Protein AF-A0A932J3X5-F1 (afdb_monomer_lite)

Secondary structure (DSSP, 8-state):
--HHHHHHTT-SSGGGHHHHHHHHHTS-EEEEETTEEEEE-SSTT--EEEEEEEETTEEEEEEE-GGG-SHHHHHHHHHHHHHHH-TTS-EEEEEEEEEESS---SBEEETTTEEEEEPPTT-EEPTT---------GGG-SSS-PSSEEEEEEEEEE--SSHHHHHHHHHHHHHHHHHHHHHHSTT--B-----S--EEEEE-TTSS-EEEEE---EE-TT-SEESSPPP---PBPPEE-SS-GGG-SS---SS-PEETTHHHHHHHHHTS-HHHHHHHHHHHHHHHHHHHTTTSHHHHHHHHHHHHHTTS-----PBPTTT-SB-SPPHHHHHHHHHHHH----GGGGGGHHHHHHHHHHHHH-TTHHHHHHHHHHHHHHHHHHHHHHHHHHHHHHHHHHH-TTTT-----SS-TTS---

Structure (mmCIF, N/CA/C/O backbone):
data_AF-A0A932J3X5-F1
#
_entry.id   AF-A0A932J3X5-F1
#
loop_
_atom_site.group_PDB
_atom_site.id
_atom_site.type_symbol
_atom_site.label_atom_id
_atom_site.label_alt_id
_atom_site.label_comp_id
_atom_site.label_asym_id
_atom_site.label_entity_id
_atom_site.label_seq_id
_atom_site.pdbx_PDB_ins_code
_atom_site.Cartn_x
_atom_site.Cartn_y
_atom_site.Cartn_z
_atom_site.occupancy
_atom_site.B_iso_or_equiv
_atom_site.auth_seq_id
_atom_site.auth_comp_id
_atom_site.auth_asym_id
_atom_site.auth_atom_id
_atom_site.pdbx_PDB_model_num
ATOM 1 N N . MET A 1 1 ? -17.702 -10.762 26.107 1.00 86.88 1 MET A N 1
ATOM 2 C CA . MET A 1 1 ? -17.272 -10.220 24.808 1.00 86.88 1 MET A CA 1
ATOM 3 C C . MET A 1 1 ? -16.965 -8.746 24.981 1.00 86.88 1 MET A C 1
ATOM 5 O O . MET A 1 1 ? -17.802 -8.025 25.515 1.00 86.88 1 MET A O 1
ATOM 9 N N . THR A 1 2 ? -15.757 -8.316 24.639 1.00 95.81 2 THR A N 1
ATOM 10 C CA . THR A 1 2 ? -15.341 -6.906 24.697 1.00 95.81 2 THR A CA 1
ATOM 11 C C . THR A 1 2 ? -15.969 -6.112 23.549 1.00 95.81 2 THR A C 1
ATOM 13 O O . THR A 1 2 ? -16.342 -6.693 22.534 1.00 95.81 2 THR A O 1
ATOM 16 N N . LEU A 1 3 ? -16.063 -4.780 23.659 1.00 96.50 3 LEU A N 1
ATOM 17 C CA . LEU A 1 3 ? -16.576 -3.940 22.563 1.00 96.50 3 LEU A CA 1
ATOM 18 C C . LEU A 1 3 ? -15.789 -4.145 21.253 1.00 96.50 3 LEU A C 1
ATOM 20 O O . LEU A 1 3 ? -16.380 -4.179 20.180 1.00 96.50 3 LEU A O 1
ATOM 24 N N . LEU A 1 4 ? -14.469 -4.336 21.346 1.00 97.44 4 LEU A N 1
ATOM 25 C CA . LEU A 1 4 ? -13.614 -4.607 20.189 1.00 97.44 4 LEU A CA 1
ATOM 26 C C . LEU A 1 4 ? -13.969 -5.928 19.492 1.00 97.44 4 LEU A C 1
ATOM 28 O O . LEU A 1 4 ? -14.028 -5.963 18.269 1.00 97.44 4 LEU A O 1
ATOM 32 N N . GLU A 1 5 ? -14.206 -7.005 20.245 1.00 97.31 5 GLU A N 1
ATOM 33 C CA . GLU A 1 5 ? -14.622 -8.297 19.672 1.00 97.31 5 GLU A CA 1
ATOM 34 C C . GLU A 1 5 ? -15.944 -8.157 18.915 1.00 97.31 5 GLU A C 1
ATOM 36 O O . GLU A 1 5 ? -16.053 -8.604 17.780 1.00 97.31 5 GLU A O 1
ATOM 41 N N . ARG A 1 6 ? -16.902 -7.429 19.496 1.00 97.50 6 ARG A N 1
ATOM 42 C CA . ARG A 1 6 ? -18.208 -7.160 18.880 1.00 97.50 6 ARG A CA 1
ATOM 43 C C . ARG A 1 6 ? -18.092 -6.326 17.603 1.00 97.50 6 ARG A C 1
ATOM 45 O O . ARG A 1 6 ? -18.779 -6.595 16.626 1.00 97.50 6 ARG A O 1
ATOM 52 N N . LEU A 1 7 ? -17.222 -5.314 17.595 1.00 97.06 7 LEU A N 1
ATOM 53 C CA . LEU A 1 7 ? -16.967 -4.499 16.402 1.00 97.06 7 LEU A CA 1
ATOM 54 C C . LEU A 1 7 ? -16.283 -5.308 15.298 1.00 97.06 7 LEU A C 1
ATOM 56 O O . LEU A 1 7 ? -16.631 -5.145 14.135 1.00 97.06 7 LEU A O 1
ATOM 60 N N . ARG A 1 8 ? -15.360 -6.211 15.648 1.00 96.31 8 ARG A N 1
ATOM 61 C CA . ARG A 1 8 ? -14.713 -7.125 14.691 1.00 96.31 8 ARG A CA 1
ATOM 62 C C . ARG A 1 8 ? -15.684 -8.099 14.031 1.00 96.31 8 ARG A C 1
ATOM 64 O O . ARG A 1 8 ? -15.418 -8.527 12.921 1.00 96.31 8 ARG A O 1
ATOM 71 N N . GLU A 1 9 ? -16.795 -8.437 14.676 1.00 96.62 9 GLU A N 1
ATOM 72 C CA . GLU A 1 9 ? -17.867 -9.216 14.037 1.00 96.62 9 GLU A CA 1
ATOM 73 C C . GLU A 1 9 ? -18.651 -8.396 13.001 1.00 96.62 9 GLU A C 1
ATOM 75 O O . GLU A 1 9 ? -19.325 -8.968 12.149 1.00 96.62 9 GLU A O 1
ATOM 80 N N . CYS A 1 10 ? -18.582 -7.063 13.073 1.00 96.50 10 CYS A N 1
ATOM 81 C CA . CYS A 1 10 ? -19.307 -6.159 12.182 1.00 96.50 10 CYS A CA 1
ATOM 82 C C . CYS A 1 10 ? -18.480 -5.712 10.968 1.00 96.50 10 CYS A C 1
ATOM 84 O O . CYS A 1 10 ? -19.059 -5.178 10.028 1.00 96.50 10 CYS A O 1
ATOM 86 N N . VAL A 1 11 ? -17.154 -5.885 10.991 1.00 95.06 11 VAL A N 1
ATOM 87 C CA . VAL A 1 11 ? -16.241 -5.406 9.941 1.00 95.06 11 VAL A CA 1
ATOM 88 C C . VAL A 1 11 ? -15.331 -6.528 9.455 1.00 95.06 11 VAL A C 1
ATOM 90 O O . VAL A 1 11 ? -14.864 -7.347 10.241 1.00 95.06 11 VAL A O 1
ATOM 93 N N . GLU A 1 12 ? -15.002 -6.538 8.166 1.00 90.38 12 GLU A N 1
ATOM 94 C CA . GLU A 1 12 ? -14.038 -7.508 7.619 1.00 90.38 12 GLU A CA 1
ATOM 95 C C . GLU A 1 12 ? -12.589 -7.167 8.022 1.00 90.38 12 GLU A C 1
ATOM 97 O O . GLU A 1 12 ? -11.716 -8.038 8.119 1.00 90.38 12 GLU A O 1
ATOM 102 N N . ASP A 1 13 ? -12.322 -5.886 8.298 1.00 90.31 13 ASP A N 1
ATOM 103 C CA . ASP A 1 13 ? -10.999 -5.365 8.610 1.00 90.31 13 ASP A CA 1
ATOM 104 C C . ASP A 1 13 ? -11.048 -4.331 9.744 1.00 90.31 13 ASP A C 1
ATOM 106 O O . ASP A 1 13 ? -11.684 -3.293 9.632 1.00 90.31 13 ASP A O 1
ATOM 110 N N . ASP A 1 14 ? -10.306 -4.574 10.826 1.00 92.31 14 ASP A N 1
ATOM 111 C CA . ASP A 1 14 ? -10.113 -3.670 11.973 1.00 92.31 14 ASP A CA 1
ATOM 112 C C . ASP A 1 14 ? -9.806 -2.213 11.587 1.00 92.31 14 ASP A C 1
ATOM 114 O O . ASP A 1 14 ? -10.141 -1.302 12.339 1.00 92.31 14 ASP A O 1
ATOM 118 N N . ARG A 1 15 ? -9.177 -1.978 10.429 1.00 90.88 15 ARG A N 1
ATOM 119 C CA . ARG A 1 15 ? -8.898 -0.626 9.913 1.00 90.88 15 ARG A CA 1
ATOM 120 C C . ARG A 1 15 ? -10.166 0.175 9.585 1.00 90.88 15 ARG A C 1
ATOM 122 O O . ARG A 1 15 ? -10.092 1.392 9.477 1.00 90.88 15 ARG A O 1
ATOM 129 N N . GLU A 1 16 ? -11.314 -0.482 9.450 1.00 94.69 16 GLU A N 1
ATOM 130 C CA . GLU A 1 16 ? -12.618 0.153 9.227 1.00 94.69 16 GLU A CA 1
ATOM 131 C C . GLU A 1 16 ? -13.246 0.691 10.518 1.00 94.69 16 GLU A C 1
ATOM 133 O O . GLU A 1 16 ? -14.117 1.558 10.470 1.00 94.69 16 GLU A O 1
ATOM 138 N N . ILE A 1 17 ? -12.770 0.239 11.683 1.00 95.38 17 ILE A N 1
ATOM 139 C CA . ILE A 1 17 ? -13.312 0.651 12.981 1.00 95.38 17 ILE A CA 1
ATOM 140 C C . ILE A 1 17 ? -13.064 2.147 13.231 1.00 95.38 17 ILE A C 1
ATOM 142 O O . ILE A 1 17 ? -13.943 2.844 13.732 1.00 95.38 17 ILE A O 1
ATOM 146 N N . GLU A 1 18 ? -11.889 2.667 12.871 1.00 93.38 18 GLU A N 1
ATOM 147 C CA . GLU A 1 18 ? -11.527 4.070 13.118 1.00 93.38 18 GLU A CA 1
ATOM 148 C C . GLU A 1 18 ? -12.388 5.085 12.336 1.00 93.38 18 GLU A C 1
ATOM 150 O O . GLU A 1 18 ? -12.880 6.036 12.956 1.00 93.38 18 GLU A O 1
ATOM 155 N N . PRO A 1 19 ? -12.660 4.901 11.025 1.00 93.44 19 PRO A N 1
ATOM 156 C CA . PRO A 1 19 ? -13.630 5.726 10.302 1.00 93.44 19 PRO A CA 1
ATOM 157 C C . PRO A 1 19 ? -15.058 5.672 10.866 1.00 93.44 19 PRO A C 1
ATOM 159 O O . PRO A 1 19 ? -15.742 6.698 10.908 1.00 93.44 19 PRO A O 1
ATOM 162 N N . ILE A 1 20 ? -15.507 4.499 11.329 1.00 94.94 20 ILE A N 1
ATOM 163 C CA . ILE A 1 20 ? -16.832 4.329 11.953 1.00 94.94 20 ILE A CA 1
ATOM 164 C C . ILE A 1 20 ? -16.905 5.128 13.257 1.00 94.94 20 ILE A C 1
ATOM 166 O O . ILE A 1 20 ? -17.856 5.878 13.481 1.00 94.94 20 ILE A O 1
ATOM 170 N N . LEU A 1 21 ? -15.870 5.031 14.097 1.00 93.12 21 LEU A N 1
ATOM 171 C CA . LEU A 1 21 ? -15.780 5.811 15.330 1.00 93.12 21 LEU A CA 1
ATOM 172 C C . LEU A 1 21 ? -15.738 7.313 15.032 1.00 93.12 21 LEU A C 1
ATOM 174 O O . LEU A 1 21 ? -16.512 8.058 15.625 1.00 93.12 21 LEU A O 1
ATOM 178 N N . SER A 1 22 ? -14.909 7.744 14.077 1.00 91.81 22 SER A N 1
ATOM 179 C CA . SER A 1 22 ? -14.789 9.149 13.652 1.00 91.81 22 SER A CA 1
ATOM 180 C C . SER A 1 22 ? -16.138 9.768 13.274 1.00 91.81 22 SER A C 1
ATOM 182 O O . SER A 1 22 ? -16.479 10.853 13.751 1.00 91.81 22 SER A O 1
ATOM 184 N N . LEU A 1 23 ? -16.938 9.066 12.461 1.00 90.56 23 LEU A N 1
ATOM 185 C CA . LEU A 1 23 ? -18.268 9.545 12.080 1.00 90.56 23 LEU A CA 1
ATOM 186 C C . LEU A 1 23 ? -19.249 9.504 13.258 1.00 90.56 23 LEU A C 1
ATOM 188 O O . LEU A 1 23 ? -20.062 10.414 13.411 1.00 90.56 23 LEU A O 1
ATOM 192 N N . ALA A 1 24 ? -19.175 8.470 14.104 1.00 88.94 24 ALA A N 1
ATOM 193 C CA . ALA A 1 24 ? -20.077 8.301 15.238 1.00 88.94 24 ALA A CA 1
ATOM 194 C C . ALA A 1 24 ? -20.020 9.451 16.247 1.00 88.94 24 ALA A C 1
ATOM 196 O O . ALA A 1 24 ? -21.065 9.855 16.758 1.00 88.94 24 ALA A O 1
ATOM 197 N N . VAL A 1 25 ? -18.832 10.003 16.497 1.00 86.12 25 VAL A N 1
ATOM 198 C CA . VAL A 1 25 ? -18.665 11.165 17.382 1.00 86.12 25 VAL A CA 1
ATOM 199 C C . VAL A 1 25 ? -18.787 12.517 16.693 1.00 86.12 25 VAL A C 1
ATOM 201 O O . VAL A 1 25 ? -18.930 13.525 17.387 1.00 86.12 25 VAL A O 1
ATOM 204 N N . GLY A 1 26 ? -18.714 12.550 15.359 1.00 79.19 26 GLY A N 1
ATOM 205 C CA . GLY A 1 26 ? -18.699 13.782 14.571 1.00 79.19 26 GLY A CA 1
ATOM 206 C C . GLY A 1 26 ? -17.535 14.707 14.932 1.00 79.19 26 GLY A C 1
ATOM 207 O O . GLY A 1 26 ? -17.740 15.918 15.005 1.00 79.19 26 GLY A O 1
ATOM 208 N N . ALA A 1 27 ? -16.362 14.156 15.274 1.00 63.69 27 ALA A N 1
ATOM 209 C CA . ALA A 1 27 ? -15.372 14.871 16.078 1.00 63.69 27 ALA A CA 1
ATOM 210 C C . ALA A 1 27 ? -13.924 14.365 15.965 1.00 63.69 27 ALA A C 1
ATOM 212 O O . ALA A 1 27 ? -13.636 13.354 15.328 1.00 63.69 27 ALA A O 1
ATOM 213 N N . SER A 1 28 ? -13.016 15.133 16.574 1.00 76.62 28 SER A N 1
ATOM 214 C CA . SER A 1 28 ? -11.565 15.066 16.417 1.00 76.62 28 SER A CA 1
ATOM 215 C C . SER A 1 28 ? -10.920 13.858 17.104 1.00 76.62 28 SER A C 1
ATOM 217 O O . SER A 1 28 ? -11.162 13.564 18.277 1.00 76.62 28 SER A O 1
ATOM 219 N N . ALA A 1 29 ? -10.032 13.191 16.367 1.00 87.38 29 ALA A N 1
ATOM 220 C CA . ALA A 1 29 ? -9.092 12.229 16.921 1.00 87.38 29 ALA A CA 1
ATOM 221 C C . ALA A 1 29 ? -7.851 12.965 17.448 1.00 87.38 29 ALA A C 1
ATOM 223 O O . ALA A 1 29 ? -7.274 13.808 16.758 1.00 87.38 29 ALA A O 1
ATOM 224 N N . GLN A 1 30 ? -7.424 12.635 18.664 1.00 89.50 30 GLN A N 1
ATOM 225 C CA . GLN A 1 30 ? -6.198 13.141 19.268 1.00 89.50 30 GLN A CA 1
ATOM 226 C C . GLN A 1 30 ? -5.215 11.988 19.474 1.00 89.50 30 GLN A C 1
ATOM 228 O O . GLN A 1 30 ? -5.478 11.047 20.223 1.00 89.50 30 GLN A O 1
ATOM 233 N N . ILE A 1 31 ? -4.053 12.071 18.828 1.00 90.88 31 ILE A N 1
ATOM 234 C CA . ILE A 1 31 ? -2.965 11.110 19.027 1.00 90.88 31 ILE A CA 1
ATOM 235 C C . ILE A 1 31 ? -2.270 11.460 20.344 1.00 90.88 31 ILE A C 1
ATOM 237 O O . ILE A 1 31 ? -1.649 12.514 20.460 1.00 90.88 31 ILE A O 1
ATOM 241 N N . LEU A 1 32 ? -2.386 10.585 21.344 1.00 89.94 32 LEU A N 1
ATOM 242 C CA . LEU A 1 32 ? -1.718 10.766 22.636 1.00 89.94 32 LEU A CA 1
ATOM 243 C C . LEU A 1 32 ? -0.319 10.151 22.646 1.00 89.94 32 LEU A C 1
ATOM 245 O O . LEU A 1 32 ? 0.586 10.658 23.305 1.00 89.94 32 LEU A O 1
ATOM 249 N N . SER A 1 33 ? -0.144 9.039 21.935 1.00 90.81 33 SER A N 1
ATOM 250 C CA . SER A 1 33 ? 1.144 8.373 21.758 1.00 90.81 33 SER A CA 1
ATOM 251 C C . SER A 1 33 ? 1.134 7.519 20.491 1.00 90.81 33 SER A C 1
ATOM 253 O O . SER A 1 33 ? 0.086 7.295 19.887 1.00 90.81 33 SER A O 1
ATOM 255 N N . ALA A 1 34 ? 2.290 6.957 20.127 1.00 84.94 34 ALA A N 1
ATOM 256 C CA . ALA A 1 34 ? 2.405 6.012 19.012 1.00 84.94 34 ALA A CA 1
ATOM 257 C C . ALA A 1 34 ? 1.517 4.756 19.155 1.00 84.94 34 ALA A C 1
ATOM 259 O O . ALA A 1 34 ? 1.328 4.024 18.187 1.00 84.94 34 ALA A O 1
ATOM 260 N N . SER A 1 35 ? 0.995 4.476 20.353 1.00 91.88 35 SER A N 1
ATOM 261 C CA . SER A 1 35 ? 0.160 3.307 20.639 1.00 91.88 35 SER A CA 1
ATOM 262 C C . SER A 1 35 ? -1.234 3.657 21.154 1.00 91.88 35 SER A C 1
ATOM 264 O O . SER A 1 35 ? -1.956 2.744 21.555 1.00 91.88 35 SER A O 1
ATOM 266 N N . MET A 1 36 ? -1.629 4.935 21.175 1.00 94.56 36 MET A N 1
ATOM 267 C CA . MET A 1 36 ? -2.908 5.344 21.755 1.00 94.56 36 MET A CA 1
ATOM 268 C C . MET A 1 36 ? -3.513 6.576 21.078 1.00 94.56 36 MET A C 1
ATOM 270 O O . MET A 1 36 ? -2.866 7.619 20.961 1.00 94.56 36 MET A O 1
ATOM 274 N N . VAL A 1 37 ? -4.793 6.460 20.720 1.00 94.62 37 VAL A N 1
ATOM 275 C CA . VAL A 1 37 ? -5.600 7.527 20.113 1.00 94.62 37 VAL A CA 1
ATOM 276 C C . VAL A 1 37 ? -6.873 7.739 20.932 1.00 94.62 37 VAL A C 1
ATOM 278 O O . VAL A 1 37 ? -7.551 6.778 21.302 1.00 94.62 37 VAL A O 1
ATOM 281 N N . GLU A 1 38 ? -7.188 8.997 21.229 1.00 95.12 38 GLU A N 1
ATOM 282 C CA . GLU A 1 38 ? -8.428 9.426 21.880 1.00 95.12 38 GLU A CA 1
ATOM 283 C C . GLU A 1 38 ? -9.427 9.971 20.859 1.00 95.12 38 GLU A C 1
ATOM 285 O O . GLU A 1 38 ? -9.076 10.792 20.016 1.00 95.12 38 GLU A O 1
ATOM 290 N N . TYR A 1 39 ? -10.686 9.562 20.995 1.00 94.06 39 TYR A N 1
ATOM 291 C CA . TYR A 1 39 ? -11.825 10.114 20.268 1.00 94.06 39 TYR A CA 1
ATOM 292 C C . TYR A 1 39 ? -12.713 10.863 21.260 1.00 94.06 39 TYR A C 1
ATOM 294 O O . TYR A 1 39 ? -13.127 10.298 22.279 1.00 94.06 39 TYR A O 1
ATOM 302 N N . ARG 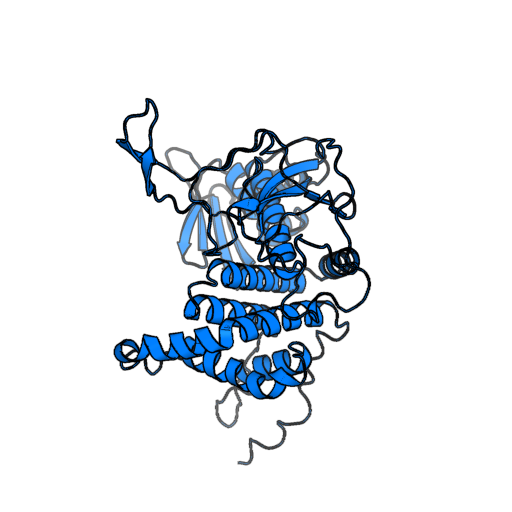A 1 40 ? -12.998 12.135 20.984 1.00 92.88 40 ARG A N 1
ATOM 303 C CA . ARG A 1 40 ? -13.858 13.005 21.808 1.00 92.88 40 ARG A CA 1
ATOM 304 C C . ARG A 1 40 ? -15.073 13.431 21.008 1.00 92.88 40 ARG A C 1
ATOM 306 O O . ARG A 1 40 ? -15.003 13.381 19.797 1.00 92.88 40 ARG A O 1
ATOM 313 N N . THR A 1 41 ? -16.169 13.824 21.649 1.00 90.56 41 THR A N 1
ATOM 314 C CA . THR A 1 41 ? -17.351 14.381 20.961 1.00 90.56 41 THR A CA 1
ATOM 315 C C . THR A 1 41 ? -17.098 15.818 20.494 1.00 90.56 41 THR A C 1
ATOM 317 O O . THR A 1 41 ? -16.255 16.514 21.055 1.00 90.56 41 THR A O 1
ATOM 320 N N . SER A 1 42 ? -17.846 16.298 19.497 1.00 84.62 42 SER A N 1
ATOM 321 C CA . SER A 1 42 ? -17.736 17.677 18.977 1.00 84.62 42 SER A CA 1
ATOM 322 C C . SER A 1 42 ? -18.544 18.696 19.778 1.00 84.62 42 SER A C 1
ATOM 324 O O . SER A 1 42 ? -18.615 19.869 19.416 1.00 84.62 42 SER A O 1
ATOM 326 N N . SER A 1 43 ? -19.160 18.260 20.879 1.00 81.44 43 SER A N 1
ATOM 327 C CA . SER A 1 43 ? -19.907 19.135 21.777 1.00 81.44 43 SER A CA 1
ATOM 328 C C . SER A 1 43 ? -18.986 20.157 22.455 1.00 81.44 43 SER A C 1
ATOM 330 O O . SER A 1 43 ? -17.788 19.922 22.608 1.00 81.44 43 SER A O 1
ATOM 332 N N . ALA A 1 44 ? -19.551 21.273 22.929 1.00 73.38 44 ALA A N 1
ATOM 333 C CA . ALA A 1 44 ? -18.803 22.332 23.621 1.00 73.38 44 ALA A CA 1
ATOM 334 C C . ALA A 1 44 ? -17.975 21.832 24.826 1.00 73.38 44 ALA A C 1
ATOM 336 O O . ALA A 1 44 ? -16.992 22.467 25.197 1.00 73.38 44 ALA A O 1
ATOM 337 N N . ASN A 1 45 ? -18.340 20.680 25.401 1.00 79.19 45 ASN A N 1
ATOM 338 C CA . ASN A 1 45 ? -17.652 20.068 26.539 1.00 79.19 45 ASN A CA 1
ATOM 339 C C . ASN A 1 45 ? -16.689 18.927 26.151 1.00 79.19 45 ASN A C 1
ATOM 341 O O . ASN A 1 45 ? -16.082 18.339 27.043 1.00 79.19 45 ASN A O 1
ATOM 345 N N . ALA A 1 46 ? -16.554 18.602 24.856 1.00 83.12 46 ALA A N 1
ATOM 346 C CA . ALA A 1 46 ? -15.623 17.618 24.286 1.00 83.12 46 ALA A CA 1
ATOM 347 C C . ALA A 1 46 ? -15.410 16.357 25.151 1.00 83.12 46 ALA A C 1
ATOM 349 O O . ALA A 1 46 ? -14.286 16.008 25.543 1.00 83.12 46 ALA A O 1
ATOM 350 N N . GLU A 1 47 ? -16.514 15.679 25.468 1.00 92.12 47 GLU A N 1
ATOM 351 C CA . GLU A 1 47 ? -16.511 14.477 26.302 1.00 92.12 47 GLU A CA 1
ATOM 352 C C . GLU A 1 47 ? -15.762 13.323 25.619 1.00 92.12 47 GLU A C 1
ATOM 354 O O . GLU A 1 47 ? -15.859 13.142 24.403 1.00 92.12 47 GLU A O 1
ATOM 359 N N . LEU A 1 48 ? -15.017 12.532 26.399 1.00 93.44 48 LEU A N 1
ATOM 360 C CA . LEU A 1 48 ? -14.310 11.355 25.897 1.00 93.44 48 LEU A CA 1
ATOM 361 C C . LEU A 1 48 ? -15.312 10.291 25.429 1.00 93.44 48 LEU A C 1
ATOM 363 O O . LEU A 1 48 ? -16.161 9.837 26.197 1.00 93.44 48 LEU A O 1
ATOM 367 N N . PHE A 1 49 ? -15.162 9.843 24.187 1.00 94.75 49 PHE A N 1
ATOM 368 C CA . PHE A 1 49 ? -15.987 8.789 23.608 1.00 94.75 49 PHE A CA 1
ATOM 369 C C . PHE A 1 49 ? -15.315 7.426 23.669 1.00 94.75 49 PHE A C 1
ATOM 371 O O . PHE A 1 49 ? -15.926 6.468 24.133 1.00 94.75 49 PHE A O 1
ATOM 378 N N . ALA A 1 50 ? -14.055 7.329 23.242 1.00 96.12 50 ALA A N 1
ATOM 379 C CA . ALA A 1 50 ? -13.290 6.090 23.314 1.00 96.12 50 ALA A CA 1
ATOM 380 C C . ALA A 1 50 ? -11.779 6.351 23.299 1.00 96.12 50 ALA A C 1
ATOM 382 O O . ALA A 1 50 ? -11.305 7.322 22.707 1.00 96.12 50 ALA A O 1
ATOM 383 N N . ARG A 1 51 ? -11.018 5.437 23.905 1.00 96.31 51 ARG A N 1
ATOM 384 C CA . ARG A 1 51 ? -9.571 5.298 23.700 1.00 96.31 51 ARG A CA 1
ATOM 385 C C . ARG A 1 51 ? -9.287 4.021 22.938 1.00 96.31 51 ARG A C 1
ATOM 387 O O . ARG A 1 51 ? -9.701 2.945 23.365 1.00 96.31 51 ARG A O 1
ATOM 394 N N . ILE A 1 52 ? -8.535 4.136 21.855 1.00 96.00 52 ILE A N 1
ATOM 395 C CA . ILE A 1 52 ? -8.044 2.991 21.096 1.00 96.00 52 ILE A CA 1
ATOM 396 C C . ILE A 1 52 ? -6.579 2.787 21.443 1.00 96.00 52 ILE A C 1
ATOM 398 O O . ILE A 1 52 ? -5.783 3.724 21.352 1.00 96.00 52 ILE A O 1
ATOM 402 N N . ARG A 1 53 ? -6.217 1.561 21.827 1.00 96.38 53 ARG A N 1
ATOM 403 C CA . ARG A 1 53 ? -4.818 1.158 21.976 1.00 96.38 53 ARG A CA 1
ATOM 404 C C . ARG A 1 53 ? -4.389 0.289 20.813 1.00 96.38 53 ARG A C 1
ATOM 406 O O . ARG A 1 53 ? -5.144 -0.562 20.345 1.00 96.38 53 ARG A O 1
ATOM 413 N N . PHE A 1 54 ? -3.137 0.458 20.414 1.00 92.62 54 PHE A N 1
ATOM 414 C CA . PHE A 1 54 ? -2.507 -0.317 19.362 1.00 92.62 54 PHE A CA 1
ATOM 415 C C . PHE A 1 54 ? -1.369 -1.161 19.922 1.00 92.62 54 PHE A C 1
ATOM 417 O O . PHE A 1 54 ? -0.576 -0.720 20.757 1.00 92.62 54 PHE A O 1
ATOM 424 N N . LYS A 1 55 ? -1.256 -2.388 19.421 1.00 87.56 55 LYS A N 1
ATOM 425 C CA . LYS A 1 55 ? -0.106 -3.264 19.637 1.00 87.56 55 LYS A CA 1
ATOM 426 C C . LYS A 1 55 ? 0.308 -3.844 18.295 1.00 87.56 55 LYS A C 1
ATOM 428 O O . LYS A 1 55 ? -0.506 -4.461 17.614 1.00 87.56 55 LYS A O 1
ATOM 433 N N . SER A 1 56 ? 1.562 -3.621 17.908 1.00 79.69 56 SER A N 1
ATOM 434 C CA . SER A 1 56 ? 2.107 -4.097 16.627 1.00 79.69 56 SER A CA 1
ATOM 435 C C . SER A 1 56 ? 1.265 -3.665 15.413 1.00 79.69 56 SER A C 1
ATOM 437 O O . SER A 1 56 ? 1.043 -4.446 14.492 1.00 79.69 56 SER A O 1
ATOM 439 N N . GLY A 1 57 ? 0.757 -2.427 15.433 1.00 78.25 57 GLY A N 1
ATOM 440 C CA . GLY A 1 57 ? -0.057 -1.863 14.349 1.00 78.25 57 GLY A CA 1
ATOM 441 C C . GLY A 1 57 ? -1.483 -2.416 14.245 1.00 78.25 57 GLY A C 1
ATOM 442 O O . GLY A 1 57 ? -2.148 -2.163 13.248 1.00 78.25 57 GLY A O 1
ATOM 443 N N . ARG A 1 58 ? -1.959 -3.171 15.242 1.00 86.38 58 ARG A N 1
ATOM 444 C CA . ARG A 1 58 ? -3.346 -3.650 15.330 1.00 86.38 58 ARG A CA 1
ATOM 445 C C . ARG A 1 58 ? -4.031 -3.085 16.561 1.00 86.38 58 ARG A C 1
ATOM 447 O O . ARG A 1 58 ? -3.372 -2.872 17.579 1.00 86.38 58 ARG A O 1
ATOM 454 N N . ILE A 1 59 ? -5.348 -2.913 16.488 1.00 93.38 59 ILE A N 1
ATOM 455 C CA . ILE A 1 59 ? -6.153 -2.501 17.637 1.00 93.38 59 ILE A CA 1
ATOM 456 C C . ILE A 1 59 ? -6.099 -3.614 18.692 1.00 93.38 59 ILE A C 1
ATOM 458 O O . ILE A 1 59 ? -6.502 -4.753 18.445 1.00 93.38 59 ILE A O 1
ATOM 462 N N . SER A 1 60 ? -5.555 -3.302 19.864 1.00 95.50 60 SER A N 1
ATOM 463 C CA . SER A 1 60 ? -5.442 -4.239 20.983 1.00 95.50 60 SER A CA 1
ATOM 464 C C . SER A 1 60 ? -6.595 -4.097 21.967 1.00 95.50 60 SER A C 1
ATOM 466 O O . SER A 1 60 ? -7.043 -5.100 22.518 1.00 95.50 60 SER A O 1
ATOM 468 N N . SER A 1 61 ? -7.099 -2.880 22.168 1.00 96.81 61 SER A N 1
ATOM 469 C CA . SER A 1 61 ? -8.269 -2.620 23.003 1.00 96.81 61 SER A CA 1
ATOM 470 C C . SER A 1 61 ? -8.988 -1.341 22.588 1.00 96.81 61 SER A C 1
ATOM 472 O O . SER A 1 61 ? -8.386 -0.417 22.038 1.00 96.81 61 SER A O 1
ATOM 474 N N . ILE A 1 62 ? -10.285 -1.301 22.892 1.00 97.00 62 ILE A N 1
ATOM 475 C CA . ILE A 1 62 ? -11.119 -0.101 22.835 1.00 97.00 62 ILE A CA 1
ATOM 476 C C . ILE A 1 62 ? -11.693 0.086 24.236 1.00 97.00 62 ILE A C 1
ATOM 478 O O . ILE A 1 62 ? -12.450 -0.759 24.711 1.00 97.00 62 ILE A O 1
ATOM 482 N N . GLU A 1 63 ? -11.292 1.160 24.907 1.00 96.75 63 GLU A N 1
ATOM 483 C CA . GLU A 1 63 ? -11.803 1.547 26.221 1.00 96.75 63 GLU A CA 1
ATOM 484 C C . GLU A 1 63 ? -12.925 2.578 26.016 1.00 96.75 63 GLU A C 1
ATOM 486 O O . GLU A 1 63 ? -12.641 3.681 25.535 1.00 96.75 63 GLU A O 1
ATOM 491 N N . PRO A 1 64 ? -14.191 2.252 26.340 1.00 96.25 64 PRO A N 1
ATOM 492 C CA . PRO A 1 64 ? -15.290 3.203 26.222 1.00 96.25 64 PRO A CA 1
ATOM 493 C C . PRO A 1 64 ? -15.093 4.377 27.185 1.00 96.25 64 PRO A C 1
ATOM 495 O O . PRO A 1 64 ? -14.827 4.184 28.372 1.00 96.25 64 PRO A O 1
ATOM 498 N N . GLY A 1 65 ? -15.239 5.595 26.675 1.00 94.94 65 GLY A N 1
ATOM 499 C CA . GLY A 1 65 ? -15.370 6.797 27.489 1.00 94.94 65 GLY A CA 1
ATOM 500 C C . GLY A 1 65 ? -16.801 6.968 28.013 1.00 94.94 65 GLY A C 1
ATOM 501 O O . GLY A 1 65 ? -17.685 6.187 27.650 1.00 94.94 65 GLY A O 1
ATOM 502 N N . PRO A 1 66 ? -17.057 7.994 28.841 1.00 94.56 66 PRO A N 1
ATOM 503 C CA . PRO A 1 66 ? -18.380 8.262 29.410 1.00 94.56 66 PRO A CA 1
ATOM 504 C C . PRO A 1 66 ? -19.522 8.279 28.378 1.00 94.56 66 PRO A C 1
ATOM 506 O O . PRO A 1 66 ? -20.556 7.646 28.596 1.00 94.56 66 PRO A O 1
ATOM 509 N N . ALA A 1 67 ? -19.298 8.875 27.200 1.00 91.12 67 ALA A N 1
ATOM 510 C CA . ALA A 1 67 ? -20.300 8.956 26.132 1.00 91.12 67 ALA A CA 1
ATOM 511 C C . ALA A 1 67 ? -20.641 7.596 25.477 1.00 91.12 67 ALA A C 1
ATOM 513 O O . ALA A 1 67 ? -21.691 7.453 24.850 1.00 91.12 67 ALA A O 1
ATOM 514 N N . LEU A 1 68 ? -19.786 6.579 25.639 1.00 94.44 68 LEU A N 1
ATOM 515 C CA . LEU A 1 68 ? -19.961 5.223 25.098 1.00 94.44 68 LEU A CA 1
ATOM 516 C C . LEU A 1 68 ? -20.075 4.159 26.209 1.00 94.44 68 LEU A C 1
ATOM 518 O O . LEU A 1 68 ? -20.057 2.955 25.951 1.00 94.44 68 LEU A O 1
ATOM 522 N N . GLN A 1 69 ? -20.192 4.577 27.471 1.00 93.38 6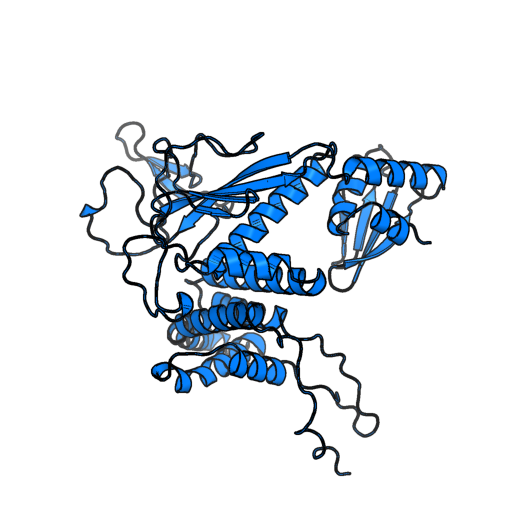9 GLN A N 1
ATOM 523 C CA . GLN A 1 69 ? -20.193 3.651 28.602 1.00 93.38 69 GLN A CA 1
ATOM 524 C C . GLN A 1 69 ? -21.500 2.851 28.697 1.00 93.38 69 GLN A C 1
ATOM 526 O O . GLN A 1 69 ? -21.496 1.708 29.153 1.00 93.38 69 GLN A O 1
ATOM 531 N N . SER A 1 70 ? -22.622 3.431 28.256 1.00 95.62 70 SER A N 1
ATOM 532 C CA . SER A 1 70 ? -23.919 2.754 28.309 1.00 95.62 70 SER A CA 1
ATOM 533 C C . SER A 1 70 ? -24.030 1.640 27.263 1.00 95.62 70 SER A C 1
ATOM 535 O O . SER A 1 70 ? -23.626 1.806 26.111 1.00 95.62 70 SER A O 1
ATOM 537 N N . VAL A 1 71 ? -24.662 0.523 27.641 1.00 95.38 71 VAL A N 1
ATOM 538 C CA . VAL A 1 71 ? -24.941 -0.600 26.724 1.00 95.38 71 VAL A CA 1
ATOM 539 C C . VAL A 1 71 ? -25.720 -0.117 25.501 1.00 95.38 71 VAL A C 1
ATOM 541 O O . VAL A 1 71 ? -25.363 -0.446 24.379 1.00 95.38 71 VAL A O 1
ATOM 544 N N . LYS A 1 72 ? -26.724 0.746 25.700 1.00 96.69 72 LYS A N 1
ATOM 545 C CA . LYS A 1 72 ? -27.520 1.325 24.609 1.00 96.69 72 LYS A CA 1
ATOM 546 C C . LYS A 1 72 ? -26.658 2.078 23.587 1.00 96.69 72 LYS A C 1
ATOM 548 O O . LYS A 1 72 ? -26.884 1.928 22.391 1.00 96.69 72 LYS A O 1
ATOM 553 N N . ALA A 1 73 ? -25.685 2.872 24.040 1.00 94.88 73 ALA A N 1
ATOM 554 C CA . ALA A 1 73 ? -24.775 3.586 23.142 1.00 94.88 73 ALA A CA 1
ATOM 555 C C . ALA A 1 73 ? -23.860 2.620 22.373 1.00 94.88 73 ALA A C 1
ATOM 557 O O . ALA A 1 73 ? -23.637 2.807 21.179 1.00 94.88 73 ALA A O 1
ATOM 558 N N . GLN A 1 74 ? -23.380 1.559 23.029 1.00 96.94 74 GLN A N 1
ATOM 559 C CA . GLN A 1 74 ? -22.576 0.525 22.373 1.00 96.94 74 GLN A CA 1
ATOM 560 C C . GLN A 1 74 ? -23.379 -0.257 21.328 1.00 96.94 74 GLN A C 1
ATOM 562 O O . GLN A 1 74 ? -22.877 -0.461 20.228 1.00 96.94 74 GLN A O 1
ATOM 567 N N . GLU A 1 75 ? -24.627 -0.641 21.619 1.00 97.44 75 GLU A N 1
ATOM 568 C CA . GLU A 1 75 ? -25.501 -1.292 20.629 1.00 97.44 75 GLU A CA 1
ATOM 569 C C . GLU A 1 75 ? -25.763 -0.392 19.423 1.00 97.44 75 GLU A C 1
ATOM 571 O O . GLU A 1 75 ? -25.694 -0.851 18.286 1.00 97.44 75 GLU A O 1
ATOM 576 N N . ALA A 1 76 ? -26.018 0.899 19.655 1.00 96.12 76 ALA A N 1
ATOM 577 C CA . ALA A 1 76 ? -26.231 1.855 18.575 1.00 96.12 76 ALA A CA 1
ATOM 578 C C . ALA A 1 76 ? -24.989 1.995 17.676 1.00 96.12 76 ALA A C 1
ATOM 580 O O . ALA A 1 76 ? -25.118 2.067 16.455 1.00 96.12 76 ALA A O 1
ATOM 581 N N . LEU A 1 77 ? -23.788 1.995 18.267 1.00 96.44 77 LEU A N 1
ATOM 582 C CA . LEU A 1 77 ? -22.532 1.996 17.518 1.00 96.44 77 LEU A CA 1
ATOM 583 C C . LEU A 1 77 ? -22.351 0.707 16.704 1.00 96.44 77 LEU A C 1
ATOM 585 O O . LEU A 1 77 ? -21.911 0.769 15.561 1.00 96.44 77 LEU A O 1
ATOM 589 N N . LEU A 1 78 ? -22.683 -0.451 17.273 1.00 97.62 78 LEU A N 1
ATOM 590 C CA . LEU A 1 78 ? -22.552 -1.736 16.584 1.00 97.62 78 LEU A CA 1
ATOM 591 C C . LEU A 1 78 ? -23.529 -1.865 15.419 1.00 97.62 78 LEU A C 1
ATOM 593 O O . LEU A 1 78 ? -23.141 -2.322 14.350 1.00 97.62 78 LEU A O 1
ATOM 597 N N . GLU A 1 79 ? -24.771 -1.419 15.589 1.00 96.81 79 GLU A N 1
ATOM 598 C CA . GLU A 1 79 ? -25.755 -1.428 14.505 1.00 96.81 79 GLU A CA 1
ATOM 599 C C . GLU A 1 79 ? -25.348 -0.499 13.359 1.00 96.81 79 GLU A C 1
ATOM 601 O O . GLU A 1 79 ? -25.437 -0.851 12.179 1.00 96.81 79 GLU A O 1
ATOM 606 N N . ARG A 1 80 ? -24.795 0.665 13.713 1.00 95.31 80 ARG A N 1
ATOM 607 C CA . ARG A 1 80 ? -24.161 1.558 12.750 1.00 95.31 80 ARG A CA 1
ATOM 608 C C . ARG A 1 80 ? -22.998 0.872 12.037 1.00 95.31 80 ARG A C 1
ATOM 610 O O . ARG A 1 80 ? -22.960 0.911 10.816 1.00 95.31 80 ARG A O 1
ATOM 617 N N . ALA A 1 81 ? -22.102 0.206 12.765 1.00 96.50 81 ALA A N 1
ATOM 618 C CA . ALA A 1 81 ? -20.970 -0.501 12.174 1.00 96.50 81 ALA A CA 1
ATOM 619 C C . ALA A 1 81 ? -21.418 -1.580 11.177 1.00 96.50 81 ALA A C 1
ATOM 621 O O . ALA A 1 81 ? -20.880 -1.632 10.077 1.00 96.50 81 ALA A O 1
ATOM 622 N N . ARG A 1 82 ? -22.441 -2.384 11.510 1.00 96.56 82 ARG A N 1
ATOM 623 C CA . ARG A 1 82 ? -23.009 -3.388 10.589 1.00 96.56 82 ARG A CA 1
ATOM 624 C C . ARG A 1 82 ? -23.538 -2.757 9.311 1.00 96.56 82 ARG A C 1
ATOM 626 O O . ARG A 1 82 ? -23.306 -3.286 8.233 1.00 96.56 82 ARG A O 1
ATOM 633 N N . THR A 1 83 ? -24.240 -1.634 9.436 1.00 95.75 83 THR A N 1
ATOM 634 C CA . THR A 1 83 ? -24.807 -0.929 8.283 1.00 95.75 83 THR A CA 1
ATOM 635 C C . THR A 1 83 ? -23.708 -0.287 7.439 1.00 95.75 83 THR A C 1
ATOM 637 O O . THR A 1 83 ? -23.666 -0.472 6.231 1.00 95.75 83 THR A O 1
ATOM 640 N N . GLU A 1 84 ? -22.788 0.451 8.058 1.00 95.62 84 GLU A N 1
ATOM 641 C CA . GLU A 1 84 ? -21.757 1.219 7.353 1.00 95.62 84 GLU A CA 1
ATOM 642 C C . GLU A 1 84 ? -20.692 0.328 6.708 1.00 95.62 84 GLU A C 1
ATOM 644 O O . GLU A 1 84 ? -20.227 0.631 5.607 1.00 95.62 84 GLU A O 1
ATOM 649 N N . ALA A 1 85 ? -20.314 -0.771 7.363 1.00 94.62 85 ALA A N 1
ATOM 650 C CA . ALA A 1 85 ? -19.309 -1.693 6.849 1.00 94.62 85 ALA A CA 1
ATOM 651 C C . ALA A 1 85 ? -19.871 -2.697 5.835 1.00 94.62 85 ALA A C 1
ATOM 653 O O . ALA A 1 85 ? -19.095 -3.275 5.073 1.00 94.62 85 ALA A O 1
ATOM 654 N N . ALA A 1 86 ? -21.195 -2.881 5.771 1.00 92.81 86 ALA A N 1
ATOM 655 C CA . ALA A 1 86 ? -21.809 -3.802 4.826 1.00 92.81 86 ALA A CA 1
ATOM 656 C C . ALA A 1 86 ? -21.476 -3.440 3.370 1.00 92.81 86 ALA A C 1
ATOM 658 O O . ALA A 1 86 ? -21.714 -2.326 2.895 1.00 92.81 86 ALA A O 1
ATOM 659 N N . HIS A 1 87 ? -21.008 -4.441 2.627 1.00 90.31 87 HIS A N 1
ATOM 660 C CA . HIS A 1 87 ? -20.705 -4.377 1.197 1.00 90.31 87 HIS A CA 1
ATOM 661 C C . HIS A 1 87 ? -21.958 -4.419 0.297 1.00 90.31 87 HIS A C 1
ATOM 663 O O . HIS A 1 87 ? -21.914 -4.895 -0.833 1.00 90.31 87 HIS A O 1
ATOM 669 N N . THR A 1 88 ? -23.096 -3.925 0.789 1.00 90.81 88 THR A N 1
ATOM 670 C CA . THR A 1 88 ? -24.404 -3.977 0.114 1.00 90.81 88 THR A CA 1
ATOM 671 C C . THR A 1 88 ? -24.774 -2.683 -0.615 1.00 90.81 88 THR A C 1
ATOM 673 O O . THR A 1 88 ? -25.775 -2.648 -1.325 1.00 90.81 88 THR A O 1
ATOM 676 N N . HIS A 1 89 ? -23.970 -1.625 -0.486 1.00 92.00 89 HIS A N 1
ATOM 677 C CA . HIS A 1 89 ? -24.261 -0.287 -1.023 1.00 92.00 89 HIS A CA 1
ATOM 678 C C . HIS A 1 89 ? -23.771 -0.080 -2.468 1.00 92.00 89 HIS A C 1
ATOM 680 O O . HIS A 1 89 ? -23.656 1.051 -2.936 1.00 92.00 89 HIS A O 1
ATOM 686 N N . GLY A 1 90 ? -23.467 -1.170 -3.176 1.00 94.38 90 GLY A N 1
ATOM 687 C CA . GLY A 1 90 ? -22.859 -1.137 -4.502 1.00 94.38 90 GLY A CA 1
ATOM 688 C C . GLY A 1 90 ? -21.362 -0.828 -4.459 1.00 94.38 90 GLY A C 1
ATOM 689 O O . GLY A 1 90 ? -20.692 -0.979 -3.433 1.00 94.38 90 GLY A O 1
ATOM 690 N N . THR A 1 91 ? -20.825 -0.409 -5.602 1.00 96.50 91 THR A N 1
ATOM 691 C CA . THR A 1 91 ? -19.399 -0.107 -5.766 1.00 96.50 91 THR A CA 1
ATOM 692 C C . THR A 1 91 ? -19.199 1.243 -6.445 1.00 96.50 91 THR A C 1
ATOM 694 O O . THR A 1 91 ? -20.141 1.845 -6.961 1.00 96.50 91 THR A O 1
ATOM 697 N N . LEU A 1 92 ? -17.978 1.751 -6.376 1.00 96.00 92 LEU A N 1
ATOM 698 C CA . LEU A 1 92 ? -17.496 2.883 -7.152 1.00 96.00 92 LEU A CA 1
ATOM 699 C C . LEU A 1 92 ? -16.146 2.517 -7.761 1.00 96.00 92 LEU A C 1
ATOM 701 O O . LEU A 1 92 ? -15.441 1.656 -7.232 1.00 96.00 92 LEU A O 1
ATOM 705 N N . VAL A 1 93 ? -15.758 3.199 -8.828 1.00 96.62 93 VAL A N 1
ATOM 706 C CA . VAL A 1 93 ? -14.405 3.163 -9.376 1.00 96.62 93 VAL A CA 1
ATOM 707 C C . VAL A 1 93 ? -13.692 4.449 -8.992 1.00 96.62 93 VAL A C 1
ATOM 709 O O . VAL A 1 93 ? -14.144 5.544 -9.314 1.00 96.62 93 VAL A O 1
ATOM 712 N N . ALA A 1 94 ? -12.571 4.320 -8.290 1.00 95.38 94 ALA A N 1
ATOM 713 C CA . ALA A 1 94 ? -11.706 5.437 -7.944 1.00 95.38 94 ALA A CA 1
ATOM 714 C C . ALA A 1 94 ? -10.473 5.444 -8.841 1.00 95.38 94 ALA A C 1
ATOM 716 O O . ALA A 1 94 ? -9.881 4.389 -9.071 1.00 95.38 94 ALA A O 1
ATOM 717 N N . SER A 1 95 ? -10.058 6.623 -9.301 1.00 93.25 95 SER A N 1
ATOM 718 C CA . SER A 1 95 ? -8.894 6.784 -10.167 1.00 93.25 95 SER A CA 1
ATOM 719 C C . SER A 1 95 ? -7.753 7.562 -9.506 1.00 93.25 95 SER A C 1
ATOM 721 O O . SER A 1 95 ? -7.949 8.421 -8.643 1.00 93.25 95 SER A O 1
ATOM 723 N N . ARG A 1 96 ? -6.523 7.249 -9.916 1.00 90.69 96 ARG A N 1
ATOM 724 C CA . ARG A 1 96 ? -5.291 7.954 -9.552 1.00 90.69 96 ARG A CA 1
ATOM 725 C C . ARG A 1 96 ? -4.345 7.940 -10.743 1.00 90.69 96 ARG A C 1
ATOM 727 O O . ARG A 1 96 ? -4.153 6.901 -11.363 1.00 90.69 96 ARG A O 1
ATOM 734 N N . VAL A 1 97 ? -3.708 9.071 -11.027 1.00 89.44 97 VAL A N 1
ATOM 735 C CA . VAL A 1 97 ? -2.632 9.118 -12.023 1.00 89.44 97 VAL A CA 1
ATOM 736 C C . VAL A 1 97 ? -1.343 8.614 -11.396 1.00 89.44 97 VAL A C 1
ATOM 738 O O . VAL A 1 97 ? -0.912 9.105 -10.351 1.00 89.44 97 VAL A O 1
ATOM 741 N N . LEU A 1 98 ? -0.740 7.635 -12.051 1.00 90.69 98 LEU A N 1
ATOM 742 C CA . LEU A 1 98 ? 0.591 7.134 -11.775 1.00 90.69 98 LEU A CA 1
ATOM 743 C C . LEU A 1 98 ? 1.516 7.503 -12.928 1.00 90.69 98 LEU A C 1
ATOM 745 O O . LEU A 1 98 ? 1.083 7.951 -13.984 1.00 90.69 98 LEU A O 1
ATOM 749 N N . PHE A 1 99 ? 2.805 7.324 -12.701 1.00 88.56 99 PHE A N 1
ATOM 750 C CA . PHE A 1 99 ? 3.848 7.727 -13.620 1.00 88.56 99 PHE A CA 1
ATOM 751 C C . PHE A 1 99 ? 4.848 6.600 -13.795 1.00 88.56 99 PHE A C 1
ATOM 753 O O . PHE A 1 99 ? 5.192 5.934 -12.821 1.00 88.56 99 PHE A O 1
ATOM 760 N N . SER A 1 100 ? 5.326 6.403 -15.017 1.00 89.19 100 SER A N 1
ATOM 761 C CA . SER A 1 100 ? 6.322 5.392 -15.355 1.00 89.19 100 SER A CA 1
ATOM 762 C C . SER A 1 100 ? 7.457 5.992 -16.183 1.00 89.19 100 SER A C 1
ATOM 764 O O . SER A 1 100 ? 7.288 6.989 -16.878 1.00 89.19 100 SER A O 1
ATOM 766 N N . GLU A 1 101 ? 8.625 5.358 -16.142 1.00 84.44 101 GLU A N 1
ATOM 767 C CA . GLU A 1 101 ? 9.724 5.612 -17.082 1.00 84.44 101 GLU A CA 1
ATOM 768 C C . GLU A 1 101 ? 9.373 5.290 -18.532 1.00 84.44 101 GLU A C 1
ATOM 770 O O . GLU A 1 101 ? 10.072 5.735 -19.439 1.00 84.44 101 GLU A O 1
ATOM 775 N N . ARG A 1 102 ? 8.308 4.514 -18.762 1.00 86.88 102 ARG A N 1
ATOM 776 C CA . ARG A 1 102 ? 7.885 4.099 -20.096 1.00 86.88 102 ARG A CA 1
ATOM 777 C C . ARG A 1 102 ? 6.403 4.361 -20.309 1.00 86.88 102 ARG A C 1
ATOM 779 O O . ARG A 1 102 ? 5.624 4.187 -19.372 1.00 86.88 102 ARG A O 1
ATOM 786 N N . PRO A 1 103 ? 5.995 4.728 -21.529 1.00 89.00 103 PRO A N 1
ATOM 787 C CA . PRO A 1 103 ? 4.588 4.881 -21.844 1.00 89.00 103 PRO A CA 1
ATOM 788 C C . PRO A 1 103 ? 3.887 3.524 -21.761 1.00 89.00 103 PRO A C 1
ATOM 790 O O . PRO A 1 103 ? 4.387 2.519 -22.268 1.00 89.00 103 PRO A O 1
ATOM 793 N N . LEU A 1 104 ? 2.719 3.498 -21.124 1.00 92.44 104 LEU A N 1
ATOM 794 C CA . LEU A 1 104 ? 1.805 2.366 -21.195 1.00 92.44 104 LEU A CA 1
ATOM 795 C C . LEU A 1 104 ? 0.982 2.507 -22.476 1.00 92.44 104 LEU A C 1
ATOM 797 O O . LEU A 1 104 ? 0.123 3.383 -22.557 1.00 92.44 104 LEU A O 1
ATOM 801 N N . ALA A 1 105 ? 1.250 1.662 -23.468 1.00 90.44 105 ALA A N 1
ATOM 802 C CA . ALA A 1 105 ? 0.381 1.536 -24.628 1.00 90.44 105 ALA A CA 1
ATOM 803 C C . ALA A 1 105 ? -0.829 0.688 -24.225 1.00 90.44 105 ALA A C 1
ATOM 805 O O . ALA A 1 105 ? -0.651 -0.417 -23.731 1.00 90.44 105 ALA A O 1
ATOM 806 N N . GLY A 1 106 ? -2.048 1.188 -24.413 1.00 93.88 106 GLY A N 1
ATOM 807 C CA . GLY A 1 106 ? -3.256 0.388 -24.220 1.00 93.88 106 GLY A CA 1
ATOM 808 C C . GLY A 1 106 ? -3.632 0.031 -22.772 1.00 93.88 106 GLY A C 1
ATOM 809 O O . GLY A 1 106 ? -2.948 0.348 -21.803 1.00 93.88 106 GLY A O 1
ATOM 810 N N . THR A 1 107 ? -4.776 -0.628 -22.618 1.00 96.06 107 THR A N 1
ATOM 811 C CA . THR A 1 107 ? -5.417 -0.890 -21.323 1.00 96.06 107 THR A CA 1
ATOM 812 C C . THR A 1 107 ? -5.217 -2.331 -20.860 1.00 96.06 107 THR A C 1
ATOM 814 O O . THR A 1 107 ? -5.369 -3.275 -21.634 1.00 96.06 107 THR A O 1
ATOM 817 N N . TYR A 1 108 ? -4.937 -2.512 -19.571 1.00 97.06 108 TYR A N 1
ATOM 818 C CA . TYR A 1 108 ? -4.956 -3.805 -18.890 1.00 97.06 108 TYR A CA 1
ATOM 819 C C . TYR A 1 108 ? -6.006 -3.800 -17.779 1.00 97.06 108 TYR A C 1
ATOM 821 O O . TYR A 1 108 ? -6.063 -2.869 -16.977 1.00 97.06 108 TYR A O 1
ATOM 829 N N . MET A 1 109 ? -6.811 -4.859 -17.703 1.00 96.44 109 MET A N 1
ATOM 830 C CA . MET A 1 109 ? -7.847 -5.032 -16.686 1.00 96.44 109 MET A CA 1
ATOM 831 C C . MET A 1 109 ? -7.736 -6.417 -16.055 1.00 96.44 109 MET A C 1
ATOM 833 O O . MET A 1 109 ? -7.599 -7.412 -16.763 1.00 96.44 109 MET A O 1
ATOM 837 N N . TRP A 1 110 ? -7.837 -6.483 -14.727 1.00 96.75 110 TRP A N 1
ATOM 838 C CA . TRP A 1 110 ? -7.828 -7.740 -13.982 1.00 96.75 110 TRP A CA 1
ATOM 839 C C . TRP A 1 110 ? -9.123 -7.926 -13.188 1.00 96.75 110 TRP A C 1
ATOM 841 O O . TRP A 1 110 ? -9.447 -7.089 -12.339 1.00 96.75 110 TRP A O 1
ATOM 851 N N . ASN A 1 111 ? -9.841 -9.019 -13.486 1.00 90.62 111 ASN A N 1
ATOM 852 C CA . ASN A 1 111 ? -11.054 -9.519 -12.816 1.00 90.62 111 ASN A CA 1
ATOM 853 C C . ASN A 1 111 ? -12.040 -8.428 -12.374 1.00 90.62 111 ASN A C 1
ATOM 855 O O . ASN A 1 111 ? -12.545 -8.460 -11.253 1.00 90.62 111 ASN A O 1
ATOM 859 N N . ASP A 1 112 ? -12.255 -7.425 -13.231 1.00 93.00 112 ASP A N 1
ATOM 860 C CA . ASP A 1 112 ? -13.146 -6.292 -12.959 1.00 93.00 112 ASP A CA 1
ATOM 861 C C . ASP A 1 112 ? -12.880 -5.637 -11.581 1.00 93.00 112 ASP A C 1
ATOM 863 O O . ASP A 1 112 ? -13.772 -5.217 -10.856 1.00 93.00 112 ASP A O 1
ATOM 867 N N . SER A 1 113 ? -11.623 -5.611 -11.145 1.00 95.06 113 SER A N 1
ATOM 868 C CA . SER A 1 113 ? -11.235 -5.093 -9.826 1.00 95.06 113 SER A CA 1
ATOM 869 C C . SER A 1 113 ? -10.280 -3.919 -9.950 1.00 95.06 113 SER A C 1
ATOM 871 O O . SER A 1 113 ? -10.328 -2.973 -9.162 1.00 95.06 113 SER A O 1
ATOM 873 N N . VAL A 1 114 ? -9.405 -3.978 -10.950 1.00 97.38 114 VAL A N 1
ATOM 874 C CA . VAL A 1 114 ? -8.405 -2.955 -11.226 1.00 97.38 114 VAL A CA 1
ATOM 875 C C . VAL A 1 114 ? -8.186 -2.838 -12.725 1.00 97.38 114 VAL A C 1
ATOM 877 O O . VAL A 1 114 ? -8.189 -3.838 -13.449 1.00 97.38 114 VAL A O 1
ATOM 880 N N . ARG A 1 115 ? -7.966 -1.607 -13.171 1.00 96.69 115 ARG A N 1
ATOM 881 C CA . ARG A 1 115 ? -7.615 -1.269 -14.540 1.00 96.69 115 ARG A CA 1
ATOM 882 C C . ARG A 1 115 ? -6.446 -0.296 -14.533 1.00 96.69 115 ARG A C 1
ATOM 884 O O . ARG A 1 115 ? -6.408 0.623 -13.718 1.00 96.69 115 ARG A O 1
ATOM 891 N N . ILE A 1 116 ? -5.495 -0.512 -15.431 1.00 96.75 116 ILE A N 1
ATOM 892 C CA . ILE A 1 116 ? -4.490 0.487 -15.787 1.00 96.75 116 ILE A CA 1
ATOM 893 C C . ILE A 1 116 ? -4.592 0.790 -17.273 1.00 96.75 116 ILE A C 1
ATOM 895 O O . ILE A 1 116 ? -4.875 -0.105 -18.066 1.00 96.75 116 ILE A O 1
ATOM 899 N N . GLY A 1 117 ? -4.371 2.036 -17.660 1.00 94.75 117 GLY A N 1
ATOM 900 C CA . GLY A 1 117 ? -4.409 2.424 -19.066 1.00 94.75 117 GLY A CA 1
ATOM 901 C C . GLY A 1 117 ? -3.850 3.822 -19.296 1.00 94.75 117 GLY A C 1
ATOM 902 O O . GLY A 1 117 ? -3.572 4.531 -18.324 1.00 94.75 117 GLY A O 1
ATOM 903 N N . PRO A 1 118 ? -3.680 4.232 -20.561 1.00 91.88 118 PRO A N 1
ATOM 904 C CA . PRO A 1 118 ? -3.207 5.556 -20.905 1.00 91.88 118 PRO A CA 1
ATOM 905 C C . PRO A 1 118 ? -4.091 6.633 -20.286 1.00 91.88 118 PRO A C 1
ATOM 907 O O . PRO A 1 118 ? -5.296 6.462 -20.076 1.00 91.88 118 PRO A O 1
ATOM 910 N N . CYS A 1 119 ? -3.477 7.776 -20.017 1.00 87.38 119 CYS A N 1
ATOM 911 C CA . CYS A 1 119 ? -4.229 8.990 -19.771 1.00 87.38 119 CYS A CA 1
ATOM 912 C C . CYS A 1 119 ? -4.947 9.433 -21.06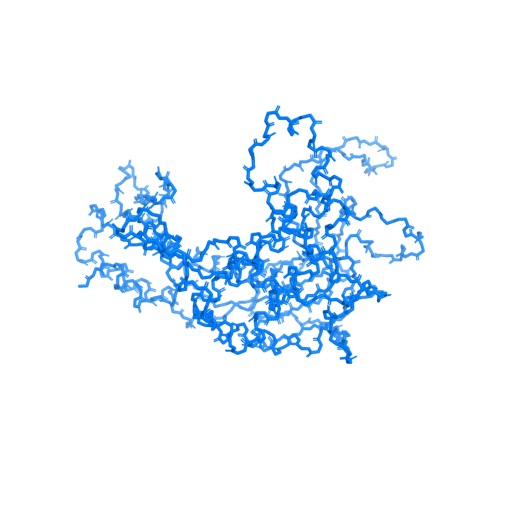9 1.00 87.38 119 CYS A C 1
ATOM 914 O O . CYS A 1 119 ? -4.387 9.256 -22.149 1.00 87.38 119 CYS A O 1
ATOM 916 N N . PRO A 1 120 ? -6.156 10.020 -20.992 1.00 83.06 120 PRO A N 1
ATOM 917 C CA . PRO A 1 120 ? -6.847 10.568 -22.159 1.00 83.06 120 PRO A CA 1
ATOM 918 C C . PRO A 1 120 ? -6.021 11.647 -22.863 1.00 83.06 120 PRO A C 1
ATOM 920 O O . PRO A 1 120 ? -5.285 12.380 -22.200 1.00 83.06 120 PRO A O 1
ATOM 923 N N . ASP A 1 121 ? -6.244 11.850 -24.162 1.00 77.75 121 ASP A N 1
ATOM 924 C CA . ASP A 1 121 ? -5.544 12.870 -24.967 1.00 77.75 121 ASP A CA 1
ATOM 925 C C . ASP A 1 121 ? -5.763 14.310 -24.471 1.00 77.75 121 ASP A C 1
ATOM 927 O O . ASP A 1 121 ? -5.009 15.224 -24.797 1.00 77.75 121 ASP A O 1
ATOM 931 N N . THR A 1 122 ? -6.789 14.527 -23.643 1.00 77.12 122 THR A N 1
ATOM 932 C CA . THR A 1 122 ? -7.064 15.811 -22.978 1.00 77.12 122 THR A CA 1
ATOM 933 C C . THR A 1 122 ? -6.186 16.065 -21.746 1.00 77.12 122 THR A C 1
ATOM 935 O O . THR A 1 122 ? -6.321 17.103 -21.095 1.00 77.12 122 THR A O 1
ATOM 938 N N . THR A 1 123 ? -5.290 15.137 -21.403 1.00 76.00 123 THR A N 1
ATOM 939 C CA . THR A 1 123 ? -4.407 15.243 -20.237 1.00 76.00 123 THR A CA 1
ATOM 940 C C . THR A 1 123 ? -3.336 16.300 -20.447 1.00 76.00 123 THR A C 1
ATOM 942 O O . THR A 1 123 ? -2.612 16.299 -21.440 1.00 76.00 123 THR A O 1
ATOM 945 N N . VAL A 1 124 ? -3.190 17.179 -19.456 1.00 72.25 124 VAL A N 1
ATOM 946 C CA . VAL A 1 124 ? -2.183 18.240 -19.459 1.00 72.25 124 VAL A CA 1
ATOM 947 C C . VAL A 1 124 ? -1.176 17.980 -18.345 1.00 72.25 124 VAL A C 1
ATOM 949 O O . VAL A 1 124 ? -1.534 17.932 -17.166 1.00 72.25 124 VAL A O 1
ATOM 952 N N . ILE A 1 125 ? 0.102 17.863 -18.708 1.00 66.94 125 ILE A N 1
ATOM 953 C CA . ILE A 1 125 ? 1.218 17.814 -17.754 1.00 66.94 125 ILE A CA 1
ATOM 954 C C . ILE A 1 125 ? 1.898 19.179 -17.722 1.00 66.94 125 ILE A C 1
ATOM 956 O O . ILE A 1 125 ? 2.301 19.720 -18.755 1.00 66.94 125 ILE A O 1
ATOM 960 N N . GLY A 1 126 ? 2.055 19.733 -16.522 1.00 61.19 126 GLY A N 1
ATOM 961 C CA . GLY A 1 126 ? 2.892 20.905 -16.305 1.00 61.19 126 GLY A CA 1
ATOM 962 C C . GLY A 1 126 ? 4.374 20.602 -16.553 1.00 61.19 126 GLY A C 1
ATOM 963 O O . GLY A 1 126 ? 4.885 19.555 -16.166 1.00 61.19 126 GLY A O 1
ATOM 964 N N . LYS A 1 127 ? 5.095 21.546 -17.165 1.00 58.53 127 LYS A N 1
ATOM 965 C CA . LYS A 1 127 ? 6.554 21.444 -17.346 1.00 58.53 127 LYS A CA 1
ATOM 966 C C . LYS A 1 127 ? 7.267 21.255 -15.999 1.00 58.53 127 LYS A C 1
ATOM 968 O O . LYS A 1 127 ? 6.893 21.900 -15.021 1.00 58.53 127 LYS A O 1
ATOM 973 N N . GLY A 1 128 ? 8.322 20.436 -15.976 1.00 55.75 128 GLY A N 1
ATOM 974 C CA . GLY A 1 128 ? 9.130 20.182 -14.774 1.00 55.75 128 GLY A CA 1
ATOM 975 C C . GLY A 1 128 ? 8.683 18.982 -13.936 1.00 55.75 128 GLY A C 1
ATOM 976 O O . GLY A 1 128 ? 9.125 18.845 -12.799 1.00 55.75 128 GLY A O 1
ATOM 977 N N . LEU A 1 129 ? 7.815 18.122 -14.481 1.00 59.19 129 LEU A N 1
ATOM 978 C CA . LEU A 1 129 ? 7.570 16.787 -13.928 1.00 59.19 129 LEU A CA 1
ATOM 979 C C . LEU A 1 129 ? 8.623 15.762 -14.380 1.00 59.19 129 LEU A C 1
ATOM 981 O O . LEU A 1 129 ? 8.622 14.654 -13.858 1.00 59.19 129 LEU A O 1
ATOM 985 N N . ASP A 1 130 ? 9.541 16.145 -15.273 1.00 54.94 130 ASP A N 1
ATOM 986 C CA . ASP A 1 130 ? 10.639 15.316 -15.778 1.00 54.94 130 ASP A CA 1
ATOM 987 C C . ASP A 1 130 ? 11.598 14.912 -14.636 1.00 54.94 130 ASP A C 1
ATOM 989 O O . ASP A 1 130 ? 12.489 15.666 -14.251 1.00 54.94 130 ASP A O 1
ATOM 993 N N . TRP A 1 131 ? 11.397 13.729 -14.042 1.00 56.22 131 TRP A N 1
ATOM 994 C CA . TRP A 1 131 ? 12.283 13.173 -13.002 1.00 56.22 131 TRP A CA 1
ATOM 995 C C . TRP A 1 131 ? 13.519 12.485 -13.560 1.00 56.22 131 TRP A C 1
ATOM 997 O O . TRP A 1 131 ? 14.432 12.156 -12.802 1.00 56.22 131 TRP A O 1
ATOM 1007 N N . PHE A 1 132 ? 13.539 12.235 -14.863 1.00 52.56 132 PHE A N 1
ATOM 1008 C CA . PHE A 1 132 ? 14.608 11.497 -15.494 1.00 52.56 132 PHE A CA 1
ATOM 1009 C C . PHE A 1 132 ? 15.498 12.457 -16.266 1.00 52.56 132 PHE A C 1
ATOM 1011 O O . PHE A 1 132 ? 15.084 13.027 -17.273 1.00 52.56 132 PHE A O 1
ATOM 1018 N N . ASP A 1 133 ? 16.738 12.606 -15.799 1.00 43.09 133 ASP A N 1
ATOM 1019 C CA . ASP A 1 133 ? 17.824 13.207 -16.572 1.00 43.09 133 ASP A CA 1
ATOM 1020 C C . ASP A 1 133 ? 18.209 12.228 -17.688 1.00 43.09 133 ASP A C 1
ATOM 1022 O O . ASP A 1 133 ? 19.192 11.485 -17.635 1.00 43.09 133 ASP A O 1
ATOM 1026 N N . HIS A 1 134 ? 17.321 12.096 -18.665 1.00 45.59 134 HIS A N 1
ATOM 1027 C CA . HIS A 1 134 ? 17.593 11.354 -19.870 1.00 45.59 134 HIS A CA 1
ATOM 1028 C C . HIS A 1 134 ? 17.820 12.377 -20.965 1.00 45.59 134 HIS A C 1
ATOM 1030 O O . HIS A 1 134 ? 16.895 13.061 -21.397 1.00 45.59 134 HIS A O 1
ATOM 1036 N N . GLY A 1 135 ? 19.058 12.438 -21.456 1.00 42.75 135 GLY A N 1
ATOM 1037 C CA . GLY A 1 135 ? 19.409 13.062 -22.730 1.00 42.75 135 GLY A CA 1
ATOM 1038 C C . GLY A 1 135 ? 18.775 12.327 -23.917 1.00 42.75 135 GLY A C 1
ATOM 1039 O O . GLY A 1 135 ? 19.471 11.962 -24.864 1.00 42.75 135 GLY A O 1
ATOM 1040 N N . LEU A 1 136 ? 17.468 12.052 -23.853 1.00 47.88 136 LEU A N 1
ATOM 1041 C CA . LEU A 1 136 ? 16.705 11.536 -24.972 1.00 47.88 136 LEU A CA 1
ATOM 1042 C C . LEU A 1 136 ? 16.712 12.609 -26.065 1.00 47.88 136 LEU A C 1
ATOM 1044 O O . LEU A 1 136 ? 16.480 13.788 -25.782 1.00 47.88 136 LEU A O 1
ATOM 1048 N N . PRO A 1 137 ? 16.988 12.228 -27.321 1.00 44.66 137 PRO A N 1
ATOM 1049 C CA . PRO A 1 137 ? 16.904 13.163 -28.423 1.00 44.66 137 PRO A CA 1
ATOM 1050 C C . PRO A 1 137 ? 15.500 13.782 -28.461 1.00 44.66 137 PRO A C 1
ATOM 1052 O O . PRO A 1 137 ? 14.505 13.064 -28.378 1.00 44.66 137 PRO A O 1
ATOM 1055 N N . ASN A 1 138 ? 15.429 15.104 -28.665 1.00 46.66 138 ASN A N 1
ATOM 1056 C CA . ASN A 1 138 ? 14.213 15.934 -28.800 1.00 46.66 138 ASN A CA 1
ATOM 1057 C C . ASN A 1 138 ? 13.156 15.424 -29.815 1.00 46.66 138 ASN A C 1
ATOM 1059 O O . ASN A 1 138 ? 12.125 16.061 -30.011 1.00 46.66 138 ASN A O 1
ATOM 1063 N N . GLN A 1 139 ? 13.402 14.306 -30.495 1.00 46.12 139 GLN A N 1
ATOM 1064 C CA . GLN A 1 139 ? 12.574 13.736 -31.555 1.00 46.12 139 GLN A CA 1
ATOM 1065 C C . GLN A 1 139 ? 11.316 13.016 -31.033 1.00 46.12 139 GLN A C 1
ATOM 1067 O O . GLN A 1 139 ? 10.413 12.762 -31.821 1.00 46.12 139 GLN A O 1
ATOM 1072 N N . PHE A 1 140 ? 11.205 12.762 -29.723 1.00 45.41 140 PHE A N 1
ATOM 1073 C CA . PHE A 1 140 ? 9.975 12.254 -29.091 1.00 45.41 140 PHE A CA 1
ATOM 1074 C C . PHE A 1 140 ? 8.979 13.359 -28.691 1.00 45.41 140 PHE A C 1
ATOM 1076 O O . PHE A 1 140 ? 7.929 13.069 -28.130 1.00 45.41 140 PHE A O 1
ATOM 1083 N N . MET A 1 141 ? 9.256 14.631 -29.004 1.00 44.34 141 MET A N 1
ATOM 1084 C CA . MET A 1 141 ? 8.383 15.770 -28.675 1.00 44.34 141 MET A CA 1
ATOM 1085 C C . MET A 1 141 ? 7.194 15.937 -29.641 1.00 44.34 141 MET A C 1
ATOM 1087 O O . MET A 1 141 ? 6.848 17.049 -30.044 1.00 44.34 141 MET A O 1
ATOM 1091 N N . GLY A 1 142 ? 6.558 14.833 -30.030 1.00 40.12 142 GLY A N 1
ATOM 1092 C CA . GLY A 1 142 ? 5.248 14.855 -30.668 1.00 40.12 142 GLY A CA 1
ATOM 1093 C C . GLY A 1 142 ? 4.169 14.916 -29.594 1.00 40.12 142 GLY A C 1
ATOM 1094 O O . GLY A 1 142 ? 3.812 13.888 -29.050 1.00 40.12 142 GLY A O 1
ATOM 1095 N N . GLY A 1 143 ? 3.682 16.114 -29.262 1.00 50.31 143 GLY A N 1
ATOM 1096 C CA . GLY A 1 143 ? 2.397 16.350 -28.581 1.00 50.31 143 GLY A CA 1
ATOM 1097 C C . GLY A 1 143 ? 2.179 15.827 -27.152 1.00 50.31 143 GLY A C 1
ATOM 1098 O O . GLY A 1 143 ? 1.282 16.341 -26.490 1.00 50.31 143 GLY A O 1
ATOM 1099 N N . HIS A 1 144 ? 2.950 14.863 -26.646 1.00 44.97 144 HIS A N 1
ATOM 1100 C CA . HIS A 1 144 ? 2.694 14.250 -25.345 1.00 44.97 144 HIS A CA 1
ATOM 1101 C C . HIS A 1 144 ? 3.985 13.789 -24.649 1.00 44.97 144 HIS A C 1
ATOM 1103 O O . HIS A 1 144 ? 4.626 12.826 -25.048 1.00 44.97 144 HIS A O 1
ATOM 1109 N N . LEU A 1 145 ? 4.297 14.510 -23.564 1.00 55.78 145 LEU A N 1
ATOM 1110 C CA . LEU A 1 145 ? 4.703 13.978 -22.258 1.00 55.78 145 LEU A CA 1
ATOM 1111 C C . LEU A 1 145 ? 5.961 13.097 -22.280 1.00 55.78 145 LEU A C 1
ATOM 1113 O O . LEU A 1 145 ? 5.870 11.877 -22.326 1.00 55.78 145 LEU A O 1
ATOM 1117 N N . GLY A 1 146 ? 7.137 13.729 -22.225 1.00 56.31 146 GLY A N 1
ATOM 1118 C CA . GLY A 1 146 ? 8.395 13.027 -21.956 1.00 56.31 146 GLY A CA 1
ATOM 1119 C C . GLY A 1 146 ? 8.384 12.301 -20.600 1.00 56.31 146 GLY A C 1
ATOM 1120 O O . GLY A 1 146 ? 7.446 12.458 -19.817 1.00 56.31 146 GLY A O 1
ATOM 1121 N N . PRO A 1 147 ? 9.409 11.483 -20.307 1.00 64.75 147 PRO A N 1
ATOM 1122 C CA . PRO A 1 147 ? 9.481 10.754 -19.052 1.00 64.75 147 PRO A CA 1
ATOM 1123 C C . PRO A 1 147 ? 9.509 11.744 -17.878 1.00 64.75 147 PRO A C 1
ATOM 1125 O O . PRO A 1 147 ? 10.367 12.626 -17.840 1.00 64.75 147 PRO A O 1
ATOM 1128 N N . PRO A 1 148 ? 8.623 11.581 -16.887 1.00 77.19 148 PRO A N 1
ATOM 1129 C CA . PRO A 1 148 ? 7.777 10.423 -16.631 1.00 77.19 148 PRO A CA 1
ATOM 1130 C C . PRO A 1 148 ? 6.452 10.425 -17.422 1.00 77.19 148 PRO A C 1
ATOM 1132 O O . PRO A 1 148 ? 5.697 11.396 -17.420 1.00 77.19 148 PRO A O 1
ATOM 1135 N N . PHE A 1 149 ? 6.109 9.277 -18.005 1.00 85.50 149 PHE A N 1
ATOM 1136 C CA . PHE A 1 149 ? 4.867 9.076 -18.749 1.00 85.50 149 PHE A CA 1
ATOM 1137 C C . PHE A 1 149 ? 3.706 8.790 -17.787 1.00 85.50 149 PHE A C 1
ATOM 1139 O O . PHE A 1 149 ? 3.794 7.830 -17.009 1.00 85.50 149 PHE A O 1
ATOM 1146 N N . PRO A 1 150 ? 2.619 9.582 -17.798 1.00 87.44 150 PRO A N 1
ATOM 1147 C CA . PRO A 1 150 ? 1.487 9.344 -16.924 1.00 87.44 150 PRO A CA 1
ATOM 1148 C C . PRO A 1 150 ? 0.607 8.217 -17.469 1.00 87.44 150 PRO A C 1
ATOM 1150 O O . PRO A 1 150 ? 0.466 8.026 -18.677 1.00 87.44 150 PRO A O 1
ATOM 1153 N N . PHE A 1 151 ? -0.043 7.507 -16.562 1.00 91.44 151 PHE A N 1
ATOM 1154 C CA . PHE A 1 151 ? -1.097 6.554 -16.874 1.00 91.44 151 PHE A CA 1
ATOM 1155 C C . PHE A 1 151 ? -2.088 6.497 -15.706 1.00 91.44 151 PHE A C 1
ATOM 1157 O O . PHE A 1 151 ? -1.789 6.914 -14.584 1.00 91.44 151 PHE A O 1
ATOM 1164 N N . LEU A 1 152 ? -3.297 6.010 -15.958 1.00 92.81 152 LEU A N 1
ATOM 1165 C CA . LEU A 1 152 ? -4.348 5.911 -14.953 1.00 92.81 152 LEU A CA 1
ATOM 1166 C C . LEU A 1 152 ? -4.301 4.556 -14.255 1.00 92.81 152 LEU A C 1
ATOM 1168 O O . LEU A 1 152 ? -4.210 3.525 -14.910 1.00 92.81 152 LEU A O 1
ATOM 1172 N N . LEU A 1 153 ? -4.408 4.577 -12.928 1.00 95.88 153 LEU A N 1
ATOM 1173 C CA . LEU A 1 153 ? -4.801 3.454 -12.086 1.00 95.88 153 LEU A CA 1
ATOM 1174 C C . LEU A 1 153 ? -6.251 3.663 -11.663 1.00 95.88 153 LEU A C 1
ATOM 1176 O O . LEU A 1 153 ? -6.571 4.679 -11.051 1.00 95.88 153 LEU A O 1
ATOM 1180 N N . GLU A 1 154 ? -7.105 2.686 -11.925 1.00 96.62 154 GLU A N 1
ATOM 1181 C CA . GLU A 1 154 ? -8.512 2.694 -11.546 1.00 96.62 154 GLU A CA 1
ATOM 1182 C C . GLU A 1 154 ? -8.835 1.434 -10.751 1.00 96.62 154 GLU A C 1
ATOM 1184 O O . GLU A 1 154 ? -8.478 0.328 -11.154 1.00 96.62 154 GLU A O 1
ATOM 1189 N N . VAL A 1 155 ? -9.493 1.589 -9.606 1.00 97.56 155 VAL A N 1
ATOM 1190 C CA . VAL A 1 155 ? -9.787 0.490 -8.678 1.00 97.56 155 VAL A CA 1
ATOM 1191 C C . VAL A 1 155 ? -11.262 0.507 -8.318 1.00 97.56 155 VAL A C 1
ATOM 1193 O O . VAL A 1 155 ? -11.795 1.552 -7.939 1.00 97.56 155 VAL A O 1
ATOM 1196 N N . ARG A 1 156 ? -11.923 -0.648 -8.409 1.00 97.62 156 ARG A N 1
ATOM 1197 C CA . ARG A 1 156 ? -13.295 -0.799 -7.926 1.00 97.62 156 ARG A CA 1
ATOM 1198 C C . ARG A 1 156 ? -13.291 -1.024 -6.416 1.00 97.62 156 ARG A C 1
ATOM 1200 O O . ARG A 1 156 ? -12.524 -1.835 -5.893 1.00 97.62 156 ARG A O 1
ATOM 1207 N N . VAL A 1 157 ?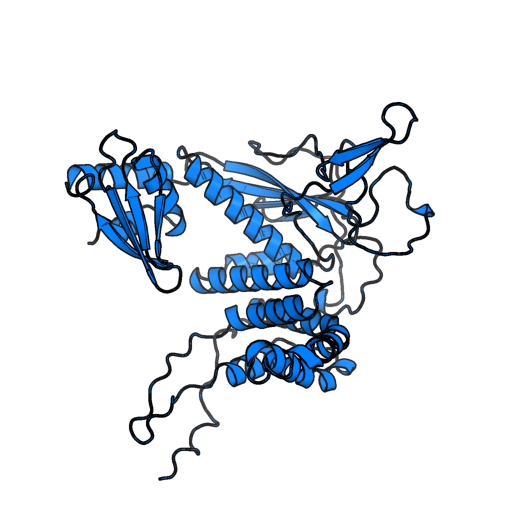 -14.134 -0.280 -5.710 1.00 96.62 157 VAL A N 1
ATOM 1208 C CA . VAL A 1 157 ? -14.188 -0.224 -4.248 1.00 96.62 157 VAL A CA 1
ATOM 1209 C C . VAL A 1 157 ? -15.643 -0.291 -3.788 1.00 96.62 157 VAL A C 1
ATOM 1211 O O . VAL A 1 157 ? -16.500 0.352 -4.395 1.00 96.62 157 VAL A O 1
ATOM 1214 N N . PRO A 1 158 ? -15.958 -1.037 -2.720 1.00 96.12 158 PRO A N 1
ATOM 1215 C CA . PRO A 1 158 ? -17.299 -1.032 -2.153 1.00 96.12 158 PRO A CA 1
ATOM 1216 C C . PRO A 1 158 ? -17.679 0.323 -1.549 1.00 96.12 158 PRO A C 1
ATOM 1218 O O . PRO A 1 158 ? -16.894 0.918 -0.802 1.00 96.12 158 PRO A O 1
ATOM 1221 N N . ARG A 1 159 ? -18.908 0.770 -1.817 1.00 96.31 159 ARG A N 1
ATOM 1222 C CA . ARG A 1 159 ? -19.462 2.002 -1.243 1.00 96.31 159 ARG A CA 1
ATOM 1223 C C . ARG A 1 159 ? -19.784 1.848 0.237 1.00 96.31 159 ARG A C 1
ATOM 1225 O O . ARG A 1 159 ? -19.970 0.737 0.741 1.00 96.31 159 ARG A O 1
ATOM 1232 N N . SER A 1 160 ? -19.877 2.978 0.927 1.00 96.38 160 SER A N 1
ATOM 1233 C CA . SER A 1 160 ? -20.379 3.043 2.299 1.00 96.38 160 SER A CA 1
ATOM 1234 C C . SER A 1 160 ? -21.196 4.318 2.512 1.00 96.38 160 SER A C 1
ATOM 1236 O O . SER A 1 160 ? -20.794 5.378 2.038 1.00 96.38 160 SER A O 1
ATOM 1238 N N . PRO A 1 161 ? -22.295 4.273 3.287 1.00 95.50 161 PRO A N 1
ATOM 1239 C CA . PRO A 1 161 ? -22.967 5.493 3.732 1.00 95.50 161 PRO A CA 1
ATOM 1240 C C . PRO A 1 161 ? -22.083 6.347 4.661 1.00 95.50 161 PRO A C 1
ATOM 1242 O O . PRO A 1 161 ? -22.414 7.503 4.924 1.00 95.50 161 PRO A O 1
ATOM 1245 N N . ASN A 1 162 ? -20.959 5.806 5.153 1.00 95.19 162 ASN A N 1
ATOM 1246 C CA . ASN A 1 162 ? -19.950 6.547 5.896 1.00 95.19 162 ASN A CA 1
ATOM 1247 C C . ASN A 1 162 ? -18.852 7.073 4.944 1.00 95.19 162 ASN A C 1
ATOM 1249 O O . ASN A 1 162 ? -18.011 6.290 4.488 1.00 95.19 162 ASN A O 1
ATOM 1253 N N . PRO A 1 163 ? -18.781 8.396 4.692 1.00 93.12 163 PRO A N 1
ATOM 1254 C CA . PRO A 1 163 ? -17.820 8.965 3.747 1.00 93.12 163 PRO A CA 1
ATOM 1255 C C . PRO A 1 163 ? -16.360 8.817 4.197 1.00 93.12 163 PRO A C 1
ATOM 1257 O O . PRO A 1 163 ? -15.467 8.730 3.353 1.00 93.12 163 PRO A O 1
ATOM 1260 N N . PHE A 1 164 ? -16.085 8.751 5.506 1.00 93.25 164 PHE A N 1
ATOM 1261 C CA . PHE A 1 164 ? -14.731 8.495 6.006 1.00 93.25 164 PHE A CA 1
ATOM 1262 C C . PHE A 1 164 ? -14.305 7.057 5.719 1.00 93.25 164 PHE A C 1
ATOM 1264 O O . PHE A 1 164 ? -13.155 6.818 5.348 1.00 93.25 164 PHE A O 1
ATOM 1271 N N . LEU A 1 165 ? -15.229 6.103 5.869 1.00 94.62 165 LEU A N 1
ATOM 1272 C CA . LEU A 1 165 ? -14.969 4.698 5.576 1.00 94.62 165 LEU A CA 1
ATOM 1273 C C . LEU A 1 165 ? -14.763 4.482 4.076 1.00 94.62 165 LEU A C 1
ATOM 1275 O O . LEU A 1 165 ? -13.778 3.863 3.682 1.00 94.62 165 LEU A O 1
ATOM 1279 N N . GLU A 1 166 ? -15.633 5.043 3.237 1.00 95.06 166 GLU A N 1
ATOM 1280 C CA . GLU A 1 166 ? -15.497 4.970 1.779 1.00 95.06 166 GLU A CA 1
ATOM 1281 C C . GLU A 1 166 ? -14.186 5.608 1.291 1.00 95.06 166 GLU A C 1
ATOM 1283 O O . GLU A 1 166 ? -13.454 5.008 0.497 1.00 95.06 166 GLU A O 1
ATOM 1288 N N . SER A 1 167 ? -13.831 6.781 1.827 1.00 93.81 167 SER A N 1
ATOM 1289 C CA . SER A 1 167 ? -12.552 7.443 1.535 1.00 93.81 167 SER A CA 1
ATOM 1290 C C . SER A 1 167 ? -11.361 6.587 1.972 1.00 93.81 167 SER A C 1
ATOM 1292 O O . SER A 1 167 ? -10.392 6.443 1.226 1.00 93.81 167 SER A O 1
ATOM 1294 N N . ASN A 1 168 ? -11.427 5.969 3.158 1.00 93.62 168 ASN A N 1
ATOM 1295 C CA . ASN A 1 168 ? -10.378 5.078 3.649 1.00 93.62 168 ASN A CA 1
ATOM 1296 C C . ASN A 1 168 ? -10.220 3.837 2.758 1.00 93.62 168 ASN A C 1
ATOM 1298 O O . ASN A 1 168 ? -9.101 3.521 2.354 1.00 93.62 168 ASN A O 1
ATOM 1302 N N . ARG A 1 169 ? -11.326 3.168 2.403 1.00 95.31 169 ARG A N 1
ATOM 1303 C CA . ARG A 1 169 ? -11.335 2.024 1.477 1.00 95.31 169 ARG A CA 1
ATOM 1304 C C . ARG A 1 169 ? -10.736 2.407 0.125 1.00 95.31 169 ARG A C 1
ATOM 1306 O O . ARG A 1 169 ? -9.879 1.688 -0.387 1.00 95.31 169 ARG A O 1
ATOM 1313 N N . THR A 1 170 ? -11.125 3.569 -0.399 1.00 95.38 170 THR A N 1
ATOM 1314 C CA . THR A 1 170 ? -10.627 4.119 -1.664 1.00 95.38 170 THR A CA 1
ATOM 1315 C C . THR A 1 170 ? -9.116 4.320 -1.642 1.00 95.38 170 THR A C 1
ATOM 1317 O O . THR A 1 170 ? -8.405 3.764 -2.480 1.00 95.38 170 THR A O 1
ATOM 1320 N N . LEU A 1 171 ? -8.604 5.069 -0.659 1.00 93.62 171 LEU A N 1
ATOM 1321 C CA . LEU A 1 171 ? -7.172 5.342 -0.545 1.00 93.62 171 LEU A CA 1
ATOM 1322 C C . LEU A 1 171 ? -6.373 4.055 -0.369 1.00 93.62 171 LEU A C 1
ATOM 1324 O O . LEU A 1 171 ? -5.388 3.851 -1.070 1.00 93.62 171 LEU A O 1
ATOM 1328 N N . ARG A 1 172 ? -6.839 3.141 0.487 1.00 94.38 172 ARG A N 1
ATOM 1329 C CA . ARG A 1 172 ? -6.176 1.852 0.705 1.00 94.38 172 ARG A CA 1
ATOM 1330 C C . ARG A 1 172 ? -6.140 0.985 -0.548 1.00 94.38 172 ARG A C 1
ATOM 1332 O O . ARG A 1 172 ? -5.136 0.313 -0.778 1.00 94.38 172 ARG A O 1
ATOM 1339 N N . ALA A 1 173 ? -7.213 0.964 -1.337 1.00 95.88 173 ALA A N 1
ATOM 1340 C CA . ALA A 1 173 ? -7.249 0.217 -2.588 1.00 95.88 173 ALA A CA 1
ATOM 1341 C C . ALA A 1 173 ? -6.261 0.801 -3.606 1.00 95.88 173 ALA A C 1
ATOM 1343 O O . ALA A 1 173 ? -5.461 0.047 -4.163 1.00 95.88 173 ALA A O 1
ATOM 1344 N N . LEU A 1 174 ? -6.268 2.125 -3.790 1.00 95.88 174 LEU A N 1
ATOM 1345 C CA . LEU A 1 174 ? -5.344 2.826 -4.683 1.00 95.88 174 LEU A CA 1
ATOM 1346 C C . LEU A 1 174 ? -3.882 2.641 -4.255 1.00 95.88 174 LEU A C 1
ATOM 1348 O O . LEU A 1 174 ? -3.051 2.269 -5.078 1.00 95.88 174 LEU A O 1
ATOM 1352 N N . ASP A 1 175 ? -3.575 2.837 -2.970 1.00 95.31 175 ASP A N 1
ATOM 1353 C CA . ASP A 1 175 ? -2.232 2.660 -2.408 1.00 95.31 175 ASP A CA 1
ATOM 1354 C C . ASP A 1 175 ? -1.743 1.223 -2.599 1.00 95.31 175 ASP A C 1
ATOM 1356 O O . ASP A 1 175 ? -0.637 1.001 -3.088 1.00 95.31 175 ASP A O 1
ATOM 1360 N N . ARG A 1 176 ? -2.591 0.232 -2.289 1.00 96.25 176 ARG A N 1
ATOM 1361 C CA . ARG A 1 176 ? -2.267 -1.186 -2.477 1.00 96.25 176 ARG A CA 1
ATOM 1362 C C . ARG A 1 176 ? -1.870 -1.469 -3.921 1.00 96.25 176 ARG A C 1
ATOM 1364 O O . ARG A 1 176 ? -0.791 -2.007 -4.141 1.00 96.25 176 ARG A O 1
ATOM 1371 N N . TYR A 1 177 ? -2.717 -1.135 -4.895 1.00 97.75 177 TYR A N 1
ATOM 1372 C CA . TYR A 1 177 ? -2.427 -1.464 -6.293 1.00 97.75 177 TYR A CA 1
ATOM 1373 C C . TYR A 1 177 ? -1.281 -0.637 -6.867 1.00 97.75 177 TYR A C 1
ATOM 1375 O O . TYR A 1 177 ? -0.503 -1.171 -7.649 1.00 97.75 177 TYR A O 1
ATOM 1383 N N . GLN A 1 178 ? -1.099 0.608 -6.423 1.00 96.25 178 GLN A N 1
ATOM 1384 C CA . GLN A 1 178 ? 0.105 1.369 -6.736 1.00 96.25 178 GLN A CA 1
ATOM 1385 C C . GLN A 1 178 ? 1.359 0.611 -6.285 1.00 96.25 178 GLN A C 1
ATOM 1387 O O . GLN A 1 178 ? 2.242 0.378 -7.101 1.00 96.25 178 GLN A O 1
ATOM 1392 N N . TYR A 1 179 ? 1.443 0.199 -5.015 1.00 97.19 179 TYR A N 1
ATOM 1393 C CA . TYR A 1 179 ? 2.632 -0.487 -4.496 1.00 97.19 179 TYR A CA 1
ATOM 1394 C C . TYR A 1 179 ? 2.867 -1.832 -5.184 1.00 97.19 179 TYR A C 1
ATOM 1396 O O . TYR A 1 179 ? 4.006 -2.172 -5.501 1.00 97.19 179 TYR A O 1
ATOM 1404 N N . LEU A 1 180 ? 1.791 -2.580 -5.443 1.00 97.50 180 LEU A N 1
ATOM 1405 C CA . LEU A 1 180 ? 1.864 -3.843 -6.171 1.00 97.50 180 LEU A CA 1
ATOM 1406 C C . LEU A 1 180 ? 2.364 -3.633 -7.599 1.00 97.50 180 LEU A C 1
ATOM 1408 O O . LEU A 1 180 ? 3.261 -4.348 -8.024 1.00 97.50 180 LEU A O 1
ATOM 1412 N N . PHE A 1 181 ? 1.856 -2.644 -8.332 1.00 97.19 181 PHE A N 1
ATOM 1413 C CA . PHE A 1 181 ? 2.323 -2.380 -9.691 1.00 97.19 181 PHE A CA 1
ATOM 1414 C C . PHE A 1 181 ? 3.741 -1.817 -9.728 1.00 97.19 181 PHE A C 1
ATOM 1416 O O . PHE A 1 181 ? 4.501 -2.211 -10.607 1.00 97.19 181 PHE A O 1
ATOM 1423 N N . THR A 1 182 ? 4.158 -1.008 -8.749 1.00 95.69 182 THR A N 1
ATOM 1424 C CA . THR A 1 182 ? 5.571 -0.622 -8.606 1.00 95.69 182 THR A CA 1
ATOM 1425 C C . THR A 1 182 ? 6.485 -1.837 -8.447 1.00 95.69 182 THR A C 1
ATOM 1427 O O . THR A 1 182 ? 7.581 -1.835 -8.999 1.00 95.69 182 THR A O 1
ATOM 1430 N N . LEU A 1 183 ? 6.044 -2.877 -7.732 1.00 96.31 183 LEU A N 1
ATOM 1431 C CA . LEU A 1 183 ? 6.792 -4.126 -7.582 1.00 96.31 183 LEU A CA 1
ATOM 1432 C C . LEU A 1 183 ? 6.721 -5.018 -8.833 1.00 96.31 183 LEU A C 1
ATOM 1434 O O . LEU A 1 183 ? 7.728 -5.602 -9.226 1.00 96.31 183 LEU A O 1
ATOM 1438 N N . LEU A 1 184 ? 5.537 -5.173 -9.425 1.00 95.69 184 LEU A N 1
ATOM 1439 C CA . LEU A 1 184 ? 5.266 -6.192 -10.442 1.00 95.69 184 LEU A CA 1
ATOM 1440 C C . LEU A 1 184 ? 5.576 -5.729 -11.871 1.00 95.69 184 LEU A C 1
ATOM 1442 O O . LEU A 1 184 ? 5.731 -6.585 -12.739 1.00 95.69 184 LEU A O 1
ATOM 1446 N N . LEU A 1 185 ? 5.695 -4.421 -12.122 1.00 94.00 185 LEU A N 1
ATOM 1447 C CA . LEU A 1 185 ? 5.965 -3.850 -13.445 1.00 94.00 185 LEU A CA 1
ATOM 1448 C C . LEU A 1 185 ? 7.345 -3.171 -13.497 1.00 94.00 185 LEU A C 1
ATOM 1450 O O . LEU A 1 185 ? 7.729 -2.422 -12.602 1.00 94.00 185 LEU A O 1
ATOM 1454 N N . ALA A 1 186 ? 8.079 -3.365 -14.594 1.00 85.75 186 ALA A N 1
ATOM 1455 C CA . ALA A 1 186 ? 9.439 -2.860 -14.822 1.00 85.75 186 ALA A CA 1
ATOM 1456 C C . ALA A 1 186 ? 9.494 -1.375 -15.247 1.00 85.75 186 ALA A C 1
ATOM 1458 O O . ALA A 1 186 ? 10.404 -0.954 -15.957 1.00 85.75 186 ALA A O 1
ATOM 1459 N N . GLY A 1 187 ? 8.499 -0.583 -14.843 1.00 82.06 187 GLY A N 1
ATOM 1460 C CA . GLY A 1 187 ? 8.327 0.808 -15.263 1.00 82.06 187 GLY A CA 1
ATOM 1461 C C . GLY A 1 187 ? 8.750 1.855 -14.238 1.00 82.06 187 GLY A C 1
ATOM 1462 O O . GLY A 1 187 ? 8.444 3.025 -14.455 1.00 82.06 187 GLY A O 1
ATOM 1463 N N . HIS A 1 188 ? 9.340 1.449 -13.107 1.00 87.31 188 HIS A N 1
ATOM 1464 C CA . HIS A 1 188 ? 9.591 2.313 -11.943 1.00 87.31 188 HIS A CA 1
ATOM 1465 C C . HIS A 1 188 ? 8.383 3.191 -11.613 1.00 87.31 188 HIS A C 1
ATOM 1467 O O . HIS A 1 188 ? 8.460 4.419 -11.600 1.00 87.31 188 HIS A O 1
ATOM 1473 N N . ILE A 1 189 ? 7.245 2.530 -11.391 1.00 91.12 189 ILE A N 1
ATOM 1474 C CA . ILE A 1 189 ? 5.965 3.208 -11.224 1.00 91.12 189 ILE A CA 1
ATOM 1475 C C . ILE A 1 189 ? 5.968 4.030 -9.942 1.00 91.12 189 ILE A C 1
ATOM 1477 O O . ILE A 1 189 ? 6.272 3.517 -8.862 1.00 91.12 189 ILE A O 1
ATOM 1481 N N . ARG A 1 190 ? 5.583 5.298 -10.060 1.00 87.31 190 ARG A N 1
ATOM 1482 C CA . ARG A 1 190 ? 5.525 6.255 -8.956 1.00 87.31 190 ARG A CA 1
ATOM 1483 C C . ARG A 1 190 ? 4.177 6.949 -8.923 1.00 87.31 190 ARG A C 1
ATOM 1485 O O . ARG A 1 190 ? 3.529 7.161 -9.946 1.00 87.31 190 ARG A O 1
ATOM 1492 N N . PHE A 1 191 ? 3.785 7.346 -7.724 1.00 84.19 191 PHE A N 1
ATOM 1493 C CA . PHE A 1 191 ? 2.741 8.339 -7.533 1.00 84.19 191 PHE A CA 1
ATOM 1494 C C . PHE A 1 191 ? 3.392 9.652 -7.147 1.00 84.19 191 PHE A C 1
ATOM 1496 O O . PHE A 1 191 ? 4.280 9.680 -6.292 1.00 84.19 191 PHE A O 1
ATOM 1503 N N . VAL A 1 192 ? 2.919 10.742 -7.742 1.00 72.75 192 VAL A N 1
ATOM 1504 C CA . VAL A 1 192 ? 3.340 12.082 -7.341 1.00 72.75 192 VAL A CA 1
ATOM 1505 C C . VAL A 1 192 ? 2.676 12.401 -6.028 1.00 72.75 192 VAL A C 1
ATOM 1507 O O . VAL A 1 192 ? 1.579 12.954 -5.972 1.00 72.75 192 VAL A O 1
ATOM 1510 N N . HIS A 1 193 ? 3.360 12.046 -4.950 1.00 62.94 193 HIS A N 1
ATOM 1511 C CA . HIS A 1 193 ? 3.070 12.663 -3.680 1.00 62.94 193 HIS A CA 1
ATOM 1512 C C . HIS A 1 193 ? 3.594 14.090 -3.770 1.00 62.94 193 HIS A C 1
ATOM 1514 O O . HIS A 1 193 ? 4.801 14.298 -3.691 1.00 62.94 193 HIS A O 1
ATOM 1520 N N . TRP A 1 194 ? 2.706 15.050 -4.031 1.00 56.56 194 TRP A N 1
ATOM 1521 C CA . TRP A 1 194 ? 3.048 16.466 -4.065 1.00 56.56 194 TRP A CA 1
ATOM 1522 C C . TRP A 1 194 ? 3.799 16.818 -2.779 1.00 56.56 194 TRP A C 1
ATOM 1524 O O . TRP A 1 194 ? 3.164 16.865 -1.720 1.00 56.56 194 TRP A O 1
ATOM 1534 N N . PRO A 1 195 ? 5.113 17.113 -2.811 1.00 51.00 195 PRO A N 1
ATOM 1535 C CA . PRO A 1 195 ? 5.621 17.941 -1.747 1.00 51.00 195 PRO A CA 1
ATOM 1536 C C . PRO A 1 195 ? 4.846 19.249 -1.899 1.00 51.00 195 PRO A C 1
ATOM 1538 O O . PRO A 1 195 ? 4.795 19.835 -2.979 1.00 51.00 195 PRO A O 1
ATOM 1541 N N . SER A 1 196 ? 4.217 19.722 -0.831 1.00 47.50 196 SER A N 1
ATOM 1542 C CA . SER A 1 196 ? 3.509 21.008 -0.783 1.00 47.50 196 SER A CA 1
ATOM 1543 C C . SER A 1 196 ? 4.405 22.220 -1.115 1.00 47.50 196 SER A C 1
ATOM 1545 O O . SER A 1 196 ? 3.977 23.367 -0.983 1.00 47.50 196 SER A O 1
ATOM 1547 N N . GLY A 1 197 ? 5.654 21.987 -1.527 1.00 61.16 197 GLY A N 1
ATOM 1548 C CA . GLY A 1 197 ? 6.597 22.975 -2.004 1.00 61.16 197 GLY A CA 1
ATOM 1549 C C . GLY A 1 197 ? 6.159 23.537 -3.347 1.00 61.16 197 GLY A C 1
ATOM 1550 O O . GLY A 1 197 ? 6.057 22.837 -4.352 1.00 61.16 197 GLY A O 1
ATOM 1551 N N . ARG A 1 198 ? 5.918 24.841 -3.357 1.00 70.56 198 ARG A N 1
ATOM 1552 C CA . ARG A 1 198 ? 5.881 25.602 -4.598 1.00 70.56 198 ARG A CA 1
ATOM 1553 C C . ARG A 1 198 ? 7.298 25.689 -5.160 1.00 70.56 198 ARG A C 1
ATOM 1555 O O . ARG A 1 198 ? 8.253 25.834 -4.400 1.00 70.56 198 ARG A O 1
ATOM 1562 N N . VAL A 1 199 ? 7.420 25.654 -6.476 1.00 73.81 199 VAL A N 1
ATOM 1563 C CA . VAL A 1 199 ? 8.672 25.887 -7.192 1.00 73.81 199 VAL A CA 1
ATOM 1564 C C . VAL A 1 199 ? 8.647 27.275 -7.818 1.00 73.81 199 VAL A C 1
ATOM 1566 O O . VAL A 1 199 ? 7.606 27.749 -8.280 1.00 73.81 199 VAL A O 1
ATOM 1569 N N . TRP A 1 200 ? 9.795 27.944 -7.829 1.00 79.81 200 TRP A N 1
ATOM 1570 C CA . TRP A 1 200 ? 9.964 29.146 -8.636 1.00 79.81 200 TRP A CA 1
ATOM 1571 C C . TRP A 1 200 ? 10.104 28.730 -10.100 1.00 79.81 200 TRP A C 1
ATOM 1573 O O . TRP A 1 200 ? 11.046 28.029 -10.459 1.00 79.81 200 TRP A O 1
ATOM 1583 N N . ALA A 1 201 ? 9.163 29.154 -10.938 1.00 79.31 201 ALA A N 1
ATOM 1584 C CA . ALA A 1 201 ? 9.157 28.891 -12.368 1.00 79.31 201 ALA A CA 1
ATOM 1585 C C . ALA A 1 201 ? 9.157 30.203 -13.155 1.00 79.31 201 ALA A C 1
ATOM 1587 O O . ALA A 1 201 ? 8.460 31.158 -12.809 1.00 79.31 201 ALA A O 1
ATOM 1588 N N . LEU A 1 202 ? 9.911 30.235 -14.253 1.00 81.75 202 LEU A N 1
ATOM 1589 C CA . LEU A 1 202 ? 9.873 31.338 -15.206 1.00 81.75 202 LEU A CA 1
ATOM 1590 C C . LEU A 1 202 ? 8.746 31.086 -16.216 1.00 81.75 202 LEU A C 1
ATOM 1592 O O . LEU A 1 202 ? 8.875 30.246 -17.108 1.00 81.75 202 LEU A O 1
ATOM 1596 N N . LEU A 1 203 ? 7.637 31.812 -16.085 1.00 81.44 203 LEU A N 1
ATOM 1597 C CA . LEU A 1 203 ? 6.480 31.712 -16.976 1.00 81.44 203 LEU A CA 1
ATOM 1598 C C . LEU A 1 203 ? 6.435 32.891 -17.951 1.00 81.44 203 LEU A C 1
ATOM 1600 O O . LEU A 1 203 ? 6.944 33.970 -17.660 1.00 81.44 203 LEU A O 1
ATOM 1604 N N . LYS A 1 204 ? 5.808 32.694 -19.116 1.00 84.75 204 LYS A N 1
ATOM 1605 C CA . LYS A 1 204 ? 5.633 33.734 -20.147 1.00 84.75 204 LYS A CA 1
ATOM 1606 C C . LYS A 1 204 ? 4.155 33.934 -20.525 1.00 84.75 204 LYS A C 1
ATOM 1608 O O . LYS A 1 204 ? 3.813 33.730 -21.688 1.00 84.75 204 LYS A O 1
ATOM 1613 N N . PRO A 1 205 ? 3.267 34.321 -19.590 1.00 75.38 205 PRO A N 1
ATOM 1614 C CA . PRO A 1 205 ? 1.828 34.439 -19.863 1.00 75.38 205 PRO A CA 1
ATOM 1615 C C . PRO A 1 205 ? 1.477 35.490 -20.937 1.00 75.38 205 PRO A C 1
ATOM 1617 O O . PRO A 1 205 ? 0.405 35.426 -21.525 1.00 75.38 205 PRO A O 1
ATOM 1620 N N . SER A 1 206 ? 2.388 36.420 -21.242 1.00 84.38 206 SER A N 1
ATOM 1621 C CA . SER A 1 206 ? 2.238 37.454 -22.281 1.00 84.38 206 SER A CA 1
ATOM 1622 C C . SER A 1 206 ? 3.478 37.582 -23.179 1.00 84.38 206 SER A C 1
ATOM 1624 O O . SER A 1 206 ? 3.783 38.654 -23.695 1.00 84.38 206 SER A O 1
ATOM 1626 N N . GLY A 1 207 ? 4.272 36.512 -23.300 1.00 85.31 207 GLY A N 1
ATOM 1627 C CA . GLY A 1 207 ? 5.573 36.544 -23.983 1.00 85.31 207 GLY A CA 1
ATOM 1628 C C . GLY A 1 207 ? 6.706 37.179 -23.162 1.00 85.31 207 GLY A C 1
ATOM 1629 O O . GLY A 1 207 ? 7.877 36.925 -23.448 1.00 85.31 207 GLY A O 1
ATOM 1630 N N . VAL A 1 208 ? 6.385 37.917 -22.094 1.00 84.81 208 VAL A N 1
ATOM 1631 C CA . VAL A 1 208 ? 7.364 38.475 -21.151 1.00 84.81 208 VAL A CA 1
ATOM 1632 C C . VAL A 1 208 ? 7.696 37.443 -20.065 1.00 84.81 208 VAL A C 1
ATOM 1634 O O . VAL A 1 208 ? 6.775 36.956 -19.406 1.00 84.81 208 VAL A O 1
ATOM 1637 N N . PRO A 1 209 ? 8.980 37.102 -19.847 1.00 87.94 209 PRO A N 1
ATOM 1638 C CA . PRO A 1 209 ? 9.387 36.221 -18.757 1.00 87.94 209 PRO A CA 1
ATOM 1639 C C . PRO A 1 209 ? 9.096 36.841 -17.385 1.00 87.94 209 PRO A C 1
ATOM 1641 O O . PRO A 1 209 ? 9.523 37.957 -17.100 1.00 87.94 209 PRO A O 1
ATOM 1644 N N . GLN A 1 210 ? 8.397 36.104 -16.527 1.00 86.31 210 GLN A N 1
ATOM 1645 C CA . GLN A 1 210 ? 8.077 36.484 -15.154 1.00 86.31 210 GLN A CA 1
ATOM 1646 C C . GLN A 1 210 ? 8.338 35.306 -14.217 1.00 86.31 210 GLN A C 1
ATOM 1648 O O . GLN A 1 210 ? 8.021 34.165 -14.550 1.00 86.31 210 GLN A O 1
ATOM 1653 N N . ASN A 1 211 ? 8.896 35.578 -13.039 1.00 88.19 211 ASN A N 1
ATOM 1654 C CA . ASN A 1 211 ? 9.069 34.562 -12.004 1.00 88.19 211 ASN A CA 1
ATOM 1655 C C . ASN A 1 211 ? 7.754 34.383 -11.247 1.00 88.19 211 ASN A C 1
ATOM 1657 O O . ASN A 1 211 ? 7.242 35.331 -10.657 1.00 88.19 211 ASN A O 1
ATOM 1661 N N . HIS A 1 212 ? 7.230 33.163 -11.245 1.00 80.19 212 HIS A N 1
ATOM 1662 C CA . HIS A 1 212 ? 6.027 32.781 -10.519 1.00 80.19 212 HIS A CA 1
ATOM 1663 C C . HIS A 1 212 ? 6.358 31.668 -9.538 1.00 80.19 212 HIS A C 1
ATOM 1665 O O . HIS A 1 212 ? 7.106 30.747 -9.857 1.00 80.19 212 HIS A O 1
ATOM 1671 N N . LEU A 1 213 ? 5.779 31.743 -8.347 1.00 82.56 213 LEU A N 1
ATOM 1672 C CA . LEU A 1 213 ? 5.842 30.663 -7.377 1.00 82.56 213 LEU A CA 1
ATOM 1673 C C . LEU A 1 213 ? 4.629 29.751 -7.611 1.00 82.56 213 LEU A C 1
ATOM 1675 O O . LEU A 1 213 ? 3.515 30.092 -7.214 1.00 82.56 213 LEU A O 1
ATOM 1679 N N . VAL A 1 214 ? 4.835 28.622 -8.288 1.00 76.38 214 VAL A N 1
ATOM 1680 C CA . VAL A 1 214 ? 3.763 27.724 -8.751 1.00 76.38 214 VAL A CA 1
ATOM 1681 C C . VAL A 1 214 ? 3.893 26.331 -8.163 1.00 76.38 214 VAL A C 1
ATOM 1683 O O . VAL A 1 214 ? 4.974 25.900 -7.776 1.00 76.38 214 VAL A O 1
ATOM 1686 N N . HIS A 1 215 ? 2.785 25.602 -8.110 1.00 70.44 215 HIS A N 1
ATOM 1687 C CA . HIS A 1 215 ? 2.842 24.164 -7.893 1.00 70.44 215 HIS A CA 1
ATOM 1688 C C . HIS A 1 215 ? 3.063 23.486 -9.247 1.00 70.44 215 HIS A C 1
ATOM 1690 O O . HIS A 1 215 ? 2.334 23.808 -10.195 1.00 70.44 215 HIS A O 1
ATOM 1696 N N . PRO A 1 216 ? 4.018 22.546 -9.367 1.00 69.19 216 PRO A N 1
ATOM 1697 C CA . PRO A 1 216 ? 3.940 21.588 -10.456 1.00 69.19 216 PRO A CA 1
ATOM 1698 C C . PRO A 1 216 ? 2.551 20.938 -10.358 1.00 69.19 216 PRO A C 1
ATOM 1700 O O . PRO A 1 216 ? 2.036 20.733 -9.260 1.00 69.19 216 PRO A O 1
ATOM 1703 N N . SER A 1 217 ? 1.881 20.736 -11.485 1.00 66.50 217 SER A N 1
ATOM 1704 C CA . SER A 1 217 ? 0.548 20.136 -11.513 1.00 66.50 217 SER A CA 1
ATOM 1705 C C . SER A 1 217 ? 0.410 19.276 -12.757 1.00 66.50 217 SER A C 1
ATOM 1707 O O . SER A 1 217 ? 1.027 19.541 -13.790 1.00 66.50 217 SER A O 1
ATOM 1709 N N . PHE A 1 218 ? -0.390 18.228 -12.640 1.00 71.25 218 PHE A N 1
ATOM 1710 C CA . PHE A 1 218 ? -0.975 17.547 -13.779 1.00 71.25 218 PHE A CA 1
ATOM 1711 C C . PHE A 1 218 ? -2.485 17.709 -13.639 1.00 71.25 218 PHE A C 1
ATOM 1713 O O . PHE A 1 218 ? -3.014 17.723 -12.525 1.00 71.25 218 PHE A O 1
ATOM 1720 N N . SER A 1 219 ? -3.172 17.857 -14.760 1.00 68.25 219 SER A N 1
ATOM 1721 C CA . SER A 1 219 ? -4.624 17.832 -14.799 1.00 68.25 219 SER A CA 1
ATOM 1722 C C . SER A 1 219 ? -5.036 16.742 -15.762 1.00 68.25 219 SER A C 1
ATOM 1724 O O . SER A 1 219 ? -4.725 16.794 -16.953 1.00 68.25 219 SER A O 1
ATOM 1726 N N . THR A 1 220 ? -5.736 15.753 -15.229 1.00 66.62 220 THR A N 1
ATOM 1727 C CA . THR A 1 220 ? -6.598 14.899 -16.031 1.00 66.62 220 THR A CA 1
ATOM 1728 C C . THR A 1 220 ? -8.009 15.426 -15.853 1.00 66.62 220 THR A C 1
ATOM 1730 O O . THR A 1 220 ? -8.476 15.55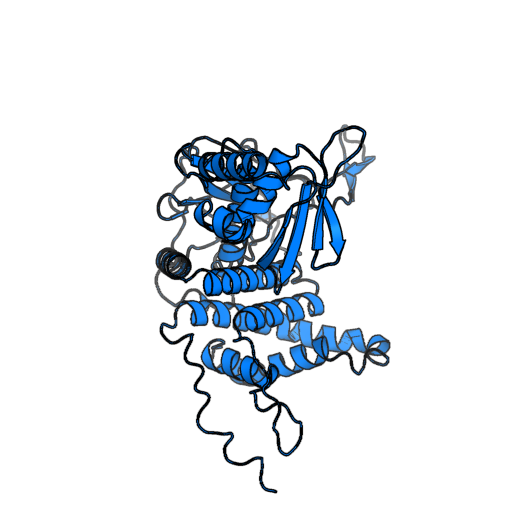4 -14.720 1.00 66.62 220 THR A O 1
ATOM 1733 N N . THR A 1 221 ? -8.713 15.673 -16.950 1.00 65.00 221 THR A N 1
ATOM 1734 C CA . THR A 1 221 ? -10.163 15.941 -16.952 1.00 65.00 221 THR A CA 1
ATOM 1735 C C . THR A 1 221 ? -10.978 14.779 -16.356 1.00 65.00 221 THR A C 1
ATOM 1737 O O . THR A 1 221 ? -12.151 14.958 -16.050 1.00 65.00 221 THR A O 1
ATOM 1740 N N . GLU A 1 222 ? -10.352 13.613 -16.140 1.00 62.94 222 GLU A N 1
ATOM 1741 C CA . GLU A 1 222 ? -10.990 12.349 -15.743 1.00 62.94 222 GLU A CA 1
ATOM 1742 C C . GLU A 1 222 ? -10.496 11.761 -14.397 1.00 62.94 222 GLU A C 1
ATOM 1744 O O . GLU A 1 222 ? -10.578 10.554 -14.156 1.00 62.94 222 GLU A O 1
ATOM 1749 N N . GLY A 1 223 ? -9.981 12.595 -13.490 1.00 60.44 223 GLY A N 1
ATOM 1750 C CA . GLY A 1 223 ? -9.641 12.164 -12.125 1.00 60.44 223 GLY A CA 1
ATOM 1751 C C . GLY A 1 223 ? -10.869 12.125 -11.205 1.00 60.44 223 GLY A C 1
ATOM 1752 O O . GLY A 1 223 ? -11.687 13.040 -11.254 1.00 60.44 223 GLY A O 1
ATOM 1753 N N . GLY A 1 224 ? -10.998 11.114 -10.338 1.00 74.56 224 GLY A N 1
ATOM 1754 C CA . GLY A 1 224 ? -12.013 11.110 -9.275 1.00 74.56 224 GLY A CA 1
ATOM 1755 C C . GLY A 1 224 ? -12.681 9.762 -9.007 1.00 74.56 224 GLY A C 1
ATOM 1756 O O . GLY A 1 224 ? -12.093 8.702 -9.214 1.00 74.56 224 GLY A O 1
ATOM 1757 N N . GLN A 1 225 ? -13.909 9.827 -8.493 1.00 85.44 225 GLN A N 1
ATOM 1758 C CA . GLN A 1 225 ? -14.774 8.678 -8.226 1.00 85.44 225 GLN A CA 1
ATOM 1759 C C . GLN A 1 225 ? -15.911 8.644 -9.251 1.00 85.44 225 GLN A C 1
ATOM 1761 O O . GLN A 1 225 ? -16.513 9.677 -9.541 1.00 85.44 225 GLN A O 1
ATOM 1766 N N . GLN A 1 226 ? -16.198 7.463 -9.790 1.00 89.94 226 GLN A N 1
ATOM 1767 C CA . GLN A 1 226 ? -17.266 7.213 -10.760 1.00 89.94 226 GLN A CA 1
ATOM 1768 C C . GLN A 1 226 ? -18.046 5.952 -10.366 1.00 89.94 226 GLN A C 1
ATOM 1770 O O . GLN A 1 226 ? -17.589 5.170 -9.533 1.00 89.94 226 GLN A O 1
ATOM 1775 N N . ASP A 1 227 ? -19.227 5.743 -10.945 1.00 91.56 227 ASP A N 1
ATOM 1776 C CA . ASP A 1 227 ? -20.037 4.547 -10.665 1.00 91.56 227 ASP A CA 1
ATOM 1777 C C . ASP A 1 227 ? -19.449 3.285 -11.311 1.00 91.56 227 ASP A C 1
ATOM 1779 O O . ASP A 1 227 ? -19.574 2.194 -10.756 1.00 91.56 227 ASP A O 1
ATOM 1783 N N . ASP A 1 228 ? -18.765 3.439 -12.446 1.00 93.25 228 ASP A N 1
ATOM 1784 C CA . ASP A 1 228 ? -18.175 2.340 -13.204 1.00 93.25 228 ASP A CA 1
ATOM 1785 C C . ASP A 1 228 ? -16.859 2.761 -13.874 1.00 93.25 228 ASP A C 1
ATOM 1787 O O . ASP A 1 228 ? -16.478 3.935 -13.864 1.00 93.25 228 ASP A O 1
ATOM 1791 N N . PHE A 1 229 ? -16.150 1.797 -14.456 1.00 91.94 229 PHE A N 1
ATOM 1792 C CA . PHE A 1 229 ? -14.980 2.060 -15.274 1.00 91.94 229 PHE A CA 1
ATOM 1793 C C . PHE A 1 229 ? -15.392 2.888 -16.500 1.00 91.94 229 PHE A C 1
ATOM 1795 O O . PHE A 1 229 ? -16.192 2.410 -17.307 1.00 91.94 229 PHE A O 1
ATOM 1802 N N . PRO A 1 230 ? -14.832 4.096 -16.711 1.00 87.62 230 PRO A N 1
ATOM 1803 C CA . PRO A 1 230 ? -15.177 4.892 -17.881 1.00 87.62 230 PRO A CA 1
ATOM 1804 C C . PRO A 1 230 ? -14.845 4.122 -19.159 1.00 87.62 230 PRO A C 1
ATOM 1806 O O . PRO A 1 230 ? -13.775 3.509 -19.267 1.00 87.62 230 PRO A O 1
ATOM 1809 N N . ILE A 1 231 ? -15.766 4.137 -20.119 1.00 86.56 231 ILE A N 1
ATOM 1810 C CA . ILE A 1 231 ? -15.571 3.501 -21.422 1.00 86.56 231 ILE A CA 1
ATOM 1811 C C . ILE A 1 231 ? -14.522 4.315 -22.177 1.00 86.56 231 ILE A C 1
ATOM 1813 O O . ILE A 1 231 ? -14.724 5.497 -22.448 1.00 86.56 231 ILE A O 1
ATOM 1817 N N . ARG A 1 232 ? -13.394 3.679 -22.497 1.00 83.06 232 ARG A N 1
ATOM 1818 C CA . ARG A 1 232 ? -12.320 4.267 -23.298 1.00 83.06 232 ARG A CA 1
ATOM 1819 C C . ARG A 1 232 ? -11.930 3.285 -24.389 1.00 83.06 232 ARG A C 1
ATOM 1821 O O . ARG A 1 232 ? -11.691 2.112 -24.103 1.00 83.06 232 ARG A O 1
ATOM 1828 N N . GLU A 1 233 ? -11.868 3.769 -25.622 1.00 84.38 233 GLU A N 1
ATOM 1829 C CA . GLU A 1 233 ? -11.430 2.986 -26.777 1.00 84.38 233 GLU A CA 1
ATOM 1830 C C . GLU A 1 233 ? -9.901 2.966 -26.821 1.00 84.38 233 GLU A C 1
ATOM 1832 O O . GLU A 1 233 ? -9.259 3.687 -27.579 1.00 84.38 233 GLU A O 1
ATOM 1837 N N . PHE A 1 234 ? -9.311 2.163 -25.941 1.00 87.06 234 PHE A N 1
ATOM 1838 C CA . PHE A 1 234 ? -7.890 1.854 -25.982 1.00 87.06 234 PHE A CA 1
ATOM 1839 C C . PHE A 1 234 ? -7.698 0.402 -26.395 1.00 87.06 234 PHE A C 1
ATOM 1841 O O . PHE A 1 234 ? -8.397 -0.488 -25.909 1.00 87.06 234 PHE A O 1
ATOM 1848 N N . GLU A 1 235 ? -6.693 0.166 -27.233 1.00 93.06 235 GLU A N 1
ATOM 1849 C CA . GLU A 1 235 ? -6.220 -1.186 -27.521 1.00 93.06 235 GLU A CA 1
ATOM 1850 C C . GLU A 1 235 ? -5.779 -1.900 -26.230 1.00 93.06 235 GLU A C 1
ATOM 1852 O O . GLU A 1 235 ? -5.415 -1.237 -25.253 1.00 93.06 235 GLU A O 1
ATOM 1857 N N . PRO A 1 236 ? -5.785 -3.241 -26.180 1.00 95.62 236 PRO A N 1
ATOM 1858 C CA . PRO A 1 236 ? -5.215 -3.980 -25.061 1.00 95.62 236 PRO A CA 1
ATOM 1859 C C . PRO A 1 236 ? -3.729 -3.666 -24.867 1.00 95.62 236 PRO A C 1
ATOM 1861 O O . PRO A 1 236 ? -2.974 -3.561 -25.835 1.00 95.62 236 PRO A O 1
ATOM 1864 N N . ALA A 1 237 ? -3.295 -3.563 -23.611 1.00 95.31 237 ALA A N 1
ATOM 1865 C CA . ALA A 1 237 ? -1.893 -3.315 -23.307 1.00 95.31 237 ALA A CA 1
ATOM 1866 C C . ALA A 1 237 ? -0.992 -4.467 -23.783 1.00 95.31 237 ALA A C 1
ATOM 1868 O O . ALA A 1 237 ? -1.382 -5.638 -23.672 1.00 95.31 237 ALA A O 1
ATOM 1869 N N . PRO A 1 238 ? 0.222 -4.180 -24.286 1.00 93.62 238 PRO A N 1
ATOM 1870 C CA . PRO A 1 238 ? 1.104 -5.205 -24.810 1.00 93.62 238 PRO A CA 1
ATOM 1871 C C . PRO A 1 238 ? 1.566 -6.134 -23.684 1.00 93.62 238 PRO A C 1
ATOM 1873 O O . PRO A 1 238 ? 2.157 -5.717 -22.685 1.00 93.62 238 PRO A O 1
ATOM 1876 N N . ILE A 1 239 ? 1.299 -7.427 -23.867 1.00 94.06 239 ILE A N 1
ATOM 1877 C CA . ILE A 1 239 ? 1.689 -8.478 -22.927 1.00 94.06 239 ILE A CA 1
ATOM 1878 C C . ILE A 1 239 ? 3.043 -9.046 -23.346 1.00 94.06 239 ILE A C 1
ATOM 1880 O O . ILE A 1 239 ? 3.202 -9.539 -24.466 1.00 94.06 239 ILE A O 1
ATOM 1884 N N . LEU A 1 240 ? 4.000 -9.057 -22.420 1.00 91.12 240 LEU A N 1
ATOM 1885 C CA . LEU A 1 240 ? 5.254 -9.772 -22.599 1.00 91.12 240 LEU A CA 1
ATOM 1886 C C . LEU A 1 240 ? 5.016 -11.281 -22.445 1.00 91.12 240 LEU A C 1
ATOM 1888 O O . LEU A 1 240 ? 4.734 -11.788 -21.353 1.00 91.12 240 LEU A O 1
ATOM 1892 N N . LYS A 1 241 ? 5.152 -11.996 -23.563 1.00 84.75 241 LYS A N 1
ATOM 1893 C CA . LYS A 1 241 ? 5.158 -13.462 -23.637 1.00 84.75 241 LYS A CA 1
ATOM 1894 C C . LYS A 1 241 ? 6.604 -13.961 -23.688 1.00 84.75 241 LYS A C 1
ATOM 1896 O O . LYS A 1 241 ? 7.419 -13.353 -24.376 1.00 84.75 241 LYS A O 1
ATOM 1901 N N . GLY A 1 242 ? 6.900 -15.085 -23.038 1.00 76.62 242 GLY A N 1
ATOM 1902 C CA . GLY A 1 242 ? 8.228 -15.713 -23.078 1.00 76.62 242 GLY A CA 1
ATOM 1903 C C . GLY A 1 242 ? 8.925 -15.709 -21.720 1.00 76.62 242 GLY A C 1
ATOM 1904 O O . GLY A 1 242 ? 8.274 -16.022 -20.727 1.00 76.62 242 GLY A O 1
ATOM 1905 N N . ASP A 1 243 ? 10.229 -15.407 -21.719 1.00 68.69 243 ASP A N 1
ATOM 1906 C CA . ASP A 1 243 ? 11.129 -15.406 -20.553 1.00 68.69 243 ASP A CA 1
ATOM 1907 C C . ASP A 1 243 ? 10.498 -14.799 -19.290 1.00 68.69 243 ASP A C 1
ATOM 1909 O O . ASP A 1 243 ? 9.663 -13.891 -19.377 1.00 68.69 243 ASP A O 1
ATOM 1913 N N . ASP A 1 244 ? 10.936 -15.259 -18.110 1.00 77.12 244 ASP A N 1
ATOM 1914 C CA . ASP A 1 244 ? 10.475 -14.691 -16.843 1.00 77.12 244 ASP A CA 1
ATOM 1915 C C . ASP A 1 244 ? 10.712 -13.174 -16.852 1.00 77.12 244 ASP A C 1
ATOM 1917 O O . ASP A 1 244 ? 11.834 -12.683 -17.008 1.00 77.12 244 ASP A O 1
ATOM 1921 N N . TYR A 1 245 ? 9.621 -12.421 -16.709 1.00 83.25 245 TYR A N 1
ATOM 1922 C CA . TYR A 1 245 ? 9.593 -10.962 -16.768 1.00 83.25 245 TYR A CA 1
ATOM 1923 C C . TYR A 1 245 ? 10.654 -10.337 -15.852 1.00 83.25 245 TYR A C 1
ATOM 1925 O O . TYR A 1 245 ? 11.290 -9.345 -16.211 1.00 83.25 245 TYR A O 1
ATOM 1933 N N . TYR A 1 246 ? 10.893 -10.965 -14.698 1.00 84.31 246 TYR A N 1
ATOM 1934 C CA . TYR A 1 246 ? 11.834 -10.516 -13.672 1.00 84.31 246 TYR A CA 1
ATOM 1935 C C . TYR A 1 246 ? 13.274 -11.006 -13.899 1.00 84.31 246 TYR A C 1
ATOM 1937 O O . TYR A 1 246 ? 14.205 -10.568 -13.208 1.00 84.31 246 TYR A O 1
ATOM 1945 N N . GLU A 1 247 ? 13.497 -11.893 -14.873 1.00 79.44 247 GLU A N 1
ATOM 1946 C CA . GLU A 1 247 ? 14.832 -12.311 -15.297 1.00 79.44 247 GLU A CA 1
ATOM 1947 C C . GLU A 1 247 ? 15.518 -11.287 -16.204 1.00 79.44 247 GLU A C 1
ATOM 1949 O O . GLU A 1 247 ? 16.753 -11.223 -16.244 1.00 79.44 247 GLU A O 1
ATOM 1954 N N . ARG A 1 248 ? 14.728 -10.419 -16.847 1.00 75.44 248 ARG A N 1
ATOM 1955 C CA . ARG A 1 248 ? 15.211 -9.399 -17.774 1.00 75.44 248 ARG A CA 1
ATOM 1956 C C . ARG A 1 248 ? 15.950 -8.291 -17.044 1.00 75.44 248 ARG A C 1
ATOM 1958 O O . ARG A 1 248 ? 15.423 -7.509 -16.261 1.00 75.44 248 ARG A O 1
ATOM 1965 N N . LEU A 1 249 ? 17.214 -8.223 -17.382 1.00 66.06 249 LEU A N 1
ATOM 1966 C CA . LEU A 1 249 ? 18.172 -7.275 -16.885 1.00 66.06 249 LEU A CA 1
ATOM 1967 C C . LEU A 1 249 ? 18.301 -6.160 -17.929 1.00 66.06 249 LEU A C 1
ATOM 1969 O O . LEU A 1 249 ? 18.702 -6.433 -19.058 1.00 66.06 249 LEU A O 1
ATOM 1973 N N . TRP A 1 250 ? 17.935 -4.926 -17.568 1.00 64.62 250 TRP A N 1
ATOM 1974 C CA . TRP A 1 250 ? 17.884 -3.764 -18.476 1.00 64.62 250 TRP A CA 1
ATOM 1975 C C . TRP A 1 250 ? 16.944 -3.979 -19.674 1.00 64.62 250 TRP A C 1
ATOM 1977 O O . TRP A 1 250 ? 17.406 -4.104 -20.813 1.00 64.62 250 TRP A O 1
ATOM 1987 N N . PRO A 1 251 ? 15.617 -4.032 -19.445 1.00 67.56 251 PRO A N 1
ATOM 1988 C CA . PRO A 1 251 ? 14.679 -4.168 -20.548 1.00 67.56 251 PRO A CA 1
ATOM 1989 C C . PRO A 1 251 ? 14.907 -3.018 -21.548 1.00 67.56 251 PRO A C 1
ATOM 1991 O O . PRO A 1 251 ? 15.099 -1.877 -21.144 1.00 67.56 251 PRO A O 1
ATOM 1994 N N . LYS A 1 252 ? 14.953 -3.304 -22.851 1.00 70.88 252 LYS A N 1
ATOM 1995 C CA . LYS A 1 252 ? 15.177 -2.289 -23.906 1.00 70.88 252 LYS A CA 1
ATOM 1996 C C . LYS A 1 252 ? 13.878 -1.838 -24.571 1.00 70.88 252 LYS A C 1
ATOM 1998 O O . LYS A 1 252 ? 13.913 -1.196 -25.614 1.00 70.88 252 LYS A O 1
ATOM 2003 N N . ASP A 1 253 ? 12.745 -2.238 -24.004 1.00 81.69 253 ASP A N 1
ATOM 2004 C CA . ASP A 1 253 ? 11.439 -1.960 -24.585 1.00 81.69 253 ASP A CA 1
ATOM 2005 C C . ASP A 1 253 ? 11.150 -0.457 -24.515 1.00 81.69 253 ASP A C 1
ATOM 2007 O O . ASP A 1 253 ? 11.419 0.197 -23.507 1.00 81.69 253 ASP A O 1
ATOM 2011 N N . SER A 1 254 ? 10.592 0.083 -25.593 1.00 83.44 254 SER A N 1
ATOM 2012 C CA . SER A 1 254 ? 10.169 1.483 -25.678 1.00 83.44 254 SER A CA 1
ATOM 2013 C C . SER A 1 254 ? 8.898 1.774 -24.878 1.00 83.44 254 SER A C 1
ATOM 2015 O O . SER A 1 254 ? 8.556 2.935 -24.694 1.00 83.44 254 SER A O 1
ATOM 2017 N N . GLU A 1 255 ? 8.207 0.733 -24.408 1.00 89.94 255 GLU A N 1
ATOM 2018 C CA . GLU A 1 255 ? 6.901 0.796 -23.751 1.00 89.94 255 GLU A CA 1
ATOM 2019 C C . GLU A 1 255 ? 6.898 -0.016 -22.449 1.00 89.94 255 GLU A C 1
ATOM 2021 O O . GLU A 1 255 ? 7.747 -0.887 -22.216 1.00 89.94 255 GLU A O 1
ATOM 2026 N N . LEU A 1 256 ? 5.932 0.281 -21.582 1.00 91.81 256 LEU A N 1
ATOM 2027 C CA . LEU A 1 256 ? 5.647 -0.492 -20.384 1.00 91.81 256 LEU A CA 1
ATOM 2028 C C . LEU A 1 256 ? 4.867 -1.752 -20.769 1.00 91.81 256 LEU A C 1
ATOM 2030 O O . LEU A 1 256 ? 3.680 -1.690 -21.078 1.00 91.81 256 LEU A O 1
ATOM 2034 N N . LEU A 1 257 ? 5.540 -2.899 -20.723 1.00 93.19 257 LEU A N 1
ATOM 2035 C CA . LEU A 1 257 ? 4.931 -4.193 -21.023 1.00 93.19 257 LEU A CA 1
ATOM 2036 C C . LEU A 1 257 ? 4.304 -4.822 -19.776 1.00 93.19 257 LEU A C 1
ATOM 2038 O O . LEU A 1 257 ? 4.888 -4.780 -18.685 1.00 93.19 257 LEU A O 1
ATOM 2042 N N . ILE A 1 258 ? 3.163 -5.481 -19.965 1.00 95.38 258 ILE A N 1
ATOM 2043 C CA . ILE A 1 258 ? 2.466 -6.237 -18.925 1.00 95.38 258 ILE A CA 1
ATOM 2044 C C . ILE A 1 258 ? 3.043 -7.661 -18.837 1.00 95.38 258 ILE A C 1
ATOM 2046 O O . ILE A 1 258 ? 3.093 -8.347 -19.860 1.00 95.38 258 ILE A O 1
ATOM 2050 N N . PRO A 1 259 ? 3.470 -8.152 -17.657 1.00 94.69 259 PRO A N 1
ATOM 2051 C CA . PRO A 1 259 ? 3.873 -9.543 -17.502 1.00 94.69 259 PRO A CA 1
ATOM 2052 C C . PRO A 1 259 ? 2.698 -10.471 -17.802 1.00 94.69 259 PRO A C 1
ATOM 2054 O O . PRO A 1 259 ? 1.606 -10.281 -17.269 1.00 94.69 259 PRO A O 1
ATOM 2057 N N . SER A 1 260 ? 2.928 -11.527 -18.581 1.00 94.69 260 SER A N 1
ATOM 2058 C CA . SER A 1 260 ? 1.919 -12.580 -18.778 1.00 94.69 260 SER A CA 1
ATOM 2059 C C . SER A 1 260 ? 1.502 -13.269 -17.471 1.00 94.69 260 SER A C 1
ATOM 2061 O O . SER A 1 260 ? 0.378 -13.748 -17.384 1.00 94.69 260 SER A O 1
ATOM 2063 N N . SER A 1 261 ? 2.357 -13.249 -16.443 1.00 94.50 261 SER A N 1
ATOM 2064 C CA . SER A 1 261 ? 2.071 -13.770 -15.100 1.00 94.50 261 SER A CA 1
ATOM 2065 C C . SER A 1 261 ? 1.291 -12.811 -14.195 1.00 94.50 261 SER A C 1
ATOM 2067 O O . SER A 1 261 ? 0.966 -13.185 -13.073 1.00 94.50 261 SER A O 1
ATOM 2069 N N . LEU A 1 262 ? 1.023 -11.567 -14.620 1.00 95.88 262 LEU A N 1
ATOM 2070 C CA . LEU A 1 262 ? 0.487 -10.537 -13.722 1.00 95.88 262 LEU A CA 1
ATOM 2071 C C . LEU A 1 262 ? -0.853 -10.947 -13.098 1.00 95.88 262 LEU A C 1
ATOM 2073 O O . LEU A 1 262 ? -1.076 -10.697 -11.917 1.00 95.88 262 LEU A O 1
ATOM 2077 N N . ALA A 1 263 ? -1.736 -11.572 -13.878 1.00 96.44 263 ALA A N 1
ATOM 2078 C CA . ALA A 1 263 ? -3.019 -12.060 -13.382 1.00 96.44 263 ALA A CA 1
ATOM 2079 C C . ALA A 1 263 ? -2.835 -13.131 -12.293 1.00 96.44 263 ALA A C 1
ATOM 2081 O O . ALA A 1 263 ? -3.434 -13.004 -11.225 1.00 96.44 263 ALA A O 1
ATOM 2082 N N . ASP A 1 264 ? -1.955 -14.109 -12.528 1.00 96.12 264 ASP A N 1
ATOM 2083 C CA . ASP A 1 264 ? -1.644 -15.183 -11.576 1.00 96.12 264 ASP A CA 1
ATOM 2084 C C . ASP A 1 264 ? -1.000 -14.627 -10.296 1.00 96.12 264 ASP A C 1
ATOM 2086 O O . ASP A 1 264 ? -1.362 -15.014 -9.185 1.00 96.12 264 ASP A O 1
ATOM 2090 N N . ASP A 1 265 ? -0.072 -13.673 -10.428 1.00 96.62 265 ASP A N 1
ATOM 2091 C CA . ASP A 1 265 ? 0.583 -13.021 -9.290 1.00 96.62 265 ASP A CA 1
ATOM 2092 C C . ASP A 1 265 ? -0.439 -12.257 -8.428 1.00 96.62 265 ASP A C 1
ATOM 2094 O O . ASP A 1 265 ? -0.407 -12.333 -7.196 1.00 96.62 265 ASP A O 1
ATOM 2098 N N . LEU A 1 266 ? -1.391 -11.556 -9.053 1.00 97.56 266 LEU A N 1
ATOM 2099 C CA . LEU A 1 266 ? -2.474 -10.858 -8.354 1.00 97.56 266 LEU A CA 1
ATOM 2100 C C . LEU A 1 266 ? -3.460 -11.830 -7.678 1.00 97.56 266 LEU A C 1
ATOM 2102 O O . LEU A 1 266 ? -3.916 -11.558 -6.562 1.00 97.56 266 LEU A O 1
ATOM 2106 N N . GLU A 1 267 ? -3.744 -12.979 -8.295 1.00 97.56 267 GLU A N 1
ATOM 2107 C CA . GLU A 1 267 ? -4.542 -14.056 -7.694 1.00 97.56 267 GLU A CA 1
ATOM 2108 C C . GLU A 1 267 ? -3.841 -14.671 -6.477 1.00 97.56 267 GLU A C 1
ATOM 2110 O O . GLU A 1 267 ? -4.447 -14.826 -5.411 1.00 97.56 267 GLU A O 1
ATOM 2115 N N . LEU A 1 268 ? -2.535 -14.939 -6.581 1.00 97.44 268 LEU A N 1
ATOM 2116 C CA . LEU A 1 268 ? -1.723 -15.408 -5.460 1.00 97.44 268 LEU A CA 1
ATOM 2117 C C . LEU A 1 268 ? -1.756 -14.415 -4.301 1.00 97.44 268 LEU A C 1
ATOM 2119 O O . LEU A 1 268 ? -1.913 -14.834 -3.151 1.00 97.44 268 LEU A O 1
ATOM 2123 N N . ILE A 1 269 ? -1.664 -13.114 -4.589 1.00 96.94 269 ILE A N 1
ATOM 2124 C CA . ILE A 1 269 ? -1.779 -12.061 -3.578 1.00 96.94 269 ILE A CA 1
ATOM 2125 C C . ILE A 1 269 ? -3.146 -12.142 -2.901 1.00 96.94 269 ILE A C 1
ATOM 2127 O O . ILE A 1 269 ? -3.191 -12.224 -1.676 1.00 96.94 269 ILE A O 1
ATOM 2131 N N . GLN A 1 270 ? -4.247 -12.186 -3.659 1.00 95.19 270 GLN A N 1
ATOM 2132 C CA . GLN A 1 270 ? -5.601 -12.305 -3.098 1.00 95.19 270 GLN A CA 1
ATOM 2133 C C . GLN A 1 270 ? -5.807 -13.569 -2.256 1.00 95.19 270 GLN A C 1
ATOM 2135 O O . GLN A 1 270 ? -6.559 -13.533 -1.283 1.00 95.19 270 GLN A O 1
ATOM 2140 N N . SER A 1 271 ? -5.110 -14.660 -2.578 1.00 95.81 271 SER A N 1
ATOM 2141 C CA . SER A 1 271 ? -5.174 -15.912 -1.817 1.00 95.81 271 SER A CA 1
ATOM 2142 C C . SER A 1 271 ? -4.408 -15.877 -0.480 1.00 95.81 271 SER A C 1
ATOM 2144 O O . SER A 1 271 ? -4.534 -16.796 0.337 1.00 95.81 271 SER A O 1
ATOM 2146 N N . LEU A 1 272 ? -3.584 -14.848 -0.226 1.00 95.88 272 LEU A N 1
ATOM 2147 C CA . LEU A 1 272 ? -2.857 -14.717 1.035 1.00 95.88 272 LEU A CA 1
ATOM 2148 C C . LEU A 1 272 ? -3.822 -14.502 2.204 1.00 95.88 272 LEU A C 1
ATOM 2150 O O . LEU A 1 272 ? -4.740 -13.688 2.151 1.00 95.88 272 LEU A O 1
ATOM 2154 N N . ASN A 1 273 ? -3.544 -15.164 3.330 1.00 93.50 273 ASN A N 1
ATOM 2155 C CA . ASN A 1 273 ? -4.223 -14.826 4.576 1.00 93.50 273 ASN A CA 1
ATOM 2156 C C . ASN A 1 273 ? -3.916 -13.373 4.991 1.00 93.50 273 ASN A C 1
ATOM 2158 O O . ASN A 1 273 ? -2.908 -12.789 4.586 1.00 93.50 273 ASN A O 1
ATOM 2162 N N . ARG A 1 274 ? -4.768 -12.800 5.847 1.00 88.81 274 ARG A N 1
ATOM 2163 C CA . ARG A 1 274 ? -4.708 -11.378 6.222 1.00 88.81 274 ARG A CA 1
ATOM 2164 C C . ARG A 1 274 ? -3.343 -10.929 6.755 1.00 88.81 274 ARG A C 1
ATOM 2166 O O . ARG A 1 274 ? -2.872 -9.861 6.390 1.00 88.81 274 ARG A O 1
ATOM 2173 N N . GLU A 1 275 ? -2.693 -11.736 7.593 1.00 89.19 275 GLU A N 1
ATOM 2174 C CA . GLU A 1 275 ? -1.378 -11.391 8.150 1.00 89.19 275 GLU A CA 1
ATOM 2175 C C . GLU A 1 275 ? -0.299 -11.312 7.066 1.00 89.19 275 GLU A C 1
ATOM 2177 O O . GLU A 1 275 ? 0.445 -10.334 7.005 1.00 89.19 275 GLU A O 1
ATOM 2182 N N . LYS A 1 276 ? -0.255 -12.298 6.168 1.00 92.75 276 LYS A N 1
ATOM 2183 C CA . LYS A 1 276 ? 0.697 -12.320 5.054 1.00 92.75 276 LYS A CA 1
ATOM 2184 C C . LYS A 1 276 ? 0.416 -11.235 4.034 1.00 92.75 276 LYS A C 1
ATOM 2186 O O . LYS A 1 276 ? 1.360 -10.625 3.549 1.00 92.75 276 LYS A O 1
ATOM 2191 N N . MET A 1 277 ? -0.856 -10.986 3.736 1.00 93.75 277 MET A N 1
ATOM 2192 C CA . MET A 1 277 ? -1.276 -9.874 2.891 1.00 93.75 277 MET A CA 1
ATOM 2193 C C . MET A 1 277 ? -0.765 -8.549 3.468 1.00 93.75 277 MET A C 1
ATOM 2195 O O . MET A 1 277 ? -0.116 -7.784 2.761 1.00 93.75 277 MET A O 1
ATOM 2199 N N . ASP A 1 278 ? -0.978 -8.294 4.763 1.00 91.06 278 ASP A N 1
ATOM 2200 C CA . ASP A 1 278 ? -0.505 -7.067 5.413 1.00 91.06 278 ASP A CA 1
ATOM 2201 C C . ASP A 1 278 ? 1.031 -6.950 5.391 1.00 91.06 278 ASP A C 1
ATOM 2203 O O . ASP A 1 278 ? 1.564 -5.859 5.178 1.00 91.06 278 ASP A O 1
ATOM 2207 N N . SER A 1 279 ? 1.761 -8.050 5.603 1.00 93.62 279 SER A N 1
ATOM 2208 C CA . SER A 1 279 ? 3.225 -8.079 5.475 1.00 93.62 279 SER A CA 1
ATOM 2209 C C . SER A 1 279 ? 3.691 -7.820 4.043 1.00 93.62 279 SER A C 1
ATOM 2211 O O . SER A 1 279 ? 4.614 -7.035 3.839 1.00 93.62 279 SER A O 1
ATOM 2213 N N . PHE A 1 280 ? 3.039 -8.425 3.051 1.00 97.06 280 PHE A N 1
ATOM 2214 C CA . PHE A 1 280 ? 3.409 -8.307 1.643 1.00 97.06 280 PHE A CA 1
ATOM 2215 C C . PHE A 1 280 ? 3.095 -6.927 1.061 1.00 97.06 280 PHE A C 1
ATOM 2217 O O . PHE A 1 280 ? 3.924 -6.342 0.365 1.00 97.06 280 PHE A O 1
ATOM 2224 N N . VAL A 1 281 ? 1.945 -6.343 1.403 1.00 95.38 281 VAL A N 1
ATOM 2225 C CA . VAL A 1 281 ? 1.612 -4.963 1.017 1.00 95.38 281 VAL A CA 1
ATOM 2226 C C . VAL A 1 281 ? 2.583 -3.976 1.667 1.00 95.38 281 VAL A C 1
ATOM 2228 O O . VAL A 1 281 ? 3.037 -3.047 1.008 1.00 95.38 281 VAL A O 1
ATOM 2231 N N . ARG A 1 282 ? 2.977 -4.195 2.928 1.00 95.56 282 ARG A N 1
ATOM 2232 C CA . ARG A 1 282 ? 4.001 -3.376 3.599 1.00 95.56 282 ARG A CA 1
ATOM 2233 C C . ARG A 1 282 ? 5.381 -3.529 2.957 1.00 95.56 282 ARG A C 1
ATOM 2235 O O . ARG A 1 282 ? 6.088 -2.538 2.811 1.00 95.56 282 ARG A O 1
ATOM 2242 N N . ALA A 1 283 ? 5.748 -4.744 2.555 1.00 97.31 283 ALA A N 1
ATOM 2243 C CA . ALA A 1 283 ? 6.965 -4.996 1.790 1.00 97.31 283 ALA A CA 1
ATOM 2244 C C . ALA A 1 283 ? 6.942 -4.223 0.462 1.00 97.31 283 ALA A C 1
ATOM 2246 O O . ALA A 1 283 ? 7.889 -3.509 0.145 1.00 97.31 283 ALA A O 1
ATOM 2247 N N . SER A 1 284 ? 5.820 -4.285 -0.260 1.00 97.81 284 SER A N 1
ATOM 2248 C CA . SER A 1 284 ? 5.606 -3.570 -1.524 1.00 97.81 284 SER A CA 1
ATOM 2249 C C . SER A 1 284 ? 5.644 -2.049 -1.342 1.00 97.81 284 SER A C 1
ATOM 2251 O O . SER A 1 284 ? 6.222 -1.351 -2.168 1.00 97.81 284 SER A O 1
ATOM 2253 N N . TYR A 1 285 ? 5.096 -1.527 -0.239 1.00 96.56 285 TYR A N 1
ATOM 2254 C CA . TYR A 1 285 ? 5.212 -0.114 0.133 1.00 96.56 285 TYR A CA 1
ATOM 2255 C C . TYR A 1 285 ? 6.678 0.306 0.271 1.00 96.56 285 TYR A C 1
ATOM 2257 O O . TYR A 1 285 ? 7.106 1.255 -0.378 1.00 96.56 285 TYR A O 1
ATOM 2265 N N . TRP A 1 286 ? 7.470 -0.417 1.068 1.00 96.38 286 TRP A N 1
ATOM 2266 C CA . TRP A 1 286 ? 8.888 -0.094 1.249 1.00 96.38 286 TRP A CA 1
ATOM 2267 C C . TRP A 1 286 ? 9.693 -0.249 -0.041 1.00 96.38 286 TRP A C 1
ATOM 2269 O O . TRP A 1 286 ? 10.573 0.565 -0.308 1.00 96.38 286 TRP A O 1
ATOM 2279 N N . TYR A 1 287 ? 9.357 -1.229 -0.879 1.00 96.25 287 TYR A N 1
ATOM 2280 C CA . TYR A 1 287 ? 9.933 -1.336 -2.215 1.00 96.25 287 TYR A CA 1
ATOM 2281 C C . TYR A 1 287 ? 9.607 -0.094 -3.062 1.00 96.25 287 TYR A C 1
ATOM 2283 O O . TYR A 1 287 ? 10.508 0.500 -3.651 1.00 96.25 287 TYR A O 1
ATOM 2291 N N . ALA A 1 288 ? 8.350 0.358 -3.057 1.00 94.75 288 ALA A N 1
ATOM 2292 C CA . ALA A 1 288 ? 7.930 1.561 -3.769 1.00 94.75 288 ALA A CA 1
ATOM 2293 C C . ALA A 1 288 ? 8.614 2.836 -3.246 1.00 94.75 288 ALA A C 1
ATOM 2295 O O . ALA A 1 288 ? 8.980 3.696 -4.045 1.00 94.75 288 ALA A O 1
ATOM 2296 N N . ILE A 1 289 ? 8.865 2.942 -1.935 1.00 92.94 289 ILE A N 1
ATOM 2297 C CA . ILE A 1 289 ? 9.704 4.007 -1.359 1.00 92.94 289 ILE A CA 1
ATOM 2298 C C . ILE A 1 289 ? 11.135 3.928 -1.907 1.00 92.94 289 ILE A C 1
ATOM 2300 O O . ILE A 1 289 ? 11.699 4.956 -2.274 1.00 92.94 289 ILE A O 1
ATOM 2304 N N . GLY A 1 290 ? 11.709 2.728 -2.025 1.00 91.94 290 GLY A N 1
ATOM 2305 C CA . GLY A 1 290 ? 13.029 2.539 -2.631 1.00 91.94 290 GLY A CA 1
ATOM 2306 C C . GLY A 1 290 ? 13.102 3.035 -4.076 1.00 91.94 290 GLY A C 1
ATOM 2307 O O . GLY A 1 290 ? 14.042 3.736 -4.438 1.00 91.94 290 GLY A O 1
ATOM 2308 N N . ILE A 1 291 ? 12.068 2.759 -4.876 1.00 90.81 291 ILE A N 1
ATOM 2309 C CA . ILE A 1 291 ? 11.936 3.300 -6.237 1.00 90.81 291 ILE A CA 1
ATOM 2310 C C . ILE A 1 291 ? 11.780 4.826 -6.221 1.00 90.81 291 ILE A C 1
ATOM 2312 O O . ILE A 1 291 ? 12.444 5.522 -6.986 1.00 90.81 291 ILE A O 1
ATOM 2316 N N . GLN A 1 292 ? 10.934 5.369 -5.342 1.00 87.44 292 GLN A N 1
ATOM 2317 C CA . GLN A 1 292 ? 10.692 6.810 -5.243 1.00 87.44 292 GLN A CA 1
ATOM 2318 C C . GLN A 1 292 ? 11.977 7.590 -4.936 1.00 87.44 292 GLN A C 1
ATOM 2320 O O . GLN A 1 292 ? 12.225 8.629 -5.546 1.00 87.44 292 GLN A O 1
ATOM 2325 N N . PHE A 1 293 ? 12.795 7.073 -4.021 1.00 85.56 293 PHE A N 1
ATOM 2326 C CA . PHE A 1 293 ? 14.057 7.674 -3.592 1.00 85.56 293 PHE A CA 1
ATOM 2327 C C . PHE A 1 293 ? 15.269 7.061 -4.300 1.00 85.56 293 PHE A C 1
ATOM 2329 O O . PHE A 1 293 ? 16.364 7.070 -3.752 1.00 85.56 293 PHE A O 1
ATOM 2336 N N . HIS A 1 294 ? 15.110 6.544 -5.523 1.00 83.50 294 HIS A N 1
ATOM 2337 C CA . HIS A 1 294 ? 16.213 5.925 -6.266 1.00 83.50 294 HIS A CA 1
ATOM 2338 C C . HIS A 1 294 ? 17.400 6.885 -6.513 1.00 83.50 294 HIS A C 1
ATOM 2340 O O . HIS A 1 294 ? 18.531 6.440 -6.662 1.00 83.50 294 HIS A O 1
ATOM 2346 N N . SER A 1 295 ? 17.180 8.205 -6.526 1.00 79.00 295 SER A N 1
ATOM 2347 C CA . SER A 1 295 ? 18.262 9.204 -6.594 1.00 79.00 295 SER A CA 1
ATOM 2348 C C . SER A 1 295 ? 19.023 9.393 -5.275 1.00 79.00 295 SER A C 1
ATOM 2350 O O . SER A 1 295 ? 20.032 10.083 -5.266 1.00 79.00 295 SER A O 1
ATOM 2352 N N . GLU A 1 296 ? 18.545 8.798 -4.177 1.00 83.81 296 GLU A N 1
ATOM 2353 C CA . GLU A 1 296 ? 19.110 8.865 -2.825 1.00 83.81 296 GLU A CA 1
ATOM 2354 C C . GLU A 1 296 ? 19.473 7.444 -2.346 1.00 83.81 296 GLU A C 1
ATOM 2356 O O . GLU A 1 296 ? 18.714 6.807 -1.601 1.00 83.81 296 GLU A O 1
ATOM 2361 N N . PRO A 1 297 ? 20.634 6.903 -2.763 1.00 82.19 297 PRO A N 1
ATOM 2362 C CA . PRO A 1 297 ? 20.952 5.477 -2.652 1.00 82.19 297 PRO A CA 1
ATOM 2363 C C . PRO A 1 297 ? 20.937 4.937 -1.222 1.00 82.19 297 PRO A C 1
ATOM 2365 O O . PRO A 1 297 ? 20.540 3.793 -1.000 1.00 82.19 297 PRO A O 1
ATOM 2368 N N . SER A 1 298 ? 21.300 5.759 -0.235 1.00 81.25 298 SER A N 1
ATOM 2369 C CA . SER A 1 298 ? 21.229 5.395 1.184 1.00 81.25 298 SER A CA 1
ATOM 2370 C C . SER A 1 298 ? 19.786 5.149 1.642 1.00 81.25 298 SER A C 1
ATOM 2372 O O . SER A 1 298 ? 19.507 4.143 2.295 1.00 81.25 298 SER A O 1
ATOM 2374 N N . ILE A 1 299 ? 18.851 6.032 1.270 1.00 84.56 299 ILE A N 1
ATOM 2375 C CA . ILE A 1 299 ? 17.429 5.903 1.625 1.00 84.56 299 ILE A CA 1
ATOM 2376 C C . ILE A 1 299 ? 16.826 4.715 0.882 1.00 84.56 299 ILE A C 1
ATOM 2378 O O . ILE A 1 299 ? 16.168 3.869 1.493 1.00 84.56 299 ILE A O 1
ATOM 2382 N N . ALA A 1 300 ? 17.091 4.612 -0.421 1.00 87.50 300 ALA A N 1
ATOM 2383 C CA . ALA A 1 300 ? 16.582 3.516 -1.227 1.00 87.50 300 ALA A CA 1
ATOM 2384 C C . ALA A 1 300 ? 17.123 2.153 -0.767 1.00 87.50 300 ALA A C 1
ATOM 2386 O O . ALA A 1 300 ? 16.357 1.198 -0.645 1.00 87.50 300 ALA A O 1
ATOM 2387 N N . GLY A 1 301 ? 18.406 2.064 -0.407 1.00 86.12 301 GLY A N 1
ATOM 2388 C CA . GLY A 1 301 ? 19.012 0.851 0.144 1.00 86.12 301 GLY A CA 1
ATOM 2389 C C . GLY A 1 301 ? 18.375 0.402 1.465 1.00 86.12 301 GLY A C 1
ATOM 2390 O O . GLY A 1 301 ? 18.091 -0.790 1.641 1.00 86.12 301 GLY A O 1
ATOM 2391 N N . VAL A 1 302 ? 18.081 1.343 2.373 1.00 87.44 302 VAL A N 1
ATOM 2392 C CA . VAL A 1 302 ? 17.320 1.058 3.605 1.00 87.44 302 VAL A CA 1
ATOM 2393 C C . VAL A 1 302 ? 15.906 0.588 3.268 1.00 87.44 302 VAL A C 1
ATOM 2395 O O . VAL A 1 302 ? 15.446 -0.405 3.833 1.00 87.44 302 VAL A O 1
ATOM 2398 N N . ALA A 1 303 ? 15.227 1.246 2.330 1.00 91.56 303 ALA A N 1
ATOM 2399 C CA . ALA A 1 303 ? 13.865 0.904 1.940 1.00 91.56 303 ALA A CA 1
ATOM 2400 C C . ALA A 1 303 ? 13.780 -0.506 1.320 1.00 91.56 303 ALA A C 1
ATOM 2402 O O . ALA A 1 303 ? 12.976 -1.323 1.768 1.00 91.56 303 ALA A O 1
ATOM 2403 N N . PHE A 1 304 ? 14.673 -0.858 0.389 1.00 92.38 304 PHE A N 1
ATOM 2404 C CA . PHE A 1 304 ? 14.735 -2.200 -0.205 1.00 92.38 304 PHE A CA 1
ATOM 2405 C C . PHE A 1 304 ? 15.062 -3.296 0.812 1.00 92.38 304 PHE A C 1
ATOM 2407 O O . PHE A 1 304 ? 14.511 -4.398 0.731 1.00 92.38 304 PHE A O 1
ATOM 2414 N N . SER A 1 305 ? 15.932 -3.002 1.780 1.00 90.69 305 SER A N 1
ATOM 2415 C CA . SER A 1 305 ? 16.230 -3.920 2.884 1.00 90.69 305 SER A CA 1
ATOM 2416 C C . SER A 1 305 ? 15.009 -4.108 3.788 1.00 90.69 305 SER A C 1
ATOM 2418 O O . SER A 1 305 ? 14.642 -5.237 4.111 1.00 90.69 305 SER A O 1
ATOM 2420 N N . THR A 1 306 ? 14.333 -3.012 4.138 1.00 92.50 306 THR A N 1
ATOM 2421 C CA . THR A 1 306 ? 13.123 -3.020 4.973 1.00 92.50 306 THR A CA 1
ATOM 2422 C C . THR A 1 306 ? 11.974 -3.767 4.291 1.00 92.50 306 THR A C 1
ATOM 2424 O O . THR A 1 306 ? 11.222 -4.483 4.953 1.00 92.50 306 THR A O 1
ATOM 2427 N N . ALA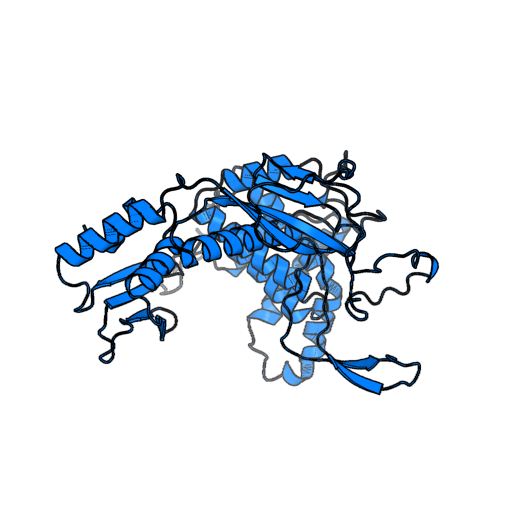 A 1 307 ? 11.864 -3.674 2.961 1.00 95.69 307 ALA A N 1
ATOM 2428 C CA . ALA A 1 307 ? 10.891 -4.429 2.179 1.00 95.69 307 ALA A CA 1
ATOM 2429 C C . ALA A 1 307 ? 11.031 -5.944 2.401 1.00 95.69 307 ALA A C 1
ATOM 2431 O O . ALA A 1 307 ? 10.049 -6.618 2.703 1.00 95.69 307 ALA A O 1
ATOM 2432 N N . ILE A 1 308 ? 12.258 -6.470 2.341 1.00 94.38 308 ILE A N 1
ATOM 2433 C CA . ILE A 1 308 ? 12.544 -7.886 2.618 1.00 94.38 308 ILE A CA 1
ATOM 2434 C C . ILE A 1 308 ? 12.252 -8.225 4.088 1.00 94.38 308 ILE A C 1
ATOM 2436 O O . ILE A 1 308 ? 11.659 -9.262 4.383 1.00 94.38 308 ILE A O 1
ATOM 2440 N N . GLU A 1 309 ? 12.639 -7.351 5.022 1.00 92.81 309 GLU A N 1
ATOM 2441 C CA . GLU A 1 309 ? 12.420 -7.562 6.459 1.00 92.81 309 GLU A CA 1
ATOM 2442 C C . GLU A 1 309 ? 10.941 -7.695 6.838 1.00 92.81 309 GLU A C 1
ATOM 2444 O O . GLU A 1 309 ? 10.612 -8.458 7.746 1.00 92.81 309 GLU A O 1
ATOM 2449 N N . CYS A 1 310 ? 10.038 -7.034 6.106 1.00 94.38 310 CYS A N 1
ATOM 2450 C CA . CYS A 1 310 ? 8.592 -7.155 6.308 1.00 94.38 310 CYS A CA 1
ATOM 2451 C C . CYS A 1 310 ? 8.054 -8.583 6.088 1.00 94.38 310 CYS A C 1
ATOM 2453 O O . CYS A 1 310 ? 6.980 -8.910 6.599 1.00 94.38 310 CYS A O 1
ATOM 2455 N N . LEU A 1 311 ? 8.784 -9.425 5.347 1.00 94.50 311 LEU A N 1
ATOM 2456 C CA . LEU A 1 311 ? 8.427 -10.820 5.059 1.00 94.50 311 LEU A CA 1
ATOM 2457 C C . LEU A 1 311 ? 9.087 -11.825 6.013 1.00 94.50 311 LEU A C 1
ATOM 2459 O O . LEU A 1 311 ? 8.826 -13.029 5.925 1.00 94.50 311 LEU A O 1
ATOM 2463 N N . LEU A 1 312 ? 9.971 -11.364 6.901 1.00 92.38 312 LEU A N 1
ATOM 2464 C CA . LEU A 1 312 ? 10.648 -12.235 7.855 1.00 92.38 312 LEU A CA 1
ATOM 2465 C C . LEU A 1 312 ? 9.706 -12.611 9.008 1.00 92.38 312 LEU A C 1
ATOM 2467 O O . LEU A 1 312 ? 8.877 -11.803 9.434 1.00 92.38 312 LEU A O 1
ATOM 2471 N N . PRO A 1 313 ? 9.834 -13.830 9.559 1.00 88.31 313 PRO A N 1
ATOM 2472 C CA . PRO A 1 313 ? 9.029 -14.244 10.692 1.00 88.31 313 PRO A CA 1
ATOM 2473 C C . PRO A 1 313 ? 9.397 -13.409 11.918 1.00 88.31 313 PRO A C 1
ATOM 2475 O O . PRO A 1 313 ? 10.569 -13.107 12.159 1.00 88.31 313 PRO A O 1
ATOM 2478 N N . GLN A 1 314 ? 8.400 -13.083 12.738 1.00 80.38 314 GLN A N 1
ATOM 2479 C CA . GLN A 1 314 ? 8.653 -12.436 14.021 1.00 80.38 314 GLN A CA 1
ATOM 2480 C C . GLN A 1 314 ? 9.421 -13.394 14.933 1.00 80.38 314 GLN A C 1
ATOM 2482 O O . GLN A 1 314 ? 8.909 -14.436 15.351 1.00 80.38 314 GLN A O 1
ATOM 2487 N N . THR A 1 315 ? 10.656 -13.040 15.273 1.00 71.12 315 THR A N 1
ATOM 2488 C CA . THR A 1 315 ? 11.454 -13.818 16.213 1.00 71.12 315 THR A CA 1
ATOM 2489 C C . THR A 1 315 ? 10.998 -13.516 17.632 1.00 71.12 315 THR A C 1
ATOM 2491 O O . THR A 1 315 ? 11.311 -12.481 18.215 1.00 71.12 315 THR A O 1
ATOM 2494 N N . LYS A 1 316 ? 10.259 -14.451 18.233 1.00 66.62 316 LYS A N 1
ATOM 2495 C CA . LYS A 1 316 ? 10.131 -14.483 19.691 1.00 66.62 316 LYS A CA 1
ATOM 2496 C C . LYS A 1 316 ? 11.442 -15.031 20.233 1.00 66.62 316 LYS A C 1
ATOM 2498 O O . LYS A 1 316 ? 11.667 -16.238 20.238 1.00 66.62 316 LYS A O 1
ATOM 2503 N N . THR A 1 317 ? 12.340 -14.141 20.626 1.00 65.12 317 THR A N 1
ATOM 2504 C CA . THR A 1 317 ? 13.599 -14.514 21.260 1.00 65.12 317 THR A CA 1
ATOM 2505 C C . THR A 1 317 ? 13.315 -15.055 22.657 1.00 65.12 317 THR A C 1
ATOM 2507 O O . THR A 1 317 ? 13.249 -14.316 23.636 1.00 65.12 317 THR A O 1
ATOM 2510 N N . ALA A 1 318 ? 13.130 -16.373 22.760 1.00 70.94 318 ALA A N 1
ATOM 2511 C CA . ALA A 1 318 ? 13.284 -17.048 24.040 1.00 70.94 318 ALA A CA 1
ATOM 2512 C C . ALA A 1 318 ? 14.713 -16.795 24.543 1.00 70.94 318 ALA A C 1
ATOM 2514 O O . ALA A 1 318 ? 15.658 -16.730 23.757 1.00 70.94 318 ALA A O 1
ATOM 2515 N N . ILE A 1 319 ? 14.865 -16.576 25.843 1.00 80.94 319 ILE A N 1
ATOM 2516 C CA . ILE A 1 319 ? 16.169 -16.343 26.459 1.00 80.94 319 ILE A CA 1
ATOM 2517 C C . ILE A 1 319 ? 16.688 -17.687 26.967 1.00 80.94 319 ILE A C 1
ATOM 2519 O O . ILE A 1 319 ? 15.964 -18.428 27.636 1.00 80.94 319 ILE A O 1
ATOM 2523 N N . CYS A 1 320 ? 17.939 -18.010 26.651 1.00 77.62 320 CYS A N 1
ATOM 2524 C CA . CYS A 1 320 ? 18.603 -19.209 27.134 1.00 77.62 320 CYS A CA 1
ATOM 2525 C C . CYS A 1 320 ? 18.685 -19.151 28.656 1.00 77.62 320 CYS A C 1
ATOM 2527 O O . CYS A 1 320 ? 19.283 -18.228 29.209 1.00 77.62 320 CYS A O 1
ATOM 2529 N N . LYS A 1 321 ? 18.140 -20.160 29.339 1.00 83.69 321 LYS A N 1
ATOM 2530 C CA . LYS A 1 321 ? 18.181 -20.227 30.807 1.00 83.69 321 LYS A CA 1
ATOM 2531 C C . LYS A 1 321 ? 19.602 -20.389 31.364 1.00 83.69 321 LYS A C 1
ATOM 2533 O O . LYS A 1 321 ? 19.823 -20.025 32.509 1.00 83.69 321 LYS A O 1
ATOM 2538 N N . ALA A 1 322 ? 20.542 -20.914 30.574 1.00 82.94 322 ALA A N 1
ATOM 2539 C CA . ALA A 1 322 ? 21.918 -21.155 31.010 1.00 82.94 322 ALA A CA 1
ATOM 2540 C C . ALA A 1 322 ? 22.826 -19.923 30.855 1.00 82.94 322 ALA A C 1
ATOM 2542 O O . ALA A 1 322 ? 23.588 -19.608 31.759 1.00 82.94 322 ALA A O 1
ATOM 2543 N N . CYS A 1 323 ? 22.746 -19.215 29.722 1.00 82.06 323 CYS A N 1
ATOM 2544 C CA . CYS A 1 323 ? 23.675 -18.122 29.402 1.00 82.06 323 CYS A CA 1
ATOM 2545 C C . CYS A 1 323 ? 23.012 -16.746 29.237 1.00 82.06 323 CYS A C 1
ATOM 2547 O O . CYS A 1 323 ? 23.698 -15.775 28.928 1.00 82.06 323 CYS A O 1
ATOM 2549 N N . GLY A 1 324 ? 21.685 -16.649 29.374 1.00 79.44 324 GLY A N 1
ATOM 2550 C CA . GLY A 1 324 ? 20.942 -15.393 29.228 1.00 79.44 324 GLY A CA 1
ATOM 2551 C C . GLY A 1 324 ? 20.905 -14.826 27.803 1.00 79.44 324 GLY A C 1
ATOM 2552 O O . GLY A 1 324 ? 20.371 -13.739 27.595 1.00 79.44 324 GLY A O 1
ATOM 2553 N N . LYS A 1 325 ? 21.452 -15.533 26.803 1.00 77.88 325 LYS A N 1
ATOM 2554 C CA . LYS A 1 325 ? 21.449 -15.088 25.401 1.00 77.88 325 LYS A CA 1
ATOM 2555 C C . LYS A 1 325 ? 20.157 -15.500 24.682 1.00 77.88 325 LYS A C 1
ATOM 2557 O O . LYS A 1 325 ? 19.611 -16.556 24.996 1.00 77.88 325 LYS A O 1
ATOM 2562 N N . PRO A 1 326 ? 19.674 -14.729 23.695 1.00 77.19 326 PRO A N 1
ATOM 2563 C CA . PRO A 1 326 ? 18.543 -15.131 22.858 1.00 77.19 326 PRO A CA 1
ATOM 2564 C C . PRO A 1 326 ? 18.794 -16.472 22.143 1.00 77.19 326 PRO A C 1
ATOM 2566 O O . PRO A 1 326 ? 19.803 -16.617 21.462 1.00 77.19 326 PRO A O 1
ATOM 2569 N N . THR A 1 327 ? 17.877 -17.438 22.245 1.00 71.19 327 THR A N 1
ATOM 2570 C CA . THR A 1 327 ? 17.952 -18.764 21.588 1.00 71.19 327 THR A CA 1
ATOM 2571 C C . THR A 1 327 ? 17.284 -18.797 20.209 1.00 71.19 327 THR A C 1
ATOM 2573 O O . THR A 1 327 ? 16.963 -19.867 19.702 1.00 71.19 327 THR A O 1
ATOM 2576 N N . GLY A 1 328 ? 17.020 -17.636 19.607 1.00 73.81 328 GLY A N 1
ATOM 2577 C CA . GLY A 1 328 ? 16.422 -17.524 18.275 1.00 73.81 328 GLY A CA 1
ATOM 2578 C C . GLY A 1 328 ? 17.456 -17.180 17.207 1.00 73.81 328 GLY A C 1
ATOM 2579 O O . GLY A 1 328 ? 18.436 -16.491 17.487 1.00 73.81 328 GLY A O 1
ATOM 2580 N N . THR A 1 329 ? 17.209 -17.606 15.966 1.00 80.25 329 THR A N 1
ATOM 2581 C CA . THR A 1 329 ? 17.970 -17.135 14.802 1.00 80.25 329 THR A CA 1
ATOM 2582 C C . THR A 1 329 ? 17.903 -15.609 14.736 1.00 80.25 329 THR A C 1
ATOM 2584 O O . THR A 1 329 ? 16.819 -15.026 14.770 1.00 80.25 329 THR A O 1
ATOM 2587 N N . GLY A 1 330 ? 19.061 -14.951 14.658 1.00 83.44 330 GLY A N 1
ATOM 2588 C CA . GLY A 1 330 ? 19.114 -13.491 14.628 1.00 83.44 330 GLY A CA 1
ATOM 2589 C C . GLY A 1 330 ? 18.464 -12.915 13.357 1.00 83.44 330 GLY A C 1
ATOM 2590 O O . GLY A 1 330 ? 18.513 -13.566 12.307 1.00 83.44 330 GLY A O 1
ATOM 2591 N N . PRO A 1 331 ? 17.926 -11.678 13.392 1.00 83.56 331 PRO A N 1
ATOM 2592 C CA . PRO A 1 331 ? 17.316 -11.032 12.223 1.00 83.56 331 PRO A CA 1
ATOM 2593 C C . PRO A 1 331 ? 18.221 -11.035 10.983 1.00 83.56 331 PRO A C 1
ATOM 2595 O O . PRO A 1 331 ? 17.772 -11.317 9.877 1.00 83.56 331 PRO A O 1
ATOM 2598 N N . THR A 1 332 ? 19.527 -10.822 11.167 1.00 84.50 332 THR A N 1
ATOM 2599 C CA . THR A 1 332 ? 20.512 -10.852 10.075 1.00 84.50 332 THR A CA 1
ATOM 2600 C C . THR A 1 332 ? 20.655 -12.233 9.430 1.00 84.50 332 THR A C 1
ATOM 2602 O O . THR A 1 332 ? 20.830 -12.324 8.218 1.00 84.50 332 THR A O 1
ATOM 2605 N N . GLN A 1 333 ? 20.562 -13.321 10.198 1.00 85.69 333 GLN A N 1
ATOM 2606 C CA . GLN A 1 333 ? 20.613 -14.677 9.642 1.00 85.69 333 GLN A CA 1
ATOM 2607 C C . GLN A 1 333 ? 19.320 -15.026 8.898 1.00 85.69 333 GLN A C 1
ATOM 2609 O O . GLN A 1 333 ? 19.384 -15.625 7.825 1.00 85.69 333 GLN A O 1
ATOM 2614 N N . LEU A 1 334 ? 18.161 -14.603 9.414 1.00 88.25 334 LEU A N 1
ATOM 2615 C CA . LEU A 1 334 ? 16.883 -14.751 8.711 1.00 88.25 334 LEU A CA 1
ATOM 2616 C C . LEU A 1 334 ? 16.877 -13.993 7.385 1.00 88.25 334 LEU A C 1
ATOM 2618 O O . LEU A 1 334 ? 16.506 -14.564 6.362 1.00 88.25 334 LEU A O 1
ATOM 2622 N N . PHE A 1 335 ? 17.369 -12.754 7.387 1.00 89.38 335 PHE A N 1
ATOM 2623 C CA . PHE A 1 335 ? 17.537 -11.953 6.179 1.00 89.38 335 PHE A CA 1
ATOM 2624 C C . PHE A 1 335 ? 18.462 -12.648 5.166 1.00 89.38 335 PHE A C 1
ATOM 2626 O O . PHE A 1 335 ? 18.081 -12.838 4.012 1.00 89.38 335 PHE A O 1
ATOM 2633 N N . LYS A 1 336 ? 19.642 -13.122 5.604 1.00 87.81 336 LYS A N 1
ATOM 2634 C CA . LYS A 1 336 ? 20.583 -13.883 4.756 1.00 87.81 336 LYS A CA 1
ATOM 2635 C C . LYS A 1 336 ? 19.942 -15.110 4.124 1.00 87.81 336 LYS A C 1
ATOM 2637 O O . LYS A 1 336 ? 20.116 -15.380 2.938 1.00 87.81 336 LYS A O 1
ATOM 2642 N N . ARG A 1 337 ? 19.179 -15.858 4.916 1.00 89.31 337 ARG A N 1
ATOM 2643 C CA . ARG A 1 337 ? 18.472 -17.043 4.442 1.00 89.31 337 ARG A CA 1
ATOM 2644 C C . ARG A 1 337 ? 17.381 -16.693 3.436 1.00 89.31 337 ARG A C 1
ATOM 2646 O O . ARG A 1 337 ? 17.254 -17.392 2.435 1.00 89.31 337 ARG A O 1
ATOM 2653 N N . HIS A 1 338 ? 16.619 -15.634 3.697 1.00 92.00 338 HIS A N 1
ATOM 2654 C CA . HIS A 1 338 ? 15.575 -15.162 2.796 1.00 92.00 338 HIS A CA 1
ATOM 2655 C C . HIS A 1 338 ? 16.167 -14.777 1.440 1.00 92.00 338 HIS A C 1
ATOM 2657 O O . HIS A 1 338 ? 15.770 -15.335 0.424 1.00 92.00 338 HIS A O 1
ATOM 2663 N N . VAL A 1 339 ? 17.175 -13.901 1.427 1.00 90.19 339 VAL A N 1
ATOM 2664 C CA . VAL A 1 339 ? 17.838 -13.455 0.193 1.00 90.19 339 VAL A CA 1
ATOM 2665 C C . VAL A 1 339 ? 18.487 -14.625 -0.548 1.00 90.19 339 VAL A C 1
ATOM 2667 O O . VAL A 1 339 ? 18.375 -14.709 -1.765 1.00 90.19 339 VAL A O 1
ATOM 2670 N N . LYS A 1 340 ? 19.105 -15.583 0.156 1.00 89.19 340 LYS A N 1
ATOM 2671 C CA . LYS A 1 340 ? 19.657 -16.791 -0.481 1.00 89.19 340 LYS A CA 1
ATOM 2672 C C . LYS A 1 340 ? 18.579 -17.649 -1.156 1.00 89.19 340 LYS A C 1
ATOM 2674 O O . LYS A 1 340 ? 18.856 -18.254 -2.184 1.00 89.19 340 LYS A O 1
ATOM 2679 N N . ARG A 1 341 ? 17.385 -17.741 -0.564 1.00 91.50 341 ARG A N 1
ATOM 2680 C CA . ARG A 1 341 ? 16.289 -18.579 -1.070 1.00 91.50 341 ARG A CA 1
ATOM 2681 C C . ARG A 1 341 ? 15.496 -17.907 -2.188 1.00 91.50 341 ARG A C 1
ATOM 2683 O O . ARG A 1 341 ? 15.163 -18.573 -3.157 1.00 91.50 341 ARG A O 1
ATOM 2690 N N . PHE A 1 342 ? 15.171 -16.628 -2.027 1.00 92.50 342 PHE A N 1
ATOM 2691 C CA . PHE A 1 342 ? 14.227 -15.918 -2.891 1.00 92.50 342 PHE A CA 1
ATOM 2692 C C . PHE A 1 342 ? 14.890 -14.840 -3.753 1.00 92.50 342 PHE A C 1
ATOM 2694 O O . PHE A 1 342 ? 14.420 -14.560 -4.850 1.00 92.50 342 PHE A O 1
ATOM 2701 N N . GLY A 1 343 ? 15.998 -14.254 -3.303 1.00 85.25 343 GLY A N 1
ATOM 2702 C CA . GLY A 1 343 ? 16.728 -13.195 -4.003 1.00 85.25 343 GLY A CA 1
ATOM 2703 C C . GLY A 1 343 ? 17.667 -13.720 -5.085 1.00 85.25 343 GLY A C 1
ATOM 2704 O O . GLY A 1 343 ? 18.835 -13.334 -5.122 1.00 85.25 343 GLY A O 1
ATOM 2705 N N . THR A 1 344 ? 17.188 -14.639 -5.925 1.00 82.19 344 THR A N 1
ATOM 2706 C CA . THR A 1 344 ? 17.969 -15.245 -7.008 1.00 82.19 344 THR A CA 1
ATOM 2707 C C . THR A 1 344 ? 18.460 -14.168 -7.966 1.00 82.19 344 THR A C 1
ATOM 2709 O O . THR A 1 344 ? 17.663 -13.452 -8.564 1.00 82.19 344 THR A O 1
ATOM 2712 N N . VAL A 1 345 ? 19.768 -14.055 -8.163 1.00 77.19 345 VAL A N 1
ATOM 2713 C CA . VAL A 1 345 ? 20.354 -13.174 -9.180 1.00 77.19 345 VAL A CA 1
ATOM 2714 C C . VAL A 1 345 ? 20.873 -14.007 -10.339 1.00 77.19 345 VAL A C 1
ATOM 2716 O O . VAL A 1 345 ? 21.073 -15.213 -10.207 1.00 77.19 345 VAL A O 1
ATOM 2719 N N . ILE A 1 346 ? 21.085 -13.380 -11.496 1.00 73.06 346 ILE A N 1
ATOM 2720 C CA . ILE A 1 346 ? 21.777 -14.080 -12.579 1.00 73.06 346 ILE A CA 1
ATOM 2721 C C . ILE A 1 346 ? 23.192 -14.490 -12.128 1.00 73.06 346 ILE A C 1
ATOM 2723 O O . ILE A 1 346 ? 23.792 -13.780 -11.312 1.00 73.06 346 ILE A O 1
ATOM 2727 N N . PRO A 1 347 ? 23.773 -15.572 -12.681 1.00 75.31 347 PRO A N 1
ATOM 2728 C CA . PRO A 1 347 ? 25.079 -16.077 -12.250 1.00 75.31 347 PRO A CA 1
ATOM 2729 C C . PRO A 1 347 ? 26.190 -15.017 -12.215 1.00 75.31 347 PRO A C 1
ATOM 2731 O O . PRO A 1 347 ? 27.016 -15.017 -11.306 1.00 75.31 347 PRO A O 1
ATOM 2734 N N . ALA A 1 348 ? 26.174 -14.059 -13.150 1.00 68.69 348 ALA A N 1
ATOM 2735 C CA . ALA A 1 348 ? 27.169 -12.985 -13.219 1.00 68.69 348 ALA A CA 1
ATOM 2736 C C . ALA A 1 348 ? 27.141 -12.015 -12.019 1.00 68.69 348 ALA A C 1
ATOM 2738 O O . ALA A 1 348 ? 28.119 -11.310 -11.780 1.00 68.69 348 ALA A O 1
ATOM 2739 N N . LEU A 1 349 ? 26.035 -11.963 -11.270 1.00 72.81 349 LEU A N 1
ATOM 2740 C CA . LEU A 1 349 ? 25.847 -11.069 -10.123 1.00 72.81 349 LEU A CA 1
ATOM 2741 C C . LEU A 1 349 ? 25.889 -11.805 -8.774 1.00 72.81 349 LEU A C 1
ATOM 2743 O O . LEU A 1 349 ? 25.865 -11.158 -7.728 1.00 72.81 349 LEU A O 1
ATOM 2747 N N . GLU A 1 350 ? 26.000 -13.137 -8.770 1.00 75.50 350 GLU A N 1
ATOM 2748 C CA . GLU A 1 350 ? 25.960 -13.958 -7.551 1.00 75.50 350 GLU A CA 1
ATOM 2749 C C . GLU A 1 350 ? 27.103 -13.615 -6.580 1.00 75.50 350 GLU A C 1
ATOM 2751 O O . GLU A 1 350 ? 26.891 -13.535 -5.367 1.00 75.50 350 GLU A O 1
ATOM 2756 N N . SER A 1 351 ? 28.296 -13.305 -7.105 1.00 73.62 351 SER A N 1
ATOM 2757 C CA . SER A 1 351 ? 29.452 -12.868 -6.306 1.00 73.62 351 SER A CA 1
ATOM 2758 C C . SER A 1 351 ? 29.222 -11.534 -5.586 1.00 73.62 351 SER A C 1
ATOM 2760 O O . SER A 1 351 ? 29.818 -11.293 -4.538 1.00 73.62 351 SER A O 1
ATOM 2762 N N . ARG A 1 352 ? 28.321 -10.686 -6.103 1.00 73.75 352 ARG A N 1
ATOM 2763 C CA . ARG A 1 352 ? 27.977 -9.373 -5.532 1.00 73.75 352 ARG A CA 1
ATOM 2764 C C . ARG A 1 352 ? 26.815 -9.429 -4.542 1.00 73.75 352 ARG A C 1
ATOM 2766 O O . ARG A 1 352 ? 26.529 -8.441 -3.873 1.00 73.75 352 ARG A O 1
ATOM 2773 N N . ARG A 1 353 ? 26.156 -10.583 -4.382 1.00 73.44 353 ARG A N 1
ATOM 2774 C CA . ARG A 1 353 ? 25.055 -10.742 -3.417 1.00 73.44 353 ARG A CA 1
ATOM 2775 C C . ARG A 1 353 ? 25.511 -10.498 -1.977 1.00 73.44 353 ARG A C 1
ATOM 2777 O O . ARG A 1 353 ? 24.726 -10.026 -1.160 1.00 73.44 353 ARG A O 1
ATOM 2784 N N . GLN A 1 354 ? 26.773 -10.805 -1.661 1.00 71.56 354 GLN A N 1
ATOM 2785 C CA . GLN A 1 354 ? 27.326 -10.572 -0.326 1.00 71.56 354 GLN A CA 1
ATOM 2786 C C . GLN A 1 354 ? 27.312 -9.081 0.045 1.00 71.56 354 GLN A C 1
ATOM 2788 O O . GLN A 1 354 ? 27.016 -8.737 1.188 1.00 71.56 354 GLN A O 1
ATOM 2793 N N . THR A 1 355 ? 27.498 -8.207 -0.944 1.00 69.25 355 THR A N 1
ATOM 2794 C CA . THR A 1 355 ? 27.555 -6.759 -0.757 1.00 69.25 355 THR A CA 1
ATOM 2795 C C . THR A 1 355 ? 26.232 -6.155 -0.286 1.00 69.25 355 THR A C 1
ATOM 2797 O O . THR A 1 355 ? 26.230 -5.140 0.400 1.00 69.25 355 THR A O 1
ATOM 2800 N N . LEU A 1 356 ? 25.096 -6.811 -0.546 1.00 69.19 356 LEU A N 1
ATOM 2801 C CA . LEU A 1 356 ? 23.792 -6.402 -0.006 1.00 69.19 356 LEU A CA 1
ATOM 2802 C C . LEU A 1 356 ? 23.782 -6.422 1.524 1.00 69.19 356 LEU A C 1
ATOM 2804 O O . LEU A 1 356 ? 23.202 -5.550 2.170 1.00 69.19 356 LEU A O 1
ATOM 2808 N N . TYR A 1 357 ? 24.425 -7.437 2.106 1.00 72.19 357 TYR A N 1
ATOM 2809 C CA . TYR A 1 357 ? 24.532 -7.558 3.553 1.00 72.19 357 TYR A CA 1
ATOM 2810 C C . TYR A 1 357 ? 25.455 -6.496 4.121 1.00 72.19 357 TYR A C 1
ATOM 2812 O O . TYR A 1 357 ? 25.157 -5.965 5.187 1.00 72.19 357 TYR A O 1
ATOM 2820 N N . ASP A 1 358 ? 26.534 -6.185 3.408 1.00 72.62 358 ASP A N 1
ATOM 2821 C CA . ASP A 1 358 ? 27.513 -5.194 3.834 1.00 72.62 358 ASP A CA 1
ATOM 2822 C C . ASP A 1 358 ? 26.883 -3.793 3.809 1.00 72.62 358 ASP A C 1
ATOM 2824 O O . ASP A 1 358 ? 26.956 -3.081 4.808 1.00 72.62 358 ASP A O 1
ATOM 2828 N N . VAL A 1 359 ? 26.138 -3.453 2.746 1.00 70.62 359 VAL A N 1
ATOM 2829 C CA . VAL A 1 359 ? 25.385 -2.191 2.636 1.00 70.62 359 VAL A CA 1
ATOM 2830 C C . VAL A 1 359 ? 24.296 -2.093 3.709 1.00 70.62 359 VAL A C 1
ATOM 2832 O O . VAL A 1 359 ? 24.258 -1.109 4.445 1.00 70.62 359 VAL A O 1
ATOM 2835 N N . ARG A 1 360 ? 23.451 -3.122 3.886 1.00 74.62 360 ARG A N 1
ATOM 2836 C CA . ARG A 1 360 ? 22.433 -3.138 4.957 1.00 74.62 360 ARG A CA 1
ATOM 2837 C C . ARG A 1 360 ? 23.072 -2.980 6.336 1.00 74.62 360 ARG A C 1
ATOM 2839 O O . ARG A 1 360 ? 22.596 -2.195 7.148 1.00 74.62 360 ARG A O 1
ATOM 2846 N N . SER A 1 361 ? 24.133 -3.736 6.617 1.00 74.81 361 SER A N 1
ATOM 2847 C CA . SER A 1 361 ? 24.821 -3.694 7.909 1.00 74.81 361 SER A CA 1
ATOM 2848 C C . SER A 1 361 ? 25.426 -2.316 8.172 1.00 74.81 361 SER A C 1
ATOM 2850 O O . SER A 1 361 ? 25.288 -1.803 9.280 1.00 74.81 361 SER A O 1
ATOM 2852 N N . ALA A 1 362 ? 26.055 -1.706 7.164 1.00 68.50 362 ALA A N 1
ATOM 2853 C CA . ALA A 1 362 ? 26.642 -0.374 7.261 1.00 68.50 362 ALA A CA 1
ATOM 2854 C C . ALA A 1 362 ? 25.580 0.714 7.495 1.00 68.50 362 ALA A C 1
ATOM 2856 O O . ALA A 1 362 ? 25.773 1.572 8.353 1.00 68.50 362 ALA A O 1
ATOM 2857 N N . LEU A 1 363 ? 24.445 0.646 6.788 1.00 67.44 363 LEU A N 1
ATOM 2858 C CA . LEU A 1 363 ? 23.364 1.634 6.895 1.00 67.44 363 LEU A CA 1
ATOM 2859 C C . LEU A 1 363 ? 22.559 1.509 8.201 1.00 67.44 363 LEU A C 1
ATOM 2861 O O . LEU A 1 363 ? 22.159 2.521 8.768 1.00 67.44 363 LEU A O 1
ATOM 2865 N N . VAL A 1 364 ? 22.317 0.288 8.696 1.00 65.38 364 VAL A N 1
ATOM 2866 C CA . VAL A 1 364 ? 21.429 0.041 9.851 1.00 65.38 364 VAL A CA 1
ATOM 2867 C C . VAL A 1 364 ? 22.152 0.137 11.196 1.00 65.38 364 VAL A C 1
ATOM 2869 O O . VAL A 1 364 ? 21.547 0.551 12.183 1.00 65.38 364 VAL A O 1
ATOM 2872 N N . HIS A 1 365 ? 23.430 -0.252 11.283 1.00 59.66 365 HIS A N 1
ATOM 2873 C CA . HIS A 1 365 ? 24.082 -0.388 12.588 1.00 59.66 365 HIS A CA 1
ATOM 2874 C C . HIS A 1 365 ? 24.697 0.884 13.162 1.00 59.66 365 HIS A C 1
ATOM 2876 O O . HIS A 1 365 ? 25.049 0.838 14.335 1.00 59.66 365 HIS A O 1
ATOM 2882 N N . GLY A 1 366 ? 24.783 1.997 12.422 1.00 51.88 366 GLY A N 1
ATOM 2883 C CA . GLY A 1 366 ? 25.041 3.351 12.952 1.00 51.88 366 GLY A CA 1
ATOM 2884 C C . GLY A 1 366 ? 26.267 3.543 13.868 1.00 51.88 366 GLY A C 1
ATOM 2885 O O . GLY A 1 366 ? 26.526 4.657 14.313 1.00 51.88 366 GLY A O 1
ATOM 2886 N N . SER A 1 367 ? 27.060 2.506 14.148 1.00 44.03 367 SER A N 1
ATOM 2887 C CA . SER A 1 367 ? 28.120 2.482 15.164 1.00 44.03 367 SER A CA 1
ATOM 2888 C C . SER A 1 367 ? 29.355 3.279 14.757 1.00 44.03 367 SER A C 1
ATOM 2890 O O . SER A 1 367 ? 30.338 3.340 15.490 1.00 44.03 367 SER A O 1
ATOM 2892 N N . HIS A 1 368 ? 29.287 3.917 13.594 1.00 41.19 368 HIS A N 1
ATOM 2893 C CA . HIS A 1 368 ? 30.256 4.875 13.119 1.00 41.19 368 HIS A CA 1
ATOM 2894 C C . HIS A 1 368 ? 29.631 6.233 12.811 1.00 41.19 368 HIS A C 1
ATOM 2896 O O . HIS A 1 368 ? 30.289 6.988 12.128 1.00 41.19 368 HIS A O 1
ATOM 2902 N N . ALA A 1 369 ? 28.441 6.607 13.299 1.00 42.44 369 ALA A N 1
ATOM 2903 C CA . ALA A 1 369 ? 27.871 7.939 13.028 1.00 42.44 369 ALA A CA 1
ATOM 2904 C C . ALA A 1 369 ? 28.884 9.085 13.281 1.00 42.44 369 ALA A C 1
ATOM 2906 O O . ALA A 1 369 ? 29.042 9.962 12.446 1.00 42.44 369 ALA A O 1
ATOM 2907 N N . SER A 1 370 ? 29.724 8.979 14.318 1.00 41.19 370 SER A N 1
ATOM 2908 C CA . SER A 1 370 ? 30.780 9.961 14.622 1.00 41.19 370 SER A CA 1
ATOM 2909 C C . SER A 1 370 ? 31.973 10.010 13.646 1.00 41.19 370 SER A C 1
ATOM 2911 O O . SER A 1 370 ? 32.776 10.936 13.723 1.00 41.19 370 SER A O 1
ATOM 2913 N N . ARG A 1 371 ? 32.121 9.036 12.738 1.00 40.56 371 ARG A N 1
ATOM 2914 C CA . ARG A 1 371 ? 33.160 8.988 11.682 1.00 40.56 371 ARG A CA 1
ATOM 2915 C C . ARG A 1 371 ? 32.560 8.925 10.267 1.00 40.56 371 ARG A C 1
ATOM 2917 O O . ARG A 1 371 ? 33.183 9.357 9.310 1.00 40.56 371 ARG A O 1
ATOM 2924 N N . VAL A 1 372 ? 31.322 8.460 10.152 1.00 41.00 372 VAL A N 1
ATOM 2925 C CA . VAL A 1 372 ? 30.471 8.431 8.960 1.00 41.00 372 VAL A CA 1
ATOM 2926 C C . VAL A 1 372 ? 29.928 9.821 8.663 1.00 41.00 372 VAL A C 1
ATOM 2928 O O . VAL A 1 372 ? 29.644 10.086 7.516 1.00 41.00 372 VAL A O 1
ATOM 2931 N N . ASP A 1 373 ? 29.920 10.770 9.595 1.00 43.19 373 ASP A N 1
ATOM 2932 C CA . ASP A 1 373 ? 29.718 12.175 9.207 1.00 43.19 373 ASP A CA 1
ATOM 2933 C C . ASP A 1 373 ? 30.897 12.730 8.367 1.00 43.19 373 ASP A C 1
ATOM 2935 O O . ASP A 1 373 ? 30.734 13.707 7.641 1.00 43.19 373 ASP A O 1
ATOM 2939 N N . ILE A 1 374 ? 32.069 12.072 8.393 1.00 49.22 374 ILE A N 1
ATOM 2940 C CA . ILE A 1 374 ? 33.207 12.337 7.489 1.00 49.22 374 ILE A CA 1
ATOM 2941 C C . ILE A 1 374 ? 33.153 11.413 6.249 1.00 49.22 374 ILE A C 1
ATOM 2943 O O . ILE A 1 374 ? 33.536 11.827 5.157 1.00 49.22 374 ILE A O 1
ATOM 2947 N N . ASP A 1 375 ? 32.610 10.196 6.395 1.00 43.09 375 ASP A N 1
ATOM 2948 C CA . ASP A 1 375 ? 32.577 9.134 5.374 1.00 43.09 375 ASP A CA 1
ATOM 2949 C C . ASP A 1 375 ? 31.167 8.799 4.822 1.00 43.09 375 ASP A C 1
ATOM 2951 O O . ASP A 1 375 ? 30.981 7.741 4.219 1.00 43.09 375 ASP A O 1
ATOM 2955 N N . PHE A 1 376 ? 30.153 9.660 4.970 1.00 43.69 376 PHE A N 1
ATOM 2956 C CA . PHE A 1 376 ? 28.773 9.418 4.488 1.00 43.69 376 PHE A CA 1
ATOM 2957 C C . PHE A 1 376 ? 28.772 9.206 2.969 1.00 43.69 376 PHE A C 1
ATOM 2959 O O . PHE A 1 376 ? 28.063 8.358 2.431 1.00 43.69 376 PHE A O 1
ATOM 2966 N N . LEU A 1 377 ? 29.700 9.897 2.304 1.00 45.69 377 LEU A N 1
ATOM 2967 C CA . LEU A 1 377 ? 30.042 9.756 0.895 1.00 45.69 377 LEU A CA 1
ATOM 2968 C C . LEU A 1 377 ? 30.516 8.339 0.520 1.00 45.69 377 LEU A C 1
ATOM 2970 O O . LEU A 1 377 ? 30.361 7.941 -0.626 1.00 45.69 377 LEU A O 1
ATOM 2974 N N . SER A 1 378 ? 31.086 7.554 1.441 1.00 46.19 378 SER A N 1
ATOM 2975 C CA . SER A 1 378 ? 31.540 6.179 1.168 1.00 46.19 378 SER A CA 1
ATOM 2976 C C . SER A 1 378 ? 30.393 5.166 1.193 1.00 46.19 378 SER A C 1
ATOM 2978 O O . SER A 1 378 ? 30.293 4.341 0.288 1.00 46.19 378 SER A O 1
ATOM 2980 N N . ALA A 1 379 ? 29.479 5.262 2.167 1.00 45.78 379 ALA A N 1
ATOM 2981 C CA . ALA A 1 379 ? 28.260 4.454 2.201 1.00 45.78 379 ALA A CA 1
ATOM 2982 C C . ALA A 1 379 ? 27.344 4.807 1.023 1.00 45.78 379 ALA A C 1
ATOM 2984 O O . ALA A 1 379 ? 26.762 3.913 0.414 1.00 45.78 379 ALA A O 1
ATOM 2985 N N . GLN A 1 380 ? 27.299 6.092 0.658 1.00 50.62 380 GLN A N 1
ATOM 2986 C CA . GLN A 1 380 ? 26.648 6.569 -0.551 1.00 50.62 380 GLN A CA 1
ATOM 2987 C C . GLN A 1 380 ? 27.302 5.987 -1.812 1.00 50.62 380 GLN A C 1
ATOM 2989 O O . GLN A 1 380 ? 26.585 5.408 -2.609 1.00 50.62 380 GLN A O 1
ATOM 2994 N N . ARG A 1 381 ? 28.636 6.014 -1.963 1.00 52.81 381 ARG A N 1
ATOM 2995 C CA . ARG A 1 381 ? 29.339 5.385 -3.107 1.00 52.81 381 ARG A CA 1
ATOM 2996 C C . ARG A 1 381 ? 29.092 3.879 -3.211 1.00 52.81 381 ARG A C 1
ATOM 2998 O O . ARG A 1 381 ? 28.805 3.373 -4.288 1.00 52.81 381 ARG A O 1
ATOM 3005 N N . HIS A 1 382 ? 29.152 3.156 -2.092 1.00 54.06 382 HIS A N 1
ATOM 3006 C CA . HIS A 1 382 ? 28.833 1.726 -2.074 1.00 54.06 382 HIS A CA 1
ATOM 3007 C C . HIS A 1 382 ? 27.359 1.464 -2.405 1.00 54.06 382 HIS A C 1
ATOM 3009 O O . HIS A 1 382 ? 27.046 0.493 -3.088 1.00 54.06 382 HIS A O 1
ATOM 3015 N N . ALA A 1 383 ? 26.443 2.313 -1.940 1.00 56.19 383 ALA A N 1
ATOM 3016 C CA . ALA A 1 383 ? 25.039 2.212 -2.303 1.00 56.19 383 ALA A CA 1
ATOM 3017 C C . ALA A 1 383 ? 24.811 2.577 -3.779 1.00 56.19 383 ALA A C 1
ATOM 3019 O O . ALA A 1 383 ? 24.077 1.859 -4.437 1.00 56.19 383 ALA A O 1
ATOM 3020 N N . GLU A 1 384 ? 25.469 3.601 -4.329 1.00 59.94 384 GLU A N 1
ATOM 3021 C CA . GLU A 1 384 ? 25.421 3.997 -5.748 1.00 59.94 384 GLU A CA 1
ATOM 3022 C C . GLU A 1 384 ? 25.841 2.839 -6.664 1.00 59.94 384 GLU A C 1
ATOM 3024 O O . GLU A 1 384 ? 25.093 2.461 -7.568 1.00 59.94 384 GLU A O 1
ATOM 3029 N N . ASP A 1 385 ? 26.971 2.193 -6.365 1.00 66.00 385 ASP A N 1
ATOM 3030 C CA . ASP A 1 385 ? 27.506 1.072 -7.151 1.00 66.00 385 ASP A CA 1
ATOM 3031 C C . ASP A 1 385 ? 26.636 -0.200 -7.083 1.00 66.00 385 ASP A C 1
ATOM 3033 O O . ASP A 1 385 ? 26.781 -1.127 -7.897 1.00 66.00 385 ASP A O 1
ATOM 3037 N N . HIS A 1 386 ? 25.744 -0.291 -6.091 1.00 75.19 386 HIS A N 1
ATOM 3038 C CA . HIS A 1 386 ? 24.980 -1.502 -5.781 1.00 75.19 386 HIS A CA 1
ATOM 3039 C C . HIS A 1 386 ? 23.465 -1.300 -5.724 1.00 75.19 386 HIS A C 1
ATOM 3041 O O . HIS A 1 386 ? 22.746 -2.276 -5.511 1.00 75.19 386 HIS A O 1
ATOM 3047 N N . LEU A 1 387 ? 22.956 -0.090 -5.964 1.00 82.62 387 LEU A N 1
ATOM 3048 C CA . LEU A 1 387 ? 21.538 0.236 -5.816 1.00 82.62 387 LEU A CA 1
ATOM 3049 C C . LEU A 1 387 ? 20.672 -0.594 -6.755 1.00 82.62 387 LEU A C 1
ATOM 3051 O O . LEU A 1 387 ? 19.687 -1.198 -6.339 1.00 82.62 387 LEU A O 1
ATOM 3055 N N . LEU A 1 388 ? 21.100 -0.692 -8.009 1.00 83.31 388 LEU A N 1
ATOM 3056 C CA . LEU A 1 388 ? 20.425 -1.505 -9.007 1.00 83.31 388 LEU A CA 1
ATOM 3057 C C . LEU A 1 388 ? 20.396 -2.985 -8.604 1.00 83.31 388 LEU A C 1
ATOM 3059 O O . LEU A 1 388 ? 19.378 -3.655 -8.756 1.00 83.31 388 LEU A O 1
ATOM 3063 N N . LEU A 1 389 ? 21.488 -3.498 -8.027 1.00 84.44 389 LEU A N 1
ATOM 3064 C CA . LEU A 1 389 ? 21.531 -4.869 -7.519 1.00 84.44 389 LEU A CA 1
ATOM 3065 C C . LEU A 1 389 ? 20.591 -5.051 -6.318 1.00 84.44 389 LEU A C 1
ATOM 3067 O O . LEU A 1 389 ? 19.876 -6.049 -6.263 1.00 84.44 389 LEU A O 1
ATOM 3071 N N . LEU A 1 390 ? 20.564 -4.094 -5.384 1.00 86.94 390 LEU A N 1
ATOM 3072 C CA . LEU A 1 390 ? 19.644 -4.080 -4.241 1.00 86.94 390 LEU A CA 1
ATOM 3073 C C . LEU A 1 390 ? 18.192 -4.117 -4.705 1.00 86.94 390 LEU A C 1
ATOM 3075 O O . LEU A 1 390 ? 17.411 -4.924 -4.202 1.00 86.94 390 LEU A O 1
ATOM 3079 N N . GLN A 1 391 ? 17.854 -3.294 -5.692 1.00 90.06 391 GLN A N 1
ATOM 3080 C CA . GLN A 1 391 ? 16.528 -3.254 -6.278 1.00 90.06 391 GLN A CA 1
ATOM 3081 C C . GLN A 1 391 ? 16.158 -4.594 -6.924 1.00 90.06 391 GLN A C 1
ATOM 3083 O O . GLN A 1 391 ? 15.105 -5.142 -6.599 1.00 90.06 391 GLN A O 1
ATOM 3088 N N . ILE A 1 392 ? 17.012 -5.139 -7.801 1.00 88.00 392 ILE A N 1
ATOM 3089 C CA . ILE A 1 392 ? 16.766 -6.421 -8.486 1.00 88.00 392 ILE A CA 1
ATOM 3090 C C . ILE A 1 392 ? 16.569 -7.539 -7.462 1.00 88.00 392 ILE A C 1
ATOM 3092 O O . ILE A 1 392 ? 15.609 -8.306 -7.542 1.00 88.00 392 ILE A O 1
ATOM 3096 N N . VAL A 1 393 ? 17.463 -7.632 -6.475 1.00 89.81 393 VAL A N 1
ATOM 3097 C CA . VAL A 1 393 ? 17.402 -8.686 -5.458 1.00 89.81 393 VAL A CA 1
ATOM 3098 C C . VAL A 1 393 ? 16.164 -8.527 -4.589 1.00 89.81 393 VAL A C 1
ATOM 3100 O O . VAL A 1 393 ? 15.522 -9.529 -4.283 1.00 89.81 393 VAL A O 1
ATOM 3103 N N . SER A 1 394 ? 15.809 -7.302 -4.200 1.00 92.69 394 SER A N 1
ATOM 3104 C CA . SER A 1 394 ? 14.607 -7.029 -3.410 1.00 92.69 394 SER A CA 1
ATOM 3105 C C . SER A 1 394 ? 13.345 -7.398 -4.189 1.00 92.69 394 SER A C 1
ATOM 3107 O O . SER A 1 394 ? 12.545 -8.192 -3.696 1.00 92.69 394 SER A O 1
ATOM 3109 N N . GLN A 1 395 ? 13.222 -6.950 -5.442 1.00 93.88 395 GLN A N 1
ATOM 3110 C CA . GLN A 1 395 ? 12.086 -7.273 -6.309 1.00 93.88 395 GLN A CA 1
ATOM 3111 C C . GLN A 1 395 ? 11.910 -8.785 -6.453 1.00 93.88 395 GLN A C 1
ATOM 3113 O O . GLN A 1 395 ? 10.842 -9.321 -6.162 1.00 93.88 395 GLN A O 1
ATOM 3118 N N . ARG A 1 396 ? 12.985 -9.490 -6.824 1.00 92.19 396 ARG A N 1
ATOM 3119 C CA . ARG A 1 396 ? 12.959 -10.947 -6.981 1.00 92.19 396 ARG A CA 1
ATOM 3120 C C . ARG A 1 396 ? 12.685 -11.667 -5.670 1.00 92.19 396 ARG A C 1
ATOM 3122 O O . ARG A 1 396 ? 11.922 -12.623 -5.667 1.00 92.19 396 ARG A O 1
ATOM 3129 N N . SER A 1 397 ? 13.241 -11.192 -4.555 1.00 93.75 397 SER A N 1
ATOM 3130 C CA . SER A 1 397 ? 12.963 -11.765 -3.233 1.00 93.75 397 SER A CA 1
ATOM 3131 C C . SER A 1 397 ? 11.472 -11.712 -2.906 1.00 93.75 397 SER A C 1
ATOM 3133 O O . SER A 1 397 ? 10.906 -12.715 -2.480 1.00 93.75 397 SER A O 1
ATOM 3135 N N . LEU A 1 398 ? 10.824 -10.571 -3.148 1.00 96.38 398 LEU A N 1
ATOM 3136 C CA . LEU A 1 398 ? 9.397 -10.385 -2.894 1.00 96.38 398 LEU A CA 1
ATOM 3137 C C . LEU A 1 398 ? 8.539 -11.242 -3.843 1.00 96.38 398 LEU A C 1
ATOM 3139 O O . LEU A 1 398 ? 7.662 -11.968 -3.375 1.00 96.38 398 LEU A O 1
ATOM 3143 N N . VAL A 1 399 ? 8.814 -11.214 -5.152 1.00 95.44 399 VAL A N 1
ATOM 3144 C CA . VAL A 1 399 ? 8.060 -11.988 -6.159 1.00 95.44 399 VAL A CA 1
ATOM 3145 C C . VAL A 1 399 ? 8.223 -13.497 -5.949 1.00 95.44 399 VAL A C 1
ATOM 3147 O O . VAL A 1 399 ? 7.239 -14.234 -5.916 1.00 95.44 399 VAL A O 1
ATOM 3150 N N . ASN A 1 400 ? 9.444 -13.982 -5.722 1.00 95.25 400 ASN A N 1
ATOM 3151 C CA . ASN A 1 400 ? 9.683 -15.406 -5.487 1.00 95.25 400 ASN A CA 1
ATOM 3152 C C . ASN A 1 400 ? 9.113 -15.873 -4.144 1.00 95.25 400 ASN A C 1
ATOM 3154 O O . ASN A 1 400 ? 8.639 -17.003 -4.045 1.00 95.25 400 ASN A O 1
ATOM 3158 N N . TRP A 1 401 ? 9.114 -15.019 -3.113 1.00 96.56 401 TRP A N 1
ATOM 3159 C CA . TRP A 1 401 ? 8.428 -15.325 -1.858 1.00 96.56 401 TRP A CA 1
ATOM 3160 C C . TRP A 1 401 ? 6.919 -15.487 -2.065 1.00 96.56 401 TRP A C 1
ATOM 3162 O O . TRP A 1 401 ? 6.328 -16.404 -1.496 1.00 96.56 401 TRP A O 1
ATOM 3172 N N . LEU A 1 402 ? 6.301 -14.634 -2.891 1.00 96.81 402 LEU A N 1
ATOM 3173 C CA . LEU A 1 402 ? 4.880 -14.724 -3.231 1.00 96.81 402 LEU A CA 1
ATOM 3174 C C . LEU A 1 402 ? 4.565 -16.041 -3.958 1.00 96.81 402 LEU A C 1
ATOM 3176 O O . LEU A 1 402 ? 3.617 -16.736 -3.585 1.00 96.81 402 LEU A O 1
ATOM 3180 N N . ARG A 1 403 ? 5.387 -16.394 -4.953 1.00 95.25 403 ARG A N 1
ATOM 3181 C CA . ARG A 1 403 ? 5.211 -17.579 -5.807 1.00 95.25 403 ARG A CA 1
ATOM 3182 C C . ARG A 1 403 ? 5.558 -18.907 -5.127 1.00 95.25 403 ARG A C 1
ATOM 3184 O O . ARG A 1 403 ? 5.098 -19.951 -5.580 1.00 95.25 403 ARG A O 1
ATOM 3191 N N . ASP A 1 404 ? 6.347 -18.915 -4.048 1.00 95.06 404 ASP A N 1
ATOM 3192 C CA . ASP A 1 404 ? 6.728 -20.161 -3.367 1.00 95.06 404 ASP A CA 1
ATOM 3193 C C . ASP A 1 404 ? 5.589 -20.682 -2.455 1.00 95.06 404 ASP A C 1
ATOM 3195 O O . ASP A 1 404 ? 5.240 -20.052 -1.442 1.00 95.06 404 ASP A O 1
ATOM 3199 N N . PRO A 1 405 ? 5.023 -21.877 -2.724 1.00 92.81 405 PRO A N 1
ATOM 3200 C CA . PRO A 1 405 ? 4.010 -22.481 -1.856 1.00 92.81 405 PRO A CA 1
ATOM 3201 C C . PRO A 1 405 ? 4.557 -22.848 -0.466 1.00 92.81 405 PRO A C 1
ATOM 3203 O O . PRO A 1 405 ? 3.797 -22.956 0.492 1.00 92.81 405 PRO A O 1
ATOM 3206 N N . ARG A 1 406 ? 5.879 -22.999 -0.320 1.00 92.19 406 ARG A N 1
ATOM 3207 C CA . ARG A 1 406 ? 6.579 -23.335 0.930 1.00 92.19 406 ARG A CA 1
ATOM 3208 C C . ARG A 1 406 ? 7.153 -22.103 1.636 1.00 92.19 406 ARG A C 1
ATOM 3210 O O . ARG A 1 406 ? 8.066 -22.253 2.455 1.00 92.19 406 ARG A O 1
ATOM 3217 N N . ARG A 1 407 ? 6.680 -20.892 1.327 1.00 91.38 407 ARG A N 1
ATOM 3218 C CA . ARG A 1 407 ? 7.182 -19.619 1.892 1.00 91.38 407 ARG A CA 1
ATOM 3219 C C . ARG A 1 407 ? 7.189 -19.537 3.424 1.00 91.38 407 ARG A C 1
ATOM 3221 O O . ARG A 1 407 ? 7.989 -18.798 3.989 1.00 91.38 407 ARG A O 1
ATOM 3228 N N . ASP A 1 408 ? 6.373 -20.346 4.099 1.00 85.12 408 ASP A N 1
ATOM 3229 C CA . ASP A 1 408 ? 6.315 -20.407 5.569 1.00 85.12 408 ASP A CA 1
ATOM 3230 C C . ASP A 1 408 ? 7.307 -21.389 6.192 1.00 85.12 408 ASP A C 1
ATOM 3232 O O . ASP A 1 408 ? 7.508 -21.396 7.407 1.00 85.12 408 ASP A O 1
ATOM 3236 N N . VAL A 1 409 ? 7.915 -22.253 5.381 1.00 84.25 409 VAL A N 1
ATOM 3237 C CA . VAL A 1 409 ? 8.817 -23.286 5.880 1.00 84.25 409 VAL A CA 1
ATOM 3238 C C . VAL A 1 409 ? 10.186 -22.662 6.125 1.00 84.25 409 VAL A C 1
ATOM 3240 O O . VAL A 1 409 ? 11.068 -22.651 5.263 1.00 84.25 409 VAL A O 1
ATOM 3243 N N . TRP A 1 410 ? 10.364 -22.139 7.332 1.00 75.62 410 TRP A N 1
ATOM 3244 C CA . TRP A 1 410 ? 11.654 -21.753 7.886 1.00 75.62 410 TRP A CA 1
ATOM 3245 C C . TRP A 1 410 ? 12.194 -22.964 8.652 1.00 75.62 410 TRP A C 1
ATOM 3247 O O . TRP A 1 410 ? 11.930 -23.087 9.839 1.00 75.62 410 TRP A O 1
ATOM 3257 N N . HIS A 1 411 ? 12.884 -23.916 8.007 1.00 60.62 411 HIS A N 1
ATOM 3258 C CA . HIS A 1 411 ? 13.448 -25.069 8.737 1.00 60.62 411 HIS A CA 1
ATOM 3259 C C . HIS A 1 411 ? 14.385 -24.570 9.849 1.00 60.62 411 HIS A C 1
ATOM 3261 O O . HIS A 1 411 ? 15.466 -24.070 9.546 1.00 60.62 411 HIS A O 1
ATOM 3267 N N . ILE A 1 412 ? 13.961 -24.649 11.111 1.00 53.62 412 ILE A N 1
ATOM 3268 C CA . ILE A 1 412 ? 14.771 -24.267 12.284 1.00 53.62 412 ILE A CA 1
ATOM 3269 C C . ILE A 1 412 ? 15.793 -25.373 12.619 1.00 53.62 412 ILE A C 1
ATOM 3271 O O . ILE A 1 412 ? 16.777 -25.125 13.309 1.00 53.62 412 ILE A O 1
ATOM 3275 N N . GLY A 1 413 ? 15.598 -26.589 12.105 1.00 49.84 413 GLY A N 1
ATOM 3276 C CA . GLY A 1 413 ? 16.480 -27.725 12.352 1.00 49.84 413 GLY A CA 1
ATOM 3277 C C . GLY A 1 413 ? 17.635 -27.777 11.362 1.00 49.84 413 GLY A C 1
ATOM 3278 O O . GLY A 1 413 ? 17.391 -27.963 10.177 1.00 49.84 413 GLY A O 1
ATOM 3279 N N . GLU A 1 414 ? 18.855 -27.553 11.856 1.00 44.84 414 GLU A N 1
ATOM 3280 C CA . GLU A 1 414 ? 19.955 -28.547 11.850 1.00 44.84 414 GLU A CA 1
ATOM 3281 C C . GLU A 1 414 ? 21.285 -27.943 12.353 1.00 44.84 414 GLU A C 1
ATOM 3283 O O . GLU A 1 414 ? 22.102 -28.671 12.900 1.00 44.84 414 GLU A O 1
ATOM 3288 N N . ASP A 1 415 ? 21.465 -26.616 12.333 1.00 46.78 415 ASP A N 1
ATOM 3289 C CA . ASP A 1 415 ? 22.779 -26.002 12.635 1.00 46.78 415 ASP A CA 1
ATOM 3290 C C . ASP A 1 415 ? 22.997 -25.498 14.083 1.00 46.78 415 ASP A C 1
ATOM 3292 O O . ASP A 1 415 ? 24.082 -25.017 14.410 1.00 46.78 415 ASP A O 1
ATOM 3296 N N . TYR A 1 416 ? 22.012 -25.586 14.989 1.00 48.09 416 TYR A N 1
ATOM 3297 C CA . TYR A 1 416 ? 22.116 -24.967 16.332 1.00 48.09 416 TYR A CA 1
ATOM 3298 C C . TYR A 1 416 ? 22.308 -25.930 17.511 1.00 48.09 416 TYR A C 1
ATOM 3300 O O . TYR A 1 416 ? 22.364 -25.479 18.655 1.00 48.09 416 TYR A O 1
ATOM 3308 N N . SER A 1 417 ? 22.484 -27.233 17.282 1.00 46.06 417 SER A N 1
ATOM 3309 C CA . SER A 1 417 ? 22.748 -28.194 18.367 1.00 46.06 417 SER A CA 1
ATOM 3310 C C . SER A 1 417 ? 24.151 -28.087 18.989 1.00 46.06 417 SER A C 1
ATOM 3312 O O . SER A 1 417 ? 24.429 -28.800 19.948 1.00 46.06 417 SER A O 1
ATOM 3314 N N . HIS A 1 418 ? 25.033 -27.196 18.510 1.00 47.12 418 HIS A N 1
ATOM 3315 C CA . HIS A 1 418 ? 26.452 -27.198 18.902 1.00 47.12 418 HIS A CA 1
ATOM 3316 C C . HIS A 1 418 ? 26.997 -25.962 19.643 1.00 47.12 418 HIS A C 1
ATOM 3318 O O . HIS A 1 418 ? 28.193 -25.926 19.912 1.00 47.12 418 HIS A O 1
ATOM 3324 N N . GLN A 1 419 ? 26.193 -24.963 20.035 1.00 47.84 419 GLN A N 1
ATOM 3325 C CA . GLN A 1 419 ? 26.741 -23.716 20.628 1.00 47.84 419 GLN A CA 1
ATOM 3326 C C . GLN A 1 419 ? 26.344 -23.398 22.079 1.00 47.84 419 GLN A C 1
ATOM 3328 O O . GLN A 1 419 ? 26.518 -22.273 22.543 1.00 47.84 419 GLN A O 1
ATOM 3333 N N . CYS A 1 420 ? 25.882 -24.385 22.843 1.00 48.06 420 CYS A N 1
ATOM 3334 C CA . CYS A 1 420 ? 25.878 -24.307 24.309 1.00 48.06 420 CYS A CA 1
ATOM 3335 C C . CYS A 1 420 ? 26.597 -25.530 24.888 1.00 48.06 420 CYS A C 1
ATOM 3337 O O . CYS A 1 420 ? 26.002 -26.327 25.605 1.00 48.06 420 CYS A O 1
ATOM 3339 N N . ALA A 1 421 ? 27.872 -25.702 24.528 1.00 47.91 421 ALA A N 1
ATOM 3340 C CA . ALA A 1 421 ? 28.787 -26.469 25.365 1.00 47.91 421 ALA A CA 1
ATOM 3341 C C . ALA A 1 421 ? 29.142 -25.599 26.585 1.00 47.91 421 ALA A C 1
ATOM 3343 O O . ALA A 1 421 ? 29.367 -24.397 26.423 1.00 47.91 421 ALA A O 1
ATOM 3344 N N . ALA A 1 422 ? 29.062 -26.213 27.767 1.00 45.12 422 ALA A N 1
ATOM 3345 C CA . ALA A 1 422 ? 29.187 -25.599 29.089 1.00 45.12 422 ALA A CA 1
ATOM 3346 C C . ALA A 1 422 ? 30.526 -24.890 29.326 1.00 45.12 422 ALA A C 1
ATOM 3348 O O . ALA A 1 422 ? 31.549 -25.372 28.787 1.00 45.12 422 ALA A O 1
#

Radius of gyration: 24.82 Å; chains: 1; bounding box: 61×67×63 Å

Sequence (422 aa):
MTLLERLRECVEDDREIEPILSLAVGASAQILSASMVEYRTSSANAELFARIRFKSGRISSIEPGPALQSVKAQEALLERARTEAAHTHGTLVASRVLFSERPLAGTYMWNDSVRIGPCPDTTVIGKGLDWFDHGLPNQFMGGHLGPPFPFLLEVRVPRSPNPFLESNRTLRALDRYQYLFTLLLAGHIRFVHWPSGRVWALLKPSGVPQNHLVHPSFSTTEGGQQDDFPIREFEPAPILKGDDYYERLWPKDSELLIPSSLADDLELIQSLNREKMDSFVRASYWYAIGIQFHSEPSIAGVAFSTAIECLLPQTKTAICKACGKPTGTGPTQLFKRHVKRFGTVIPALESRRQTLYDVRSALVHGSHASRVDIDFLSAQRHAEDHLLLLQIVSQRSLVNWLRDPRRDVWHIGEDYSHQCAA

Foldseek 3Di:
DALLVLLVVQAVDQVLLVLLLCVLQVFDWDDPDPFKIWTFHPDPVGFTAWMFGDDPNGTPHIGGTPCCPDPVNSVVSSVSSNQFRDLPQAKKKAKAKKWFQAAWAFKDDAPQFKIKGAFDLPKDFFPPPAPDPDPDPPVPPDSDDHPRGIIMIMGIFRDGPRPSSRVVRNVVRVLLVQLVCCLQWPGLMAGPPFPPAFDFDFDCPPPDTDTDRHGRDIDRPDHGMGNHDDDDPGDHTAADPDDDPLQDDPDPDNHTHHYPCSNVLVVLLVPDDPLQNVLLSQLSSLLSQLSVVVVQLLSNLLSLLVSLLSLFDDDPFDADPPPRHGPTDDSLNSSVVLLVQQLDHDPVCPVVSVLSSVLNCVSPVCPVVVPCVVVVVVSRVSSNVCVSVSSSSSSRSSSSCSVDPCNVPPPPDDPRPPPPDD

pLDDT: mean 82.57, std 15.87, range [40.12, 97.81]